Protein AF-A0A7Y4NUG8-F1 (afdb_monomer)

Foldseek 3Di:
DPADDLPPADQLLCLLVVLCVVPQQAAQLQALAEAADLQLQAPLQWPLLQAQAHDDPLRCNSNNHQEYEWEWEFDCPPNDGFIFTARQPGFGACPPPDSRDGHTVLNVLLVVQVSCQPPSNVFPFHEYEYAYRPALAPVPDDPPDCVVVRVVVSLVVSQVVDPPGDRQCLQAADDLLCNLSQTSNNRTRYYAYEYLDDDPCQLVVPGGHHGHDPVVCSHCVQNPLALWDWGWGRDPDPDQIAGAEIEGPNAELQDPDPVRGDALQNLVQSLLQLLVCSQQLQFPPRDDPSPSYFYEYEQHHGFDDPPDPPPPPDPSVCRRRVNSQLQNLLVVQQVLLLFLAPDRPAAFPPPTFGPQQGASGYYYGRHQDDCPVVPPCVVPRPDDDDGSSFSSSVSSRGHTTRHDADPVGSQQWGWDPDPDPNHTFIWGDDPPDIDGGDGRDGSSHDHDDPPD

Sequence (452 aa):
MNPLSPGDLVDPSRWMSTLARQNPVIRLKELSIPGTHDSCSRLGFCKPISTTQYATLEQQLDAGIRFLDVRIKVDDAGGTKGLKVVHGMEDVGDYYGSQTGRLSFETVLTRIHGWMNQPEHRDECVIIKVVDCDTPDLNAERAGYDTHTRVHDIWKRVEAGSPGMKSLDFNTQHSTAEFLEMTLHQAKGRLLLWRVFKDPEVLQGTRKAFGLDLYALKNEARYDNNPYFDVHSPAPGGRAQWVSLRGQSLYTWKFKGPQQTLTYADKMNAVVHRLYDAWCGHTEGVSKRTEDSYCLNELNIAAIYQSSGDRQDVEVERYYPVTNATSIHPLMGELLEQMLAPQPTLPTLSHKGARGNGSVGIILFDWADDPTGALRDFEKTRHFNEPLYKKVIAFNFQPSKVFDRDSHGVDSIRYQFLDAAPHAELQYQNGHGWHRAPPPPSAGFEISTLTA

Radius of gyration: 21.3 Å; Cα contacts (8 Å, |Δi|>4): 936; chains: 1; bounding box: 56×58×56 Å

Secondary structure (DSSP, 8-state):
--PPPTT-PBPGGGHHHHHHHH-TT-BGGGS-EEEETTTT-BBTTB-GGG--BSS-HHHHHHTT--EEEEEEEEE-GGG--EEEEEETTEEPB-TTTTSSSBPBHHHHHHHHHHHHTSTTTTT--EEEEEEE-S-SSGGG--TT--HHHHHHHHHHHHHHTSTTSPPSGGGGGB-HHHHHT-BHHHHTT-EEEEEES--TTGGGT-S-BSSEE-GGGG-HHHHTT-SSEEEE---STTPPPPEEEEEE---SSB--STTSB--HHHHHHHHHHHHHHHHHHTSTTTS-GGG--EEEEE---PPPPTTSTT-TTS-GGGGSHHHHHHHHHHHHHHHHHHHH-SS-SS-B-TT-PPSTT----EEEESS-S-GGG-TTTGGG-----S-HHHHHHHTTTS----BPP-SSSS-SEEEEE-SSTT-EEEEEE-SS-EEEPPPPPP----BPP---

Structure (mmCIF, N/CA/C/O backbone):
data_AF-A0A7Y4NUG8-F1
#
_entry.id   AF-A0A7Y4NUG8-F1
#
loop_
_atom_site.group_PDB
_atom_site.id
_atom_site.type_symbol
_atom_site.label_atom_id
_atom_site.label_alt_id
_atom_site.label_comp_id
_atom_site.label_asym_id
_atom_site.label_entity_id
_atom_site.label_seq_id
_atom_site.pdbx_PDB_ins_code
_atom_site.Cartn_x
_atom_site.Cartn_y
_atom_site.Cartn_z
_atom_site.occupancy
_atom_site.B_iso_or_equiv
_atom_site.auth_seq_id
_atom_site.auth_comp_id
_atom_site.auth_asym_id
_atom_site.auth_atom_id
_atom_site.pdbx_PDB_model_num
ATOM 1 N N . MET A 1 1 ? 14.242 -25.253 -1.023 1.00 48.97 1 MET A N 1
ATOM 2 C CA . MET A 1 1 ? 12.877 -24.949 -1.496 1.00 48.97 1 MET A CA 1
ATOM 3 C C . MET A 1 1 ? 12.585 -25.901 -2.640 1.00 48.97 1 MET A C 1
ATOM 5 O O . MET A 1 1 ? 13.432 -25.984 -3.519 1.00 48.97 1 MET A O 1
ATOM 9 N N . ASN A 1 2 ? 11.472 -26.641 -2.622 1.00 42.34 2 ASN A N 1
ATOM 10 C CA . ASN A 1 2 ? 10.979 -27.226 -3.872 1.00 42.34 2 ASN A CA 1
ATOM 11 C C . ASN A 1 2 ? 10.382 -26.056 -4.659 1.00 42.34 2 ASN A C 1
ATOM 13 O O . ASN A 1 2 ? 9.460 -25.428 -4.132 1.00 42.34 2 ASN A O 1
ATOM 17 N N . PRO A 1 3 ? 10.949 -25.681 -5.815 1.00 52.53 3 PRO A N 1
ATOM 18 C CA . PRO A 1 3 ? 10.394 -24.596 -6.605 1.00 52.53 3 PRO A CA 1
ATOM 19 C C . 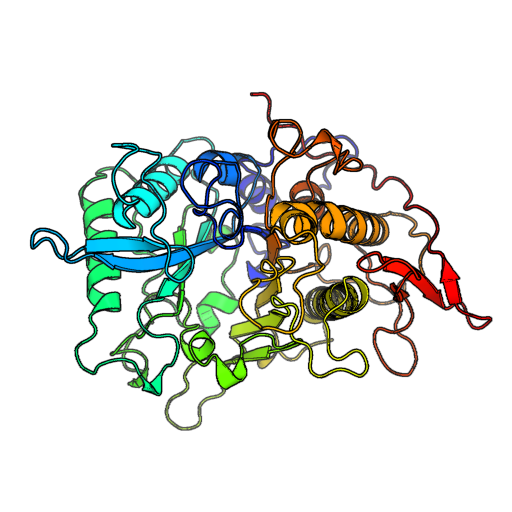PRO A 1 3 ? 8.977 -24.975 -7.037 1.00 52.53 3 PRO A C 1
ATOM 21 O O . PRO A 1 3 ? 8.710 -26.147 -7.317 1.00 52.53 3 PRO A O 1
ATOM 24 N N . LEU A 1 4 ? 8.078 -23.989 -7.072 1.00 57.84 4 LEU A N 1
ATOM 25 C CA .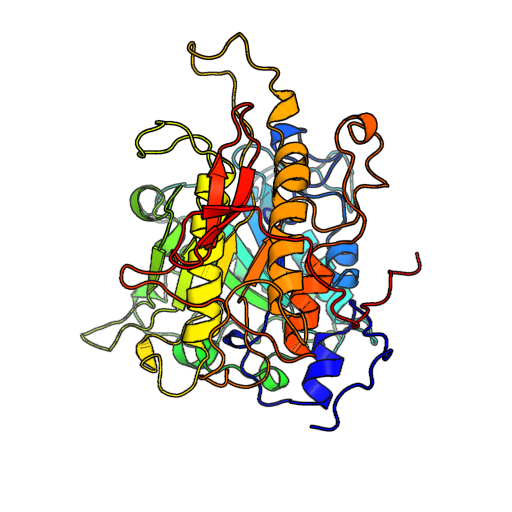 LEU A 1 4 ? 6.861 -24.137 -7.864 1.00 57.84 4 LEU A CA 1
ATOM 26 C C . LEU A 1 4 ? 7.290 -24.477 -9.293 1.00 57.84 4 LEU A C 1
ATOM 28 O O . LEU A 1 4 ? 8.241 -23.889 -9.819 1.00 57.84 4 LEU A O 1
ATOM 32 N N . SER A 1 5 ? 6.646 -25.473 -9.887 1.00 53.97 5 SER A N 1
ATOM 33 C CA . SER A 1 5 ? 6.895 -25.804 -11.285 1.00 53.97 5 SER A CA 1
ATOM 34 C C . SER A 1 5 ? 6.311 -24.695 -12.167 1.00 53.97 5 SER A C 1
ATOM 36 O O . SER A 1 5 ? 5.301 -24.091 -11.795 1.00 53.97 5 SER A O 1
ATOM 38 N N . PRO A 1 6 ? 6.904 -24.408 -13.338 1.00 48.19 6 PRO A N 1
ATOM 39 C CA . PRO A 1 6 ? 6.260 -23.557 -14.335 1.00 48.19 6 PRO A CA 1
ATOM 40 C C . PRO A 1 6 ? 4.828 -24.052 -14.604 1.00 48.19 6 PRO A C 1
ATOM 42 O O . PRO A 1 6 ? 4.645 -25.219 -14.953 1.00 48.19 6 PRO A O 1
ATOM 45 N N . GLY A 1 7 ? 3.829 -23.189 -14.399 1.00 53.28 7 GLY A N 1
ATOM 46 C CA . GLY A 1 7 ? 2.401 -23.524 -14.518 1.00 53.28 7 GLY A CA 1
ATOM 47 C C . GLY A 1 7 ? 1.658 -23.793 -13.200 1.00 53.28 7 GLY A C 1
ATOM 48 O O . GLY A 1 7 ? 0.439 -23.957 -13.229 1.00 53.28 7 GLY A O 1
ATOM 49 N N . ASP A 1 8 ? 2.337 -23.804 -12.048 1.00 62.66 8 ASP A N 1
ATOM 50 C CA . ASP A 1 8 ? 1.652 -23.845 -10.752 1.00 62.66 8 ASP A CA 1
ATOM 51 C C . ASP A 1 8 ? 0.912 -22.521 -10.505 1.00 62.66 8 ASP A C 1
ATOM 53 O O . ASP A 1 8 ? 1.524 -21.480 -10.255 1.00 62.66 8 ASP A O 1
ATOM 57 N N . LEU A 1 9 ? -0.420 -22.565 -10.549 1.00 73.56 9 LEU A N 1
ATOM 58 C CA . LEU A 1 9 ? -1.265 -21.403 -10.287 1.00 73.56 9 LEU A CA 1
ATOM 59 C C . LEU A 1 9 ? -1.220 -21.033 -8.802 1.00 73.56 9 LEU A C 1
ATOM 61 O O . LEU A 1 9 ? -1.685 -21.785 -7.940 1.00 73.56 9 LEU A O 1
ATOM 65 N N . VAL A 1 10 ? -0.709 -19.838 -8.501 1.00 85.19 10 VAL A N 1
ATOM 66 C CA . VAL A 1 10 ? -0.856 -19.248 -7.168 1.00 85.19 10 VAL A CA 1
ATOM 67 C C . VAL A 1 10 ? -2.207 -18.552 -7.073 1.00 85.19 10 VAL A C 1
ATOM 69 O O . VAL A 1 10 ? -2.612 -17.770 -7.938 1.00 85.19 10 VAL A O 1
ATOM 72 N N . ASP A 1 11 ? -2.908 -18.860 -5.992 1.00 89.38 11 ASP A N 1
ATOM 73 C CA . ASP A 1 11 ? -4.146 -18.201 -5.608 1.00 89.38 11 ASP A CA 1
ATOM 74 C C . ASP A 1 11 ? -3.824 -16.877 -4.895 1.00 89.38 11 ASP A C 1
ATOM 76 O O . ASP A 1 11 ? -3.196 -16.909 -3.824 1.00 89.38 11 ASP A O 1
ATOM 80 N N . PRO A 1 12 ? -4.217 -15.721 -5.464 1.00 90.12 12 PRO A N 1
ATOM 81 C CA . PRO A 1 12 ? -3.910 -14.419 -4.887 1.00 90.12 12 PRO A CA 1
ATOM 82 C C . PRO A 1 12 ? -4.533 -14.229 -3.499 1.00 90.12 12 PRO A C 1
ATOM 84 O O . PRO A 1 12 ? -3.934 -13.579 -2.649 1.00 90.12 12 PRO A O 1
ATOM 87 N N . SER A 1 13 ? -5.658 -14.868 -3.186 1.00 92.19 13 SER A N 1
ATOM 88 C CA . SER A 1 13 ? -6.321 -14.706 -1.886 1.00 92.19 13 SER A CA 1
ATOM 89 C C . SER A 1 13 ? -5.574 -15.383 -0.723 1.00 92.19 13 SER A C 1
ATOM 91 O O . SER A 1 13 ? -5.873 -15.133 0.447 1.00 92.19 13 SER A O 1
ATOM 93 N N . ARG A 1 14 ? -4.572 -16.224 -1.021 1.00 93.56 14 ARG A N 1
ATOM 94 C CA . ARG A 1 14 ? -3.803 -17.010 -0.033 1.00 93.56 14 ARG A CA 1
ATOM 95 C C . ARG A 1 14 ? -2.317 -17.158 -0.378 1.00 93.56 14 ARG A C 1
ATOM 97 O O . ARG A 1 14 ? -1.679 -18.183 -0.083 1.00 93.56 14 ARG A O 1
ATOM 104 N N . TRP A 1 15 ? -1.753 -16.160 -1.058 1.00 94.81 15 TRP A N 1
ATOM 105 C CA . TRP A 1 15 ? -0.369 -16.219 -1.525 1.00 94.81 15 TRP A CA 1
ATOM 106 C C . TRP A 1 15 ? 0.623 -16.249 -0.354 1.00 94.81 15 TRP A C 1
ATOM 108 O O . TRP A 1 15 ? 1.575 -17.034 -0.383 1.00 94.81 15 TRP A O 1
ATOM 118 N N . MET A 1 16 ? 0.377 -15.499 0.726 1.00 95.31 16 MET A N 1
ATOM 119 C CA . MET A 1 16 ? 1.269 -15.491 1.891 1.00 95.31 16 MET A CA 1
ATOM 120 C C . MET A 1 16 ? 1.288 -16.850 2.599 1.00 95.31 16 MET A C 1
ATOM 122 O O . MET A 1 16 ? 2.349 -17.326 2.990 1.00 95.31 16 MET A O 1
ATOM 126 N N . SER A 1 17 ? 0.150 -17.532 2.707 1.00 91.75 17 SER A N 1
ATOM 127 C CA . SER A 1 17 ? 0.040 -18.878 3.281 1.00 91.75 17 SER A CA 1
ATOM 128 C C . SER A 1 17 ? 0.780 -19.915 2.445 1.00 91.75 17 SER A C 1
ATOM 130 O O . SER A 1 17 ? 1.393 -20.845 2.977 1.00 91.75 17 SER A O 1
ATOM 132 N N . THR A 1 18 ? 0.737 -19.770 1.121 1.00 91.38 18 THR A N 1
ATOM 133 C CA . THR A 1 18 ? 1.505 -20.617 0.203 1.00 91.38 18 THR A CA 1
ATOM 134 C C . THR A 1 18 ? 3.000 -20.393 0.381 1.00 91.38 18 THR A C 1
ATOM 136 O O . THR A 1 18 ? 3.735 -21.362 0.575 1.00 91.38 18 THR A O 1
ATOM 139 N N . LEU A 1 19 ? 3.433 -19.134 0.449 1.00 91.12 19 LEU A N 1
ATOM 140 C CA . LEU A 1 19 ? 4.824 -18.783 0.708 1.00 91.12 19 LEU A CA 1
ATOM 141 C C . LEU A 1 19 ? 5.298 -19.253 2.090 1.00 91.12 19 LEU A C 1
ATOM 143 O O . LEU A 1 19 ? 6.372 -19.833 2.206 1.00 91.12 19 LEU A O 1
ATOM 147 N N . ALA A 1 20 ? 4.487 -19.090 3.137 1.00 89.69 20 ALA A N 1
ATOM 148 C CA . ALA A 1 20 ? 4.821 -19.498 4.501 1.00 89.69 20 ALA A CA 1
ATOM 149 C C . ALA A 1 20 ? 5.049 -21.014 4.630 1.00 89.69 20 ALA A C 1
ATOM 151 O O . ALA A 1 20 ? 5.851 -21.444 5.457 1.00 89.69 20 ALA A O 1
ATOM 152 N N . ARG A 1 21 ? 4.373 -21.834 3.810 1.00 87.44 21 ARG A N 1
ATOM 153 C CA . ARG A 1 21 ? 4.629 -23.284 3.730 1.00 87.44 21 ARG A CA 1
ATOM 154 C C . ARG A 1 21 ? 5.980 -23.605 3.084 1.00 87.44 21 ARG A C 1
ATOM 156 O O . ARG A 1 21 ? 6.573 -24.626 3.416 1.00 87.44 21 ARG A O 1
ATOM 163 N N . GLN A 1 22 ? 6.458 -22.755 2.176 1.00 86.56 22 GLN A N 1
ATOM 164 C CA . GLN A 1 22 ? 7.721 -22.942 1.454 1.00 86.56 22 GLN A CA 1
ATOM 165 C C . GLN A 1 22 ? 8.922 -22.352 2.204 1.00 86.56 22 GLN A C 1
ATOM 167 O O . GLN A 1 22 ? 9.994 -22.959 2.224 1.00 86.56 22 GLN A O 1
ATOM 172 N N . ASN A 1 23 ? 8.745 -21.180 2.816 1.00 87.56 23 ASN A N 1
ATOM 173 C CA . ASN A 1 23 ? 9.775 -20.440 3.534 1.00 87.56 23 ASN A CA 1
ATOM 174 C C . ASN A 1 23 ? 9.173 -19.659 4.726 1.00 87.56 23 ASN A C 1
ATOM 176 O O . ASN A 1 23 ? 8.928 -18.458 4.625 1.00 87.56 23 ASN A O 1
ATOM 180 N N . PRO A 1 24 ? 8.937 -20.310 5.879 1.00 84.38 24 PRO A N 1
ATOM 181 C CA . PRO A 1 24 ? 8.298 -19.667 7.032 1.00 84.38 24 PRO A CA 1
ATOM 182 C C . PRO A 1 24 ? 9.154 -18.578 7.702 1.00 84.38 24 PRO A C 1
ATOM 184 O O . PRO A 1 24 ? 8.620 -17.745 8.435 1.00 84.38 24 PRO A O 1
ATOM 187 N N . VAL A 1 25 ? 10.473 -18.585 7.487 1.00 90.19 25 VAL A N 1
ATOM 188 C CA . VAL A 1 25 ? 11.422 -17.682 8.162 1.00 90.19 25 VAL A CA 1
ATOM 189 C C . VAL A 1 25 ? 11.734 -16.414 7.366 1.00 90.19 25 VAL A C 1
ATOM 191 O O . VAL A 1 25 ? 12.477 -15.573 7.866 1.00 90.19 25 VAL A O 1
ATOM 194 N N . ILE A 1 26 ? 11.161 -16.254 6.165 1.00 90.38 26 ILE A N 1
ATOM 195 C CA . ILE A 1 26 ? 11.282 -15.013 5.390 1.00 90.38 26 ILE A CA 1
ATOM 196 C C . ILE A 1 26 ? 10.756 -13.833 6.204 1.00 90.38 26 ILE A C 1
ATOM 198 O O . ILE A 1 26 ? 9.716 -13.940 6.863 1.00 90.38 26 ILE A O 1
ATOM 202 N N . ARG A 1 27 ? 11.480 -12.715 6.200 1.00 92.06 27 ARG A N 1
ATOM 203 C CA . ARG A 1 27 ? 11.081 -11.514 6.943 1.00 92.06 27 ARG A CA 1
ATOM 204 C C . ARG A 1 27 ? 10.067 -10.725 6.127 1.00 92.06 27 ARG A C 1
ATOM 206 O O . ARG A 1 27 ? 10.184 -10.652 4.910 1.00 92.06 27 ARG A O 1
ATOM 213 N N . LEU A 1 28 ? 9.095 -10.090 6.782 1.00 92.81 28 LEU A N 1
ATOM 214 C CA . LEU A 1 28 ? 8.057 -9.321 6.081 1.00 92.81 28 LEU A CA 1
ATOM 215 C C . LEU A 1 28 ? 8.631 -8.228 5.177 1.00 92.81 28 LEU A C 1
ATOM 217 O O . LEU A 1 28 ? 8.128 -8.016 4.081 1.00 92.81 28 LEU A O 1
ATOM 221 N N . LYS A 1 29 ? 9.703 -7.559 5.610 1.00 91.12 29 LYS A N 1
ATOM 222 C CA . LYS A 1 29 ? 10.380 -6.538 4.799 1.00 91.12 29 LYS A CA 1
ATOM 223 C C . LYS A 1 29 ? 11.038 -7.095 3.534 1.00 91.12 29 LYS A C 1
ATOM 225 O O . LYS A 1 29 ? 11.254 -6.344 2.602 1.00 91.12 29 LYS A O 1
ATOM 230 N N . GLU A 1 30 ? 11.335 -8.395 3.492 1.00 91.19 30 GLU A N 1
ATOM 231 C CA . GLU A 1 30 ? 11.910 -9.070 2.320 1.00 91.19 30 GLU A CA 1
ATOM 232 C C . GLU A 1 30 ? 10.835 -9.512 1.319 1.00 91.19 30 GLU A C 1
ATOM 234 O O . GLU A 1 30 ? 11.170 -10.061 0.273 1.00 91.19 30 GLU A O 1
ATOM 239 N N . LEU A 1 31 ? 9.551 -9.297 1.622 1.00 94.31 31 LEU A N 1
ATOM 240 C CA . LEU A 1 31 ? 8.448 -9.611 0.721 1.00 94.31 31 LEU A CA 1
ATOM 241 C C . LEU A 1 31 ? 8.186 -8.464 -0.248 1.00 94.31 31 LEU A C 1
ATOM 243 O O . LEU A 1 31 ? 8.342 -7.291 0.090 1.00 94.31 31 LEU A O 1
ATOM 247 N N . SER A 1 32 ? 7.716 -8.825 -1.437 1.00 96.19 32 SER A N 1
ATOM 248 C CA . SER A 1 32 ? 7.072 -7.891 -2.357 1.00 96.19 32 SER A CA 1
ATOM 249 C C . SER A 1 32 ? 5.578 -7.883 -2.062 1.00 96.19 32 SER A C 1
ATOM 251 O O . SER A 1 32 ? 4.908 -8.901 -2.233 1.00 96.19 32 SER A O 1
ATOM 253 N N . ILE A 1 33 ? 5.057 -6.769 -1.552 1.00 97.75 33 ILE A N 1
ATOM 254 C CA . ILE A 1 33 ? 3.697 -6.695 -1.009 1.00 97.75 33 ILE A CA 1
ATOM 255 C C . ILE A 1 33 ? 2.865 -5.716 -1.844 1.00 97.75 33 ILE A C 1
ATOM 257 O O . ILE A 1 33 ? 3.170 -4.522 -1.863 1.00 97.75 33 ILE A O 1
ATOM 261 N N . PRO A 1 34 ? 1.797 -6.175 -2.516 1.00 97.50 34 PRO A N 1
ATOM 262 C CA . PRO A 1 34 ? 0.866 -5.267 -3.167 1.00 97.50 34 PRO A CA 1
ATOM 263 C C . PRO A 1 34 ? -0.010 -4.544 -2.127 1.00 97.50 34 PRO A C 1
ATOM 265 O O . PRO A 1 34 ? -0.509 -5.152 -1.171 1.00 97.50 34 PRO A O 1
ATOM 268 N N . GLY A 1 35 ? -0.201 -3.241 -2.322 1.00 97.75 35 GLY A N 1
ATOM 269 C CA . GLY A 1 35 ? -0.946 -2.352 -1.438 1.00 97.75 35 GLY A CA 1
ATOM 270 C C . GLY A 1 35 ? -1.860 -1.391 -2.190 1.00 97.75 35 GLY A C 1
ATOM 271 O O . GLY A 1 35 ? -1.646 -1.125 -3.367 1.00 97.75 35 GLY A O 1
ATOM 272 N N . THR A 1 36 ? -2.859 -0.824 -1.523 1.00 97.38 36 THR A N 1
ATOM 273 C CA . THR A 1 36 ? -3.755 0.179 -2.122 1.00 97.38 36 THR A CA 1
ATOM 274 C C . THR A 1 36 ? -3.622 1.522 -1.416 1.00 97.38 36 THR A C 1
ATOM 276 O O . THR A 1 36 ? -3.640 1.594 -0.188 1.00 97.38 36 THR A O 1
ATOM 279 N N . HIS A 1 37 ? -3.463 2.587 -2.203 1.00 96.31 37 HIS A N 1
ATOM 280 C CA . HIS A 1 37 ? -3.511 3.969 -1.735 1.00 96.31 37 HIS A CA 1
ATOM 281 C C . HIS A 1 37 ? -4.962 4.368 -1.444 1.00 96.31 37 HIS A C 1
ATOM 283 O O . HIS A 1 37 ? -5.864 4.107 -2.246 1.00 96.31 37 HIS A O 1
ATOM 289 N N . ASP A 1 38 ? -5.179 5.000 -0.290 1.00 96.56 38 ASP A N 1
ATOM 290 C CA . ASP A 1 38 ? -6.497 5.439 0.170 1.00 96.56 38 ASP A CA 1
ATOM 291 C C . ASP A 1 38 ? -7.569 4.341 0.001 1.00 96.56 38 ASP A C 1
ATOM 293 O O . ASP A 1 38 ? -8.581 4.511 -0.677 1.00 96.56 38 ASP A O 1
ATOM 297 N N . SER A 1 39 ? -7.307 3.159 0.570 1.00 97.94 39 SER A N 1
ATOM 298 C CA . SER A 1 39 ? -7.928 1.870 0.215 1.00 97.94 39 SER A CA 1
ATOM 299 C C . SER A 1 39 ? -9.456 1.854 0.274 1.00 97.94 39 SER A C 1
ATOM 301 O O . SER A 1 39 ? -10.097 0.999 -0.332 1.00 97.94 39 SER A O 1
ATOM 303 N N . CYS A 1 40 ? -10.057 2.771 1.029 1.00 97.38 40 CYS A N 1
ATOM 304 C CA . CYS A 1 40 ? -11.501 2.864 1.193 1.00 97.38 40 CYS A CA 1
ATOM 305 C C . CYS A 1 40 ? -12.175 3.849 0.231 1.00 97.38 40 CYS A C 1
ATOM 307 O O . CYS A 1 40 ? -13.405 3.857 0.184 1.00 97.38 40 CYS A O 1
ATOM 309 N N . SER A 1 41 ? -11.425 4.679 -0.503 1.00 95.31 41 SER A N 1
ATOM 310 C CA . SER A 1 41 ? -11.983 5.735 -1.352 1.00 95.31 41 SER A CA 1
ATOM 311 C C . SER A 1 41 ? -12.536 5.170 -2.661 1.00 95.31 41 SER A C 1
ATOM 313 O O . SER A 1 41 ? -11.915 5.206 -3.728 1.00 95.31 41 SER A O 1
ATOM 315 N N . ARG A 1 42 ? -13.718 4.567 -2.533 1.00 90.94 42 ARG A N 1
ATOM 316 C CA . ARG A 1 42 ? -14.314 3.685 -3.526 1.00 90.94 42 ARG A CA 1
ATOM 317 C C . ARG A 1 42 ? -15.233 4.420 -4.499 1.00 90.94 42 ARG A C 1
ATOM 319 O O . ARG A 1 42 ? -16.014 5.291 -4.109 1.00 90.94 42 ARG A O 1
ATOM 326 N N . LEU A 1 43 ? -15.215 3.988 -5.760 1.00 87.62 43 LEU A N 1
ATOM 327 C CA . LEU A 1 43 ? -16.116 4.479 -6.797 1.00 87.62 43 LEU A CA 1
ATOM 328 C C . LEU A 1 43 ? -17.581 4.394 -6.346 1.00 87.62 43 LEU A C 1
ATOM 330 O O . LEU A 1 43 ? -18.054 3.355 -5.886 1.00 87.62 43 LEU A O 1
ATOM 334 N N . GLY A 1 44 ? -18.301 5.503 -6.521 1.00 86.38 44 GLY A N 1
ATOM 335 C CA . GLY A 1 44 ? -19.708 5.637 -6.141 1.00 86.38 44 GLY A CA 1
ATOM 336 C C . GLY A 1 44 ? -19.929 6.108 -4.702 1.00 86.38 44 GLY A C 1
ATOM 337 O O . GLY A 1 44 ? -21.054 6.465 -4.370 1.00 86.38 44 GLY A O 1
ATOM 338 N N . PHE A 1 45 ? -18.874 6.164 -3.884 1.00 91.75 45 PHE A N 1
ATOM 339 C CA . PHE A 1 45 ? -18.939 6.573 -2.475 1.00 91.75 45 PHE A CA 1
ATOM 340 C C . PHE A 1 45 ? -18.039 7.768 -2.144 1.00 91.75 45 PHE A C 1
ATOM 342 O O . PHE A 1 45 ? -18.073 8.261 -1.021 1.00 91.75 45 PHE A O 1
ATOM 349 N N . CYS A 1 46 ? -17.302 8.266 -3.136 1.00 88.56 46 CYS A N 1
ATOM 350 C CA . CYS A 1 46 ? -16.556 9.520 -3.112 1.00 88.56 46 CYS A CA 1
ATOM 351 C C . CYS A 1 46 ? -16.753 10.253 -4.448 1.00 88.56 46 CYS A C 1
ATOM 353 O O . CYS A 1 46 ? -17.197 9.669 -5.444 1.00 88.56 46 CYS A O 1
ATOM 355 N N . LYS A 1 47 ? -16.372 11.530 -4.510 1.00 87.12 47 LYS A N 1
ATOM 356 C CA . LYS A 1 47 ? -16.248 12.276 -5.763 1.00 87.12 47 LYS A CA 1
ATOM 357 C C . LYS A 1 47 ? -15.203 11.617 -6.669 1.00 87.12 47 LYS A C 1
ATOM 359 O O . LYS A 1 47 ? -14.226 11.050 -6.171 1.00 87.12 47 LYS A O 1
ATOM 364 N N . PRO A 1 48 ? -15.334 11.757 -8.001 1.00 82.12 48 PRO A N 1
ATOM 365 C CA . PRO A 1 48 ? -14.377 11.190 -8.952 1.00 82.12 48 PRO A CA 1
ATOM 366 C C . PRO A 1 48 ? -12.913 11.567 -8.675 1.00 82.12 48 PRO A C 1
ATOM 368 O O . PRO A 1 48 ? -12.045 10.704 -8.702 1.00 82.12 48 PRO A O 1
ATOM 371 N N . ILE A 1 49 ? -12.646 12.828 -8.311 1.00 82.12 49 ILE A N 1
ATOM 372 C CA . ILE A 1 49 ? -11.291 13.320 -7.989 1.00 82.12 49 ILE A CA 1
ATOM 373 C C . ILE A 1 49 ? -10.660 12.662 -6.758 1.00 82.12 49 ILE A C 1
ATOM 375 O O . ILE A 1 49 ? -9.440 12.657 -6.634 1.00 82.12 49 ILE A O 1
ATOM 379 N N . SER A 1 50 ? -11.494 12.132 -5.869 1.00 88.06 50 SER A N 1
ATOM 380 C CA . SER A 1 50 ? -11.092 11.483 -4.627 1.00 88.06 50 SER A CA 1
ATOM 381 C C . SER A 1 50 ? -11.087 9.964 -4.766 1.00 88.06 50 SER A C 1
ATOM 383 O O . SER A 1 50 ? -10.594 9.279 -3.881 1.00 88.06 50 SER A O 1
ATOM 385 N N . THR A 1 51 ? -11.649 9.418 -5.849 1.00 88.69 51 THR A N 1
ATOM 386 C CA . THR A 1 51 ? -11.831 7.976 -6.039 1.00 88.69 51 THR A CA 1
ATOM 387 C C . THR A 1 51 ? -10.519 7.318 -6.448 1.00 88.69 51 THR A C 1
ATOM 389 O O . THR A 1 51 ? -10.060 7.468 -7.583 1.00 88.69 51 THR A O 1
ATOM 392 N N . THR A 1 52 ? -9.951 6.537 -5.539 1.00 92.00 52 THR A N 1
ATOM 393 C CA . THR A 1 52 ? -8.697 5.809 -5.750 1.00 92.00 52 THR A CA 1
ATOM 394 C C . THR A 1 52 ? -8.921 4.321 -5.946 1.00 92.00 52 THR A C 1
ATOM 396 O O . THR A 1 52 ? -8.030 3.665 -6.460 1.00 92.00 52 THR A O 1
ATOM 399 N N . GLN A 1 53 ? -10.079 3.768 -5.572 1.00 91.62 53 GLN A N 1
ATOM 400 C CA . GLN A 1 53 ? -10.358 2.334 -5.670 1.00 91.62 53 GLN A CA 1
ATOM 401 C C . GLN A 1 53 ? -11.739 2.050 -6.275 1.00 91.62 53 GLN A C 1
ATOM 403 O O . GLN A 1 53 ? -12.656 2.867 -6.208 1.00 91.62 53 GLN A O 1
ATOM 408 N N . TYR A 1 54 ? -11.915 0.851 -6.832 1.00 86.25 54 TYR A N 1
ATOM 409 C CA . TYR A 1 54 ? -13.216 0.343 -7.299 1.00 86.25 54 TYR A CA 1
ATOM 410 C C . TYR A 1 54 ? -13.766 -0.777 -6.402 1.00 86.25 54 TYR A C 1
ATOM 412 O O . TYR A 1 54 ? -14.977 -0.897 -6.195 1.00 86.25 54 TYR A O 1
ATOM 420 N N . ALA A 1 55 ? -12.869 -1.586 -5.847 1.00 87.88 55 ALA A N 1
ATOM 421 C CA . ALA A 1 55 ? -13.181 -2.764 -5.055 1.00 87.88 55 ALA A CA 1
ATOM 422 C C . ALA A 1 55 ? -13.464 -2.447 -3.581 1.00 87.88 55 ALA A C 1
ATOM 424 O O . ALA A 1 55 ? -12.939 -1.480 -3.020 1.00 87.88 55 ALA A O 1
ATOM 425 N N . THR A 1 56 ? -14.284 -3.284 -2.939 1.00 93.75 56 THR A N 1
ATOM 426 C CA . THR A 1 56 ? -14.392 -3.317 -1.471 1.00 93.75 56 THR A CA 1
ATOM 427 C C . THR A 1 56 ? -13.087 -3.819 -0.848 1.00 93.75 56 THR A C 1
ATOM 429 O O . THR A 1 56 ? -12.178 -4.266 -1.547 1.00 93.75 56 THR A O 1
ATOM 432 N N . LEU A 1 57 ? -12.971 -3.756 0.479 1.00 96.75 57 LEU A N 1
ATOM 433 C CA . LEU A 1 57 ? -11.760 -4.206 1.169 1.00 96.75 57 LEU A CA 1
ATOM 434 C C . LEU A 1 57 ? -11.545 -5.711 1.001 1.00 96.75 57 LEU A C 1
ATOM 436 O O . LEU A 1 57 ? -10.419 -6.134 0.786 1.00 96.75 57 LEU A O 1
ATOM 440 N N . GLU A 1 58 ? -12.604 -6.516 1.055 1.00 95.94 58 GLU A N 1
ATOM 441 C CA . GLU A 1 58 ? -12.517 -7.966 0.844 1.00 95.94 58 GLU A CA 1
ATOM 442 C C . GLU A 1 58 ? -12.105 -8.279 -0.580 1.00 95.94 58 GLU A C 1
ATOM 444 O O . GLU A 1 58 ? -11.198 -9.067 -0.767 1.00 95.94 58 GLU A O 1
ATOM 449 N N . GLN A 1 59 ? -12.684 -7.596 -1.569 1.00 93.31 59 GLN A N 1
ATOM 450 C CA . GLN A 1 59 ? -12.296 -7.775 -2.967 1.00 93.31 59 GLN A CA 1
ATOM 451 C C . GLN A 1 59 ? -10.812 -7.439 -3.190 1.00 93.31 59 GLN A C 1
ATOM 453 O O . GLN A 1 59 ? -10.109 -8.196 -3.854 1.00 93.31 59 GLN A O 1
ATOM 458 N N . GLN A 1 60 ? -10.305 -6.367 -2.569 1.00 94.94 60 GLN A N 1
ATOM 459 C CA . GLN A 1 60 ? -8.871 -6.054 -2.581 1.00 94.94 60 GLN A CA 1
ATOM 460 C C . GLN A 1 60 ? -8.047 -7.170 -1.907 1.00 94.94 60 GLN A C 1
ATOM 462 O O . GLN A 1 60 ? -7.013 -7.591 -2.425 1.00 94.94 60 GLN A O 1
ATOM 467 N N . LEU A 1 61 ? -8.488 -7.677 -0.753 1.00 96.69 61 LEU A N 1
ATOM 468 C CA . LEU A 1 61 ? -7.807 -8.765 -0.044 1.00 96.69 61 LEU A CA 1
ATOM 469 C C . LEU A 1 61 ? -7.842 -10.085 -0.843 1.00 96.69 61 LEU A C 1
ATOM 471 O O . LEU A 1 61 ? -6.829 -10.786 -0.906 1.00 96.69 61 LEU A O 1
ATOM 475 N N . ASP A 1 62 ? -8.940 -10.402 -1.518 1.00 93.94 62 ASP A N 1
ATOM 476 C CA . ASP A 1 62 ? -9.077 -11.568 -2.393 1.00 93.94 62 ASP A CA 1
ATOM 477 C C . ASP A 1 62 ? -8.151 -11.448 -3.608 1.00 93.94 62 ASP A C 1
ATOM 479 O O . ASP A 1 62 ? -7.469 -12.409 -3.968 1.00 93.94 62 ASP A O 1
ATOM 483 N N . ALA A 1 63 ? -8.003 -10.239 -4.160 1.00 91.06 63 ALA A N 1
ATOM 484 C CA . ALA A 1 63 ? -7.017 -9.912 -5.192 1.00 91.06 63 ALA A CA 1
ATOM 485 C C . ALA A 1 63 ? -5.557 -10.020 -4.709 1.00 91.06 63 ALA A C 1
ATOM 487 O O . ALA A 1 63 ? -4.618 -9.942 -5.500 1.00 91.06 63 ALA A O 1
ATOM 488 N N . GLY A 1 64 ? -5.332 -10.259 -3.417 1.00 94.31 64 GLY A N 1
ATOM 489 C CA . GLY A 1 64 ? -4.010 -10.481 -2.844 1.00 94.31 64 GLY A CA 1
ATOM 490 C C . GLY A 1 64 ? -3.338 -9.222 -2.311 1.00 94.31 64 GLY A C 1
ATOM 491 O O . GLY A 1 64 ? -2.178 -9.302 -1.895 1.00 94.31 64 GLY A O 1
ATOM 492 N N . ILE A 1 65 ? -4.051 -8.088 -2.255 1.00 97.31 65 ILE A N 1
ATOM 493 C CA . ILE A 1 65 ? -3.606 -6.881 -1.547 1.00 97.31 65 ILE A CA 1
ATOM 494 C C . ILE A 1 65 ? -3.411 -7.215 -0.068 1.00 97.31 65 ILE A C 1
ATOM 496 O O . ILE A 1 65 ? -4.256 -7.848 0.562 1.00 97.31 65 ILE A O 1
ATOM 500 N N . ARG A 1 66 ? -2.273 -6.824 0.510 1.00 98.00 66 ARG A N 1
ATOM 501 C CA . ARG A 1 66 ? -1.949 -7.087 1.929 1.00 98.00 66 ARG A CA 1
ATOM 502 C C . ARG A 1 66 ? -1.480 -5.838 2.669 1.00 98.00 66 ARG A C 1
ATOM 504 O O . ARG A 1 66 ? -1.155 -5.927 3.848 1.00 98.00 66 ARG A O 1
ATOM 511 N N . PHE A 1 67 ? -1.475 -4.685 2.004 1.00 98.50 67 PHE A N 1
ATOM 512 C CA . PHE A 1 67 ? -1.190 -3.386 2.604 1.00 98.50 67 PHE A CA 1
ATOM 513 C C . PHE A 1 67 ? -2.325 -2.401 2.303 1.00 98.50 67 PHE A C 1
ATOM 515 O O . PHE A 1 67 ? -2.574 -2.076 1.145 1.00 98.50 67 PHE A O 1
ATOM 522 N N . LEU A 1 68 ? -3.009 -1.922 3.339 1.00 98.62 68 LEU A N 1
ATOM 523 C CA . LEU A 1 68 ? -4.159 -1.025 3.225 1.00 98.62 68 LEU A CA 1
ATOM 524 C C . LEU A 1 68 ? -3.824 0.346 3.837 1.00 98.62 68 LEU A C 1
ATOM 526 O O . LEU A 1 68 ? -3.532 0.421 5.030 1.00 98.62 68 LEU A O 1
ATOM 530 N N . ASP A 1 69 ? -3.864 1.418 3.044 1.00 98.25 69 ASP A N 1
ATOM 531 C CA . ASP A 1 69 ? -3.756 2.816 3.488 1.00 98.25 69 ASP A CA 1
ATOM 532 C C . ASP A 1 69 ? -5.147 3.361 3.843 1.00 98.25 69 ASP A C 1
ATOM 534 O O . ASP A 1 69 ? -5.939 3.704 2.969 1.00 98.25 69 ASP A O 1
ATOM 538 N N . VAL A 1 70 ? -5.465 3.426 5.135 1.00 98.31 70 VAL A N 1
ATOM 539 C CA . VAL A 1 70 ? -6.760 3.875 5.657 1.00 98.31 70 VAL A CA 1
ATOM 540 C C . VAL A 1 70 ? -6.606 5.238 6.318 1.00 98.31 70 VAL A C 1
ATOM 542 O O . VAL A 1 70 ? -5.836 5.411 7.264 1.00 98.31 70 VAL A O 1
ATOM 545 N N . ARG A 1 71 ? -7.381 6.212 5.847 1.00 97.19 71 ARG A N 1
ATOM 546 C CA . ARG A 1 71 ? -7.320 7.601 6.306 1.00 97.19 71 ARG A CA 1
ATOM 547 C C . ARG A 1 71 ? -8.556 7.962 7.103 1.00 97.19 71 ARG A C 1
ATOM 549 O O . ARG A 1 71 ? -9.675 7.691 6.674 1.00 97.19 71 ARG A O 1
ATOM 556 N N . ILE A 1 72 ? -8.354 8.544 8.278 1.00 95.81 72 ILE A N 1
ATOM 557 C CA . ILE A 1 72 ? -9.403 8.750 9.275 1.00 95.81 72 ILE A CA 1
ATOM 558 C C . ILE A 1 72 ? -9.473 10.196 9.760 1.00 95.81 72 ILE A C 1
ATOM 560 O O . ILE A 1 72 ? -8.484 10.928 9.754 1.00 95.81 72 ILE A O 1
ATOM 564 N N . LYS A 1 73 ? -10.661 10.577 10.227 1.00 93.31 73 LYS A N 1
ATOM 565 C CA . LYS A 1 73 ? -10.932 11.791 11.003 1.00 93.31 73 LYS A CA 1
ATOM 566 C C . LYS A 1 73 ? -11.858 11.476 12.166 1.00 93.31 73 LYS A C 1
ATOM 568 O O . LYS A 1 73 ? -12.605 10.495 12.126 1.00 93.31 73 LYS A O 1
ATOM 573 N N . VAL A 1 74 ? -11.849 12.332 13.177 1.00 91.38 74 VAL A N 1
ATOM 574 C CA . VAL A 1 74 ? -12.832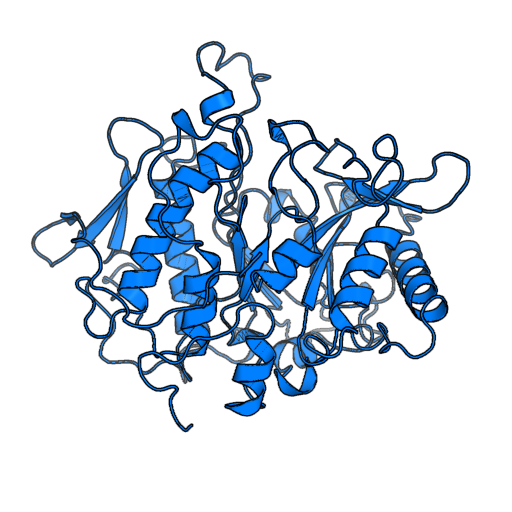 12.323 14.255 1.00 91.38 74 VAL A CA 1
ATOM 575 C C . VAL A 1 74 ? -14.234 12.484 13.674 1.00 91.38 74 VAL A C 1
ATOM 577 O O . VAL A 1 74 ? -14.512 13.362 12.852 1.00 91.38 74 VAL A O 1
ATOM 580 N N . ASP A 1 75 ? -15.134 11.614 14.123 1.00 89.94 75 ASP A N 1
ATOM 581 C CA . ASP A 1 75 ? -16.561 11.726 13.856 1.00 89.94 75 ASP A CA 1
ATOM 582 C C . ASP A 1 75 ? -17.302 11.831 15.182 1.00 89.94 75 ASP A C 1
ATOM 584 O O . ASP A 1 75 ? -17.651 10.825 15.791 1.00 89.94 75 ASP A O 1
ATOM 588 N N . ASP A 1 76 ? -17.493 13.065 15.646 1.00 80.31 76 ASP A N 1
ATOM 589 C CA . ASP A 1 76 ? -18.273 13.375 16.851 1.00 80.31 76 ASP A CA 1
ATOM 590 C C . ASP A 1 76 ? -19.728 13.757 16.506 1.00 80.31 76 ASP A C 1
ATOM 592 O O . ASP A 1 76 ? -20.461 14.325 17.326 1.00 80.31 76 ASP A O 1
ATOM 596 N N . ALA A 1 77 ? -20.173 13.473 15.275 1.00 70.38 77 ALA A N 1
ATOM 597 C CA . ALA A 1 77 ? -21.545 13.729 14.865 1.00 70.38 77 ALA A CA 1
ATOM 598 C C . ALA A 1 77 ? -22.531 12.946 15.751 1.00 70.38 77 ALA A C 1
ATOM 600 O O . ALA A 1 77 ? -22.371 11.755 16.007 1.00 70.38 77 ALA A O 1
ATOM 601 N N . GLY A 1 78 ? -23.563 13.634 16.248 1.00 59.69 78 GLY A N 1
ATOM 602 C CA . GLY A 1 78 ? -24.598 13.012 17.079 1.00 59.69 78 GLY A CA 1
ATOM 603 C C . GLY A 1 78 ? -24.147 12.597 18.487 1.00 59.69 78 GLY A C 1
ATOM 604 O O . GLY A 1 78 ? -24.862 11.843 19.137 1.00 59.69 78 GLY A O 1
ATOM 605 N N . GLY A 1 79 ? -22.991 13.069 18.974 1.00 61.16 79 GLY A N 1
ATOM 606 C CA . GLY A 1 79 ? -22.528 12.827 20.350 1.00 61.16 79 GLY A CA 1
ATOM 607 C C . GLY A 1 79 ? -21.857 11.471 20.588 1.00 61.16 79 GLY A C 1
ATOM 608 O O . GLY A 1 79 ? -21.492 11.168 21.724 1.00 61.16 79 GLY A O 1
ATOM 609 N N . THR A 1 80 ? -21.657 10.666 19.541 1.00 61.31 80 THR A N 1
ATOM 610 C CA . THR A 1 80 ? -20.891 9.416 19.626 1.00 61.31 80 THR A CA 1
ATOM 611 C C . THR A 1 80 ? -19.435 9.713 19.298 1.00 61.31 80 THR A C 1
ATOM 613 O O . THR A 1 80 ? -19.160 10.310 18.266 1.00 61.31 80 THR A O 1
ATOM 616 N N . LYS A 1 81 ? -18.493 9.303 20.154 1.00 76.00 81 LYS A N 1
ATOM 617 C CA . LYS A 1 81 ? -17.059 9.450 19.878 1.00 76.00 81 LYS A CA 1
ATOM 618 C C . LYS A 1 81 ? -16.597 8.387 18.879 1.00 76.00 81 LYS A C 1
ATOM 620 O O . LYS A 1 81 ? -16.236 7.281 19.281 1.00 76.00 81 LYS A O 1
ATOM 625 N N . GLY A 1 82 ? -16.625 8.712 17.591 1.00 89.25 82 GLY A N 1
ATOM 626 C CA . GLY A 1 82 ? -16.236 7.810 16.509 1.00 89.25 82 GLY A CA 1
ATOM 627 C C . GLY A 1 82 ? -14.988 8.247 15.745 1.00 89.25 82 GLY A C 1
ATOM 628 O O . GLY A 1 82 ? -14.376 9.284 16.024 1.00 89.25 82 GLY A O 1
ATOM 629 N N . LEU A 1 83 ? -14.635 7.422 14.759 1.00 94.38 83 LEU A N 1
ATOM 630 C CA . LEU A 1 83 ? -13.708 7.742 13.680 1.00 94.38 83 LEU A CA 1
ATOM 631 C C . LEU A 1 83 ? -14.383 7.385 12.355 1.00 94.38 83 LEU A C 1
ATOM 633 O O . LEU A 1 83 ? -14.882 6.266 12.192 1.00 94.38 83 LEU A O 1
ATOM 637 N N . LYS A 1 84 ? -14.378 8.328 11.418 1.00 95.25 84 LYS A N 1
ATOM 638 C CA . LYS A 1 84 ? -14.853 8.142 10.044 1.00 95.25 84 LYS A CA 1
ATOM 639 C C . LYS A 1 84 ? -13.682 8.064 9.083 1.00 95.25 84 LYS A C 1
ATOM 641 O O . LYS A 1 84 ? -12.613 8.604 9.358 1.00 95.25 84 LYS A O 1
ATOM 646 N N . VAL A 1 85 ? -13.911 7.419 7.953 1.00 97.38 85 VAL A N 1
ATOM 647 C CA . VAL A 1 85 ? -12.947 7.292 6.865 1.00 97.38 85 VAL A CA 1
ATOM 648 C C . VAL A 1 85 ? -13.111 8.455 5.891 1.00 97.38 85 VAL A C 1
ATOM 650 O O . VAL A 1 85 ? -14.235 8.871 5.597 1.00 97.38 85 VAL A O 1
ATOM 653 N N . VAL A 1 86 ? -11.997 8.995 5.401 1.00 96.44 86 VAL A N 1
ATOM 654 C CA . VAL A 1 86 ? -11.975 10.202 4.564 1.00 96.44 86 VAL A CA 1
ATOM 655 C C . VAL A 1 86 ? -10.975 10.095 3.418 1.00 96.44 86 VAL A C 1
ATOM 657 O O . VAL A 1 86 ? -10.016 9.343 3.507 1.00 96.44 86 VAL A O 1
ATOM 660 N N . HIS A 1 87 ? -11.154 10.918 2.388 1.00 93.06 87 HIS A N 1
ATOM 661 C CA . HIS A 1 87 ? -10.125 11.281 1.417 1.00 93.06 87 HIS A CA 1
ATOM 662 C C . HIS A 1 87 ? -9.860 12.789 1.536 1.00 93.06 87 HIS A C 1
ATOM 664 O O . HIS A 1 87 ? -10.619 13.627 1.037 1.00 93.06 87 HIS A O 1
ATOM 670 N N . GLY A 1 88 ? -8.810 13.169 2.268 1.00 86.69 88 GLY A N 1
ATOM 671 C CA . GLY A 1 88 ? -8.528 14.573 2.574 1.00 86.69 88 GLY A CA 1
ATOM 672 C C . GLY A 1 88 ? -9.684 15.236 3.334 1.00 86.69 88 GLY A C 1
ATOM 673 O O . GLY A 1 88 ? -9.926 14.942 4.505 1.00 86.69 88 GLY A O 1
ATOM 674 N N . MET A 1 89 ? -10.394 16.170 2.696 1.00 86.69 89 MET A N 1
ATOM 675 C CA . MET A 1 89 ? -11.570 16.836 3.284 1.00 86.69 89 MET A CA 1
ATOM 676 C C . MET A 1 89 ? -12.895 16.103 3.048 1.00 86.69 89 MET A C 1
ATOM 678 O O . MET A 1 89 ? -13.894 16.461 3.665 1.00 86.69 89 MET A O 1
ATOM 682 N N . GLU A 1 90 ? -12.922 15.136 2.137 1.00 91.81 90 GLU A N 1
ATOM 683 C CA . GLU A 1 90 ? -14.135 14.425 1.761 1.00 91.81 90 GLU A CA 1
ATOM 684 C C . GLU A 1 90 ? -14.366 13.208 2.653 1.00 91.81 90 GLU A C 1
ATOM 686 O O . GLU A 1 90 ? -13.450 12.427 2.887 1.00 91.81 90 GLU A O 1
ATOM 691 N N . ASP A 1 91 ? -15.598 13.034 3.125 1.00 94.56 91 ASP A N 1
ATOM 692 C CA . ASP A 1 91 ? -16.002 11.822 3.830 1.00 94.56 91 ASP A CA 1
ATOM 693 C C . ASP A 1 91 ? -16.254 10.697 2.823 1.00 94.56 91 ASP A C 1
ATOM 695 O O . ASP A 1 91 ? -16.959 10.901 1.834 1.00 94.56 91 ASP A O 1
ATOM 699 N N . VAL A 1 92 ? -15.733 9.503 3.101 1.00 95.94 92 VAL A N 1
ATOM 700 C CA . VAL A 1 92 ? -16.059 8.310 2.313 1.00 95.94 92 VAL A CA 1
ATOM 701 C C . VAL A 1 92 ? -17.453 7.827 2.709 1.00 95.94 92 VAL A C 1
ATOM 703 O O . VAL A 1 92 ? -17.733 7.614 3.892 1.00 95.94 92 VAL A O 1
ATOM 706 N N . GLY A 1 93 ? -18.333 7.634 1.729 1.00 95.12 93 GLY A N 1
ATOM 707 C CA . GLY A 1 93 ? -19.670 7.086 1.939 1.00 95.12 93 GLY A CA 1
ATOM 708 C C . GLY A 1 93 ? -19.647 5.630 2.419 1.00 95.12 93 GLY A C 1
ATOM 709 O O . GLY A 1 93 ? -18.810 4.830 2.005 1.00 95.12 93 GLY A O 1
ATOM 710 N N . ASP A 1 94 ? -20.586 5.267 3.289 1.00 94.50 94 ASP A N 1
ATOM 711 C CA . ASP A 1 94 ? -20.716 3.913 3.834 1.00 94.50 94 ASP A CA 1
ATOM 712 C C . ASP A 1 94 ? -21.308 2.931 2.812 1.00 94.50 94 ASP A C 1
ATOM 714 O O . ASP A 1 94 ? -22.526 2.794 2.690 1.00 94.50 94 ASP A O 1
ATOM 718 N N . TYR A 1 95 ? -20.439 2.209 2.106 1.00 94.19 95 TYR A N 1
ATOM 719 C CA . TYR A 1 95 ? -20.831 1.171 1.149 1.00 94.19 95 TYR A CA 1
ATOM 720 C C . TYR A 1 95 ? -21.084 -0.215 1.754 1.00 94.19 95 TYR A C 1
ATOM 722 O O . TYR A 1 95 ? -21.400 -1.138 1.003 1.00 94.19 95 TYR A O 1
ATOM 730 N N . TYR A 1 96 ? -20.968 -0.382 3.075 1.00 93.31 96 TYR A N 1
ATOM 731 C CA . TYR A 1 96 ? -21.303 -1.641 3.755 1.00 93.31 96 TYR A CA 1
ATOM 732 C C . TYR A 1 96 ? -22.646 -1.587 4.485 1.00 93.31 96 TYR A C 1
ATOM 734 O O . TYR A 1 96 ? -23.251 -2.631 4.720 1.00 93.31 96 TYR A O 1
ATOM 742 N N . GLY A 1 97 ? -23.098 -0.393 4.864 1.00 84.00 97 GLY A N 1
ATOM 743 C CA . GLY A 1 97 ? -24.347 -0.180 5.579 1.00 84.00 97 GLY A CA 1
ATOM 744 C C . GLY A 1 97 ? -25.314 0.715 4.814 1.00 84.00 97 GLY A C 1
ATOM 745 O O . GLY A 1 97 ? -25.969 0.293 3.863 1.00 84.00 97 GLY A O 1
ATOM 746 N N . SER A 1 98 ? -25.457 1.948 5.293 1.00 69.88 98 SER A N 1
ATOM 747 C CA . SER A 1 98 ? -26.597 2.820 4.970 1.00 69.88 98 SER A CA 1
ATOM 748 C C . SER A 1 98 ? -26.569 3.443 3.572 1.00 69.88 98 SER A C 1
ATOM 750 O O . SER A 1 98 ? -27.581 4.001 3.155 1.00 69.88 98 SER A O 1
ATOM 752 N N . GLN A 1 99 ? -25.436 3.398 2.861 1.00 73.50 99 GLN A N 1
ATOM 753 C CA . GLN A 1 99 ? -25.184 4.044 1.557 1.00 73.50 99 GLN A CA 1
ATOM 754 C C . GLN A 1 99 ? -25.336 5.576 1.528 1.00 73.50 99 GLN A C 1
ATOM 756 O O . GLN A 1 99 ? -24.862 6.220 0.597 1.00 73.50 99 GLN A O 1
ATOM 761 N N . THR A 1 100 ? -25.934 6.178 2.557 1.00 75.38 100 THR A N 1
ATOM 762 C CA . THR A 1 100 ? -26.083 7.628 2.743 1.00 75.38 100 THR A CA 1
ATOM 763 C C . THR A 1 100 ? -25.279 8.161 3.931 1.00 75.38 100 THR A C 1
ATOM 765 O O . THR A 1 100 ? -25.198 9.373 4.123 1.00 75.38 100 THR A O 1
ATOM 768 N N . GLY A 1 101 ? -24.738 7.272 4.769 1.00 87.38 101 GLY A N 1
ATOM 769 C CA . GLY A 1 101 ? -23.894 7.600 5.916 1.00 87.38 101 GLY A CA 1
ATOM 770 C C . GLY A 1 101 ? -22.405 7.654 5.575 1.00 87.38 101 GLY A C 1
ATOM 771 O O . GLY A 1 101 ? -21.999 7.475 4.428 1.00 87.38 101 GLY A O 1
ATOM 772 N N . ARG A 1 102 ? -21.584 7.894 6.600 1.00 92.88 102 ARG A N 1
ATOM 773 C CA . ARG A 1 102 ? -20.117 7.915 6.513 1.00 92.88 102 ARG A CA 1
ATOM 774 C C . ARG A 1 102 ? -19.565 6.545 6.866 1.00 92.88 102 ARG A C 1
ATOM 776 O O . ARG A 1 102 ? -20.002 5.949 7.850 1.00 92.88 102 ARG A O 1
ATOM 783 N N . LEU A 1 103 ? -18.589 6.066 6.106 1.00 96.00 103 LEU A N 1
ATOM 784 C CA . LEU A 1 103 ? -17.897 4.828 6.431 1.00 96.00 103 LEU A CA 1
ATOM 785 C C . LEU A 1 103 ? -17.135 5.005 7.748 1.00 96.00 103 LEU A C 1
ATOM 787 O O . LEU A 1 103 ? -16.282 5.885 7.869 1.00 96.00 103 LEU A O 1
ATOM 791 N N . SER A 1 104 ? -17.432 4.164 8.737 1.00 95.75 104 SER A N 1
ATOM 792 C CA . SER A 1 104 ? -16.746 4.202 10.029 1.00 95.75 104 SER A CA 1
ATOM 793 C C . SER A 1 104 ? -15.468 3.357 10.014 1.00 95.75 104 SER A C 1
ATOM 795 O O . SER A 1 104 ? -15.396 2.317 9.353 1.00 95.75 104 SER A O 1
ATOM 797 N N . PHE A 1 105 ? -14.460 3.766 10.786 1.00 96.38 105 PHE A N 1
ATOM 798 C CA . PHE A 1 105 ? -13.245 2.967 10.975 1.00 96.38 105 PHE A CA 1
ATOM 799 C C . PHE A 1 105 ? -13.534 1.626 11.675 1.00 96.38 105 PHE A C 1
ATOM 801 O O . PHE A 1 105 ? -12.894 0.620 11.382 1.00 96.38 105 PHE A O 1
ATOM 808 N N . GLU A 1 106 ? -14.539 1.588 12.555 1.00 95.00 106 GLU A N 1
ATOM 809 C CA . GLU A 1 106 ? -15.005 0.359 13.211 1.00 95.00 106 GLU A CA 1
ATOM 810 C C . GLU A 1 106 ? -15.539 -0.654 12.192 1.00 95.00 106 GLU A C 1
ATOM 812 O O . GLU A 1 106 ? -15.187 -1.834 12.245 1.00 95.00 106 GLU A O 1
ATOM 817 N N . THR A 1 107 ? -16.299 -0.182 11.200 1.00 95.88 107 THR A N 1
ATOM 818 C CA . THR A 1 107 ? -16.724 -0.999 10.060 1.00 95.88 107 THR A CA 1
ATOM 819 C C . THR A 1 107 ? -15.507 -1.524 9.303 1.00 95.88 107 THR A C 1
ATOM 821 O O . THR A 1 107 ? -15.399 -2.733 9.137 1.00 95.88 107 THR A O 1
ATOM 824 N N . VAL A 1 108 ? -14.559 -0.663 8.909 1.00 97.62 108 VAL A N 1
ATOM 825 C CA . VAL A 1 108 ? -13.333 -1.077 8.191 1.00 97.62 108 VAL A CA 1
ATOM 826 C C . VAL A 1 108 ? -12.589 -2.194 8.923 1.00 97.62 108 VAL A C 1
ATOM 828 O O . VAL A 1 108 ? -12.297 -3.231 8.324 1.00 97.62 108 VAL A O 1
ATOM 831 N N . LEU A 1 109 ? -12.330 -2.023 10.223 1.00 95.94 109 LEU A N 1
ATOM 832 C CA . LEU A 1 109 ? -11.660 -3.043 11.030 1.00 95.94 109 LEU A CA 1
ATOM 833 C C . LEU A 1 109 ? -12.473 -4.335 11.125 1.00 95.94 109 LEU A C 1
ATOM 835 O O . LEU A 1 109 ? -11.901 -5.412 10.981 1.00 95.94 109 LEU A O 1
ATOM 839 N N . THR A 1 110 ? -13.793 -4.243 11.299 1.00 95.69 110 THR A N 1
ATOM 840 C CA . THR A 1 110 ? -14.687 -5.412 11.337 1.00 95.69 110 THR A CA 1
ATOM 841 C C . THR A 1 110 ? -14.634 -6.203 10.031 1.00 95.69 110 THR A C 1
ATOM 843 O O . THR A 1 110 ? -14.585 -7.431 10.055 1.00 95.69 110 THR A O 1
ATOM 846 N N . ARG A 1 111 ? -14.611 -5.520 8.879 1.00 96.94 111 ARG A N 1
ATOM 847 C CA . ARG A 1 111 ? -14.556 -6.164 7.558 1.00 96.94 111 ARG A CA 1
ATOM 848 C C . ARG A 1 111 ? -13.231 -6.900 7.339 1.00 96.94 111 ARG A C 1
ATOM 850 O O . ARG A 1 111 ? -13.242 -8.077 6.983 1.00 96.94 111 ARG A O 1
ATOM 857 N N . ILE A 1 112 ? -12.102 -6.251 7.641 1.00 96.38 112 ILE A N 1
ATOM 858 C CA . ILE A 1 112 ? -10.769 -6.873 7.548 1.00 96.38 112 ILE A CA 1
ATOM 859 C C . ILE A 1 112 ? -10.660 -8.055 8.520 1.00 96.38 112 ILE A C 1
ATOM 861 O O . ILE A 1 112 ? -10.225 -9.139 8.136 1.00 96.38 112 ILE A O 1
ATOM 865 N N . HIS A 1 113 ? -11.083 -7.870 9.773 1.00 94.56 113 HIS A N 1
ATOM 866 C CA . HIS A 1 113 ? -11.038 -8.913 10.799 1.00 94.56 113 HIS A CA 1
ATOM 867 C C . HIS A 1 113 ? -11.903 -10.117 10.425 1.00 94.56 113 HIS A C 1
ATOM 869 O O . HIS A 1 113 ? -11.439 -11.250 10.538 1.00 94.56 113 HIS A O 1
ATOM 875 N N . GLY A 1 114 ? -13.112 -9.884 9.912 1.00 94.88 114 GLY A N 1
ATOM 876 C CA . GLY A 1 114 ? -13.995 -10.934 9.414 1.00 94.88 114 GLY A CA 1
ATOM 877 C C . GLY A 1 114 ? -13.359 -11.743 8.283 1.00 94.88 114 GLY A C 1
ATOM 878 O O . GLY A 1 114 ? -13.325 -12.969 8.369 1.00 94.88 114 GLY A O 1
ATOM 879 N N . TRP A 1 115 ? -12.790 -11.073 7.273 1.00 96.06 115 TRP A N 1
ATOM 880 C CA . TRP A 1 115 ? -12.077 -11.732 6.169 1.00 96.06 115 TRP A CA 1
ATOM 881 C C . TRP A 1 115 ? -10.911 -12.592 6.678 1.00 96.06 115 TRP A C 1
ATOM 883 O O . TRP A 1 115 ? -10.832 -13.779 6.375 1.00 96.06 115 TRP A O 1
ATOM 893 N N . MET A 1 116 ? -10.069 -12.043 7.561 1.00 94.19 116 MET A N 1
ATOM 894 C CA . MET A 1 116 ? -8.920 -12.757 8.138 1.00 94.19 116 MET A CA 1
ATOM 895 C C . MET A 1 116 ? -9.301 -13.971 8.998 1.00 94.19 116 MET A C 1
ATOM 897 O O . MET A 1 116 ? -8.439 -14.793 9.308 1.00 94.19 116 MET A O 1
ATOM 901 N N . ASN A 1 117 ? -10.556 -14.085 9.436 1.00 93.19 117 ASN A N 1
ATOM 902 C CA . ASN A 1 117 ? -11.037 -15.221 10.223 1.00 93.19 117 ASN A CA 1
ATOM 903 C C . ASN A 1 117 ? -11.747 -16.292 9.388 1.00 93.19 117 ASN A C 1
ATOM 905 O O . ASN A 1 117 ? -12.092 -17.343 9.934 1.00 93.19 117 ASN A O 1
ATOM 909 N N . GLN A 1 118 ? -11.915 -16.080 8.082 1.00 93.69 118 GLN A N 1
ATOM 910 C CA . GLN A 1 118 ? -12.383 -17.132 7.188 1.00 93.69 118 GLN A CA 1
ATOM 911 C C . GLN A 1 118 ? -11.337 -18.266 7.117 1.00 93.69 118 GLN A C 1
ATOM 913 O O . GLN A 1 118 ? -10.129 -17.989 7.108 1.00 93.69 118 GLN A O 1
ATOM 918 N N . PRO A 1 119 ? -11.752 -19.549 7.116 1.00 91.69 119 PRO A N 1
ATOM 919 C CA . PRO A 1 119 ? -10.840 -20.697 7.150 1.00 91.69 119 PRO A CA 1
ATOM 920 C C . PRO A 1 119 ? -9.707 -20.664 6.111 1.00 91.69 119 PRO A C 1
ATOM 922 O O . PRO A 1 119 ? -8.585 -21.077 6.413 1.00 91.69 119 PRO A O 1
ATOM 925 N N . GLU A 1 120 ? -10.000 -20.164 4.918 1.00 91.06 120 GLU A N 1
ATOM 926 C CA . GLU A 1 120 ? -9.130 -20.036 3.752 1.00 91.06 120 GLU A CA 1
ATOM 927 C C . GLU A 1 120 ? -8.077 -18.926 3.889 1.00 91.06 120 GLU A C 1
ATOM 929 O O . GLU A 1 120 ? -6.972 -19.072 3.364 1.00 91.06 120 GLU A O 1
ATOM 934 N N . HIS A 1 121 ? -8.372 -17.873 4.655 1.00 92.81 121 HIS A N 1
ATOM 935 C CA . HIS A 1 121 ? -7.518 -16.689 4.813 1.00 92.81 121 HIS A CA 1
ATOM 936 C C . HIS A 1 121 ? -6.872 -16.595 6.192 1.00 92.81 121 HIS A C 1
ATOM 938 O O . HIS A 1 121 ? -6.054 -15.711 6.443 1.00 92.81 121 HIS A O 1
ATOM 944 N N . ARG A 1 122 ? -7.189 -17.531 7.095 1.00 88.00 122 ARG A N 1
ATOM 945 C CA . ARG A 1 122 ? -6.726 -17.522 8.489 1.00 88.00 122 ARG A CA 1
ATOM 946 C C . ARG A 1 122 ? -5.209 -17.376 8.620 1.00 88.00 122 ARG A C 1
ATOM 948 O O . ARG A 1 122 ? -4.717 -16.920 9.646 1.00 88.00 122 ARG A O 1
ATOM 955 N N . ASP A 1 123 ? -4.464 -17.814 7.620 1.00 90.62 123 ASP A N 1
ATOM 956 C CA . ASP A 1 123 ? -3.011 -17.861 7.639 1.00 90.62 123 ASP A CA 1
ATOM 957 C C . ASP A 1 123 ? -2.362 -16.659 6.910 1.00 90.62 123 ASP A C 1
ATOM 959 O O . ASP A 1 123 ? -1.139 -16.515 6.906 1.00 90.62 123 ASP A O 1
ATOM 963 N N . GLU A 1 124 ? -3.170 -15.743 6.378 1.00 94.56 124 GLU A N 1
ATOM 964 C CA . GLU A 1 124 ? -2.725 -14.495 5.760 1.00 94.56 124 GLU A CA 1
ATOM 965 C C . GLU A 1 124 ? -2.398 -13.426 6.812 1.00 94.56 124 GLU A C 1
ATOM 967 O O . GLU A 1 124 ? -2.891 -13.449 7.941 1.00 94.56 124 GLU A O 1
ATOM 972 N N . CYS A 1 125 ? -1.548 -12.467 6.447 1.00 93.81 125 CYS A N 1
ATOM 973 C CA . CYS A 1 125 ? -1.229 -11.304 7.270 1.00 93.81 125 CYS A CA 1
ATOM 974 C C . CYS A 1 125 ? -1.632 -10.028 6.537 1.00 93.81 125 CYS A C 1
ATOM 976 O O . CYS A 1 125 ? -1.282 -9.860 5.377 1.00 93.81 125 CYS A O 1
ATOM 978 N N . VAL A 1 126 ? -2.316 -9.108 7.212 1.00 96.06 126 VAL A N 1
ATOM 979 C CA . VAL A 1 126 ? -2.699 -7.816 6.628 1.00 96.06 126 VAL A CA 1
ATOM 980 C C . VAL A 1 126 ? -1.960 -6.708 7.360 1.00 96.06 126 VAL A C 1
ATOM 982 O O . VAL A 1 126 ? -1.918 -6.695 8.587 1.00 96.06 126 VAL A O 1
ATOM 985 N N . ILE A 1 127 ? -1.391 -5.764 6.620 1.00 96.69 127 ILE A N 1
ATOM 986 C CA . ILE A 1 127 ? -0.833 -4.521 7.145 1.00 96.69 127 ILE A CA 1
ATOM 987 C C . ILE A 1 127 ? -1.867 -3.419 6.919 1.00 96.69 127 ILE A C 1
ATOM 989 O O . ILE A 1 127 ? -2.289 -3.183 5.790 1.00 96.69 127 ILE A O 1
ATOM 993 N N . ILE A 1 128 ? -2.265 -2.735 7.988 1.00 97.25 128 ILE A N 1
ATOM 994 C CA . ILE A 1 128 ? -3.132 -1.558 7.928 1.00 97.25 128 ILE A CA 1
ATOM 995 C C . ILE A 1 128 ? -2.334 -0.330 8.359 1.00 97.25 128 ILE A C 1
ATOM 997 O O . ILE A 1 128 ? -1.927 -0.200 9.514 1.00 97.25 128 ILE A O 1
ATOM 1001 N N . LYS A 1 129 ? -2.099 0.580 7.419 1.00 96.81 129 LYS A N 1
ATOM 1002 C CA . LYS A 1 129 ? -1.576 1.914 7.689 1.00 96.81 129 LYS A CA 1
ATOM 1003 C C . LYS A 1 129 ? -2.752 2.818 8.021 1.00 96.81 129 LYS A C 1
ATOM 1005 O O . LYS A 1 129 ? -3.642 2.987 7.200 1.00 96.81 129 LYS A O 1
ATOM 1010 N N . VAL A 1 130 ? -2.762 3.384 9.223 1.00 96.19 130 VAL A N 1
ATOM 1011 C CA . VAL A 1 130 ? -3.826 4.288 9.673 1.00 96.19 130 VAL A CA 1
ATOM 1012 C C . VAL A 1 130 ? -3.271 5.699 9.776 1.00 96.19 130 VAL A C 1
ATOM 1014 O O . VAL A 1 130 ? -2.354 5.953 10.564 1.00 96.19 130 VAL A O 1
ATOM 1017 N N . VAL A 1 131 ? -3.837 6.604 8.982 1.00 94.00 131 VAL A N 1
ATOM 1018 C CA . VAL A 1 131 ? -3.431 8.008 8.893 1.00 94.00 131 VAL A CA 1
ATOM 1019 C C . VAL A 1 131 ? -4.506 8.899 9.480 1.00 94.00 131 VAL A C 1
ATOM 1021 O O . VAL A 1 131 ? -5.651 8.870 9.041 1.00 94.00 131 VAL A O 1
ATOM 1024 N N . ASP A 1 132 ? -4.129 9.708 10.462 1.00 92.19 132 ASP A N 1
ATOM 1025 C CA . ASP A 1 132 ? -4.991 10.758 10.986 1.00 92.19 132 ASP A CA 1
ATOM 1026 C C . ASP A 1 132 ? -4.906 12.022 10.125 1.00 92.19 132 ASP A C 1
ATOM 1028 O O . ASP A 1 132 ? -3.837 12.620 9.985 1.00 92.19 132 ASP A O 1
ATOM 1032 N N . CYS A 1 133 ? -6.047 12.430 9.574 1.00 90.19 133 CYS A N 1
ATOM 1033 C CA . CYS A 1 133 ? -6.157 13.531 8.625 1.00 90.19 133 CYS A CA 1
ATOM 1034 C C . CYS A 1 133 ? -6.806 14.795 9.208 1.00 90.19 133 CYS A C 1
ATOM 1036 O O . CYS A 1 133 ? -7.056 15.733 8.448 1.00 90.19 133 CYS A O 1
ATOM 1038 N N . ASP A 1 134 ? -7.119 14.859 10.509 1.00 86.00 134 ASP A N 1
ATOM 1039 C CA . ASP A 1 134 ? -7.697 16.085 11.091 1.00 86.00 134 ASP A CA 1
ATOM 1040 C C . ASP A 1 134 ? -6.688 17.227 11.195 1.00 86.00 134 ASP A C 1
ATOM 1042 O O . ASP A 1 134 ? -7.072 18.393 11.080 1.00 86.00 134 ASP A O 1
ATOM 1046 N N . THR A 1 135 ? -5.403 16.913 11.379 1.00 76.44 135 THR A N 1
ATOM 1047 C CA . THR A 1 135 ? -4.333 17.915 11.338 1.00 76.44 135 THR A CA 1
ATOM 1048 C C . THR A 1 135 ? -3.216 17.482 10.388 1.00 76.44 135 THR A C 1
ATOM 1050 O O . THR A 1 135 ? -2.652 16.406 10.579 1.00 76.44 135 THR A O 1
ATOM 1053 N N . PRO A 1 136 ? -2.858 18.311 9.392 1.00 67.19 136 PRO A N 1
ATOM 1054 C CA . PRO A 1 136 ? -1.820 17.979 8.412 1.00 67.19 136 PRO A CA 1
ATOM 1055 C C . PRO A 1 136 ? -0.390 18.125 8.955 1.00 67.19 136 PRO A C 1
ATOM 1057 O O . PRO A 1 136 ? 0.546 17.643 8.336 1.00 67.19 136 PRO A O 1
ATOM 1060 N N . ASP A 1 137 ? -0.201 18.792 10.102 1.00 70.62 137 ASP A N 1
ATOM 1061 C CA . ASP A 1 137 ? 1.116 19.053 10.697 1.00 70.62 137 ASP A CA 1
ATOM 1062 C C . ASP A 1 137 ? 1.158 18.579 12.159 1.00 70.62 137 ASP A C 1
ATOM 1064 O O . ASP A 1 137 ? 0.240 18.841 12.947 1.00 70.62 137 ASP A O 1
ATOM 1068 N N . LEU A 1 138 ? 2.265 17.926 12.525 1.00 72.25 138 LEU A N 1
ATOM 1069 C CA . LEU A 1 138 ? 2.639 17.557 13.894 1.00 72.25 138 LEU A CA 1
ATOM 1070 C C . LEU A 1 138 ? 2.526 18.725 14.886 1.00 72.25 138 LEU A C 1
ATOM 1072 O O . LEU A 1 138 ? 2.123 18.532 16.032 1.00 72.25 138 LEU A O 1
ATOM 1076 N N . ASN A 1 139 ? 2.887 19.933 14.454 1.00 71.25 139 ASN A N 1
ATOM 1077 C CA . ASN A 1 139 ? 2.881 21.147 15.269 1.00 71.25 139 ASN A CA 1
ATOM 1078 C C . ASN A 1 139 ? 1.474 21.733 15.448 1.00 71.25 139 ASN A C 1
ATOM 1080 O O . ASN A 1 139 ? 1.247 22.513 16.372 1.00 71.25 139 ASN A O 1
ATOM 1084 N N . ALA A 1 140 ? 0.536 21.373 14.568 1.00 71.00 140 ALA A N 1
ATOM 1085 C CA . ALA A 1 140 ? -0.852 21.825 14.615 1.00 71.00 140 ALA A CA 1
ATOM 1086 C C . ALA A 1 140 ? -1.754 20.887 15.441 1.00 71.00 140 ALA A C 1
ATOM 1088 O O . ALA A 1 140 ? -2.924 21.202 15.678 1.00 71.00 140 ALA A O 1
ATOM 1089 N N . GLU A 1 141 ? -1.232 19.739 15.882 1.00 72.81 141 GLU A N 1
ATOM 1090 C CA . GLU A 1 141 ? -1.994 18.753 16.641 1.00 72.81 141 GLU A CA 1
ATOM 1091 C C . GLU A 1 141 ? -2.280 19.244 18.070 1.00 72.81 141 GLU A C 1
ATOM 1093 O O . GLU A 1 141 ? -1.382 19.586 18.844 1.00 72.81 141 GLU A O 1
ATOM 1098 N N . ARG A 1 142 ? -3.565 19.293 18.439 1.00 69.38 142 ARG A N 1
ATOM 1099 C CA . ARG A 1 142 ? -4.005 19.807 19.745 1.00 69.38 142 ARG A CA 1
ATOM 1100 C C . ARG A 1 142 ? -3.548 18.875 20.873 1.00 69.38 142 ARG A C 1
ATOM 1102 O O . ARG A 1 142 ? -3.579 17.657 20.740 1.00 69.38 142 ARG A O 1
ATOM 1109 N N . ALA A 1 143 ? -3.207 19.436 22.035 1.00 64.62 143 ALA A N 1
ATOM 1110 C CA . ALA A 1 143 ? -2.698 18.667 23.179 1.00 64.62 143 ALA A CA 1
ATOM 1111 C C . ALA A 1 143 ? -3.659 17.575 23.704 1.00 64.62 143 ALA A C 1
ATOM 1113 O O . ALA A 1 143 ? -3.193 16.595 24.275 1.00 64.62 143 ALA A O 1
ATOM 1114 N N . GLY A 1 144 ? -4.972 17.734 23.505 1.00 65.00 144 GLY A N 1
ATOM 1115 C CA . GLY A 1 144 ? -6.008 16.781 23.927 1.00 65.00 144 GLY A CA 1
ATOM 1116 C C . GLY A 1 144 ? -6.562 15.899 22.806 1.00 65.00 144 GLY A C 1
ATOM 1117 O O . GLY A 1 144 ? -7.659 15.369 22.951 1.00 65.00 144 GLY A O 1
ATOM 1118 N N . TYR A 1 145 ? -5.867 15.810 21.673 1.00 71.69 145 TYR A N 1
ATOM 1119 C CA . TYR A 1 145 ? -6.308 15.006 20.541 1.00 71.69 145 TYR A CA 1
ATOM 1120 C C . TYR A 1 145 ? -6.138 13.508 20.860 1.00 71.69 145 TYR A C 1
ATOM 1122 O O . TYR A 1 145 ? -5.030 13.042 21.121 1.00 71.69 145 TYR A O 1
ATOM 1130 N N . ASP A 1 146 ? -7.251 12.772 20.924 1.00 82.06 146 ASP A N 1
ATOM 1131 C CA . ASP A 1 146 ? -7.347 11.424 21.503 1.00 82.06 146 ASP A CA 1
ATOM 1132 C C . ASP A 1 146 ? -7.451 10.310 20.448 1.00 82.06 146 ASP A C 1
ATOM 1134 O O . ASP A 1 146 ? -7.939 9.220 20.746 1.00 82.06 146 ASP A O 1
ATOM 1138 N N . THR A 1 147 ? -6.965 10.541 19.222 1.00 88.00 147 THR A N 1
ATOM 1139 C CA . THR A 1 147 ? -7.047 9.552 18.129 1.00 88.00 147 THR A CA 1
ATOM 1140 C C . THR A 1 147 ? -6.420 8.213 18.490 1.00 88.00 147 THR A C 1
ATOM 1142 O O . THR A 1 147 ? -7.009 7.185 18.171 1.00 88.00 147 THR A O 1
ATOM 1145 N N . HIS A 1 148 ? -5.308 8.189 19.235 1.00 87.81 148 HIS A N 1
ATOM 1146 C CA . HIS A 1 148 ? -4.773 6.940 19.790 1.00 87.81 148 HIS A CA 1
ATOM 1147 C C . HIS A 1 148 ? -5.820 6.178 20.606 1.00 87.81 148 HIS A C 1
ATOM 1149 O O . HIS A 1 148 ? -6.083 5.010 20.328 1.00 87.81 148 HIS A O 1
ATOM 1155 N N . THR A 1 149 ? -6.440 6.848 21.581 1.00 87.19 149 THR A N 1
ATOM 1156 C CA . THR A 1 149 ? -7.463 6.258 22.450 1.00 87.19 149 THR A CA 1
ATOM 1157 C C . THR A 1 149 ? -8.650 5.773 21.631 1.00 87.19 149 THR A C 1
ATOM 1159 O O . THR A 1 149 ? -9.098 4.651 21.819 1.00 87.19 149 THR A O 1
ATOM 1162 N N . ARG A 1 150 ? -9.120 6.564 20.660 1.00 90.69 150 ARG A N 1
ATOM 1163 C CA . ARG A 1 150 ? -10.249 6.185 19.798 1.00 90.69 150 ARG A CA 1
ATOM 1164 C C . ARG A 1 150 ? -9.940 4.974 18.926 1.00 90.69 150 ARG A C 1
ATOM 1166 O O . ARG A 1 150 ? -10.761 4.062 18.866 1.00 90.69 150 ARG A O 1
ATOM 1173 N N . VAL A 1 151 ? -8.775 4.946 18.270 1.00 91.44 151 VAL A N 1
ATOM 1174 C CA . VAL A 1 151 ? -8.336 3.794 17.467 1.00 91.44 151 VAL A CA 1
ATOM 1175 C C . VAL A 1 151 ? -8.235 2.562 18.360 1.00 91.44 151 VAL A C 1
ATOM 1177 O O . VAL A 1 151 ? -8.793 1.531 18.005 1.00 91.44 151 VAL A O 1
ATOM 1180 N N . HIS A 1 152 ? -7.586 2.667 19.523 1.00 89.25 152 HIS A N 1
ATOM 1181 C CA . HIS A 1 152 ? -7.444 1.561 20.469 1.00 89.25 152 HIS A CA 1
ATOM 1182 C C . HIS A 1 152 ? -8.801 1.067 21.001 1.00 89.25 152 HIS A C 1
ATOM 1184 O O . HIS A 1 152 ? -9.050 -0.135 21.023 1.00 89.25 152 HIS A O 1
ATOM 1190 N N . ASP A 1 153 ? -9.714 1.963 21.374 1.00 89.38 153 ASP A N 1
ATOM 1191 C CA . ASP A 1 153 ? -11.038 1.591 21.877 1.00 89.38 153 ASP A CA 1
ATOM 1192 C C . ASP A 1 153 ? -11.885 0.912 20.797 1.00 89.38 153 ASP A C 1
ATOM 1194 O O . ASP A 1 153 ? -12.552 -0.081 21.081 1.00 89.38 153 ASP A O 1
ATOM 1198 N N . ILE A 1 154 ? -11.846 1.407 19.554 1.00 92.44 154 ILE A N 1
ATOM 1199 C CA . ILE A 1 154 ? -12.487 0.736 18.413 1.00 92.44 154 ILE A CA 1
ATOM 1200 C C . ILE A 1 154 ? -11.868 -0.650 18.212 1.00 92.44 154 ILE A C 1
ATOM 1202 O O . ILE A 1 154 ? -12.596 -1.629 18.079 1.00 92.44 154 ILE A O 1
ATOM 1206 N N . TRP A 1 155 ? -10.538 -0.747 18.238 1.00 91.12 155 TRP A N 1
ATOM 1207 C CA . TRP A 1 155 ? -9.802 -2.004 18.091 1.00 91.12 155 TRP A CA 1
ATOM 1208 C C . TRP A 1 155 ? -10.269 -3.052 19.110 1.00 91.12 155 TRP A C 1
ATOM 1210 O O . TRP A 1 155 ? -10.621 -4.173 18.742 1.00 91.12 155 TRP A O 1
ATOM 1220 N N . LYS A 1 156 ? -10.376 -2.657 20.387 1.00 89.81 156 LYS A N 1
ATOM 1221 C CA . LYS A 1 156 ? -10.900 -3.501 21.470 1.00 89.81 156 LYS A CA 1
ATOM 1222 C C . LYS A 1 156 ? -12.372 -3.859 21.295 1.00 89.81 156 LYS A C 1
ATOM 1224 O O . LYS A 1 156 ? -12.749 -4.984 21.611 1.00 89.81 156 LYS A O 1
ATOM 1229 N N . ARG A 1 157 ? -13.210 -2.929 20.825 1.00 91.75 157 ARG A N 1
ATOM 1230 C CA . ARG A 1 157 ? -14.637 -3.198 20.585 1.00 91.75 157 ARG A CA 1
ATOM 1231 C C . ARG A 1 157 ? -14.848 -4.225 19.482 1.00 91.75 157 ARG A C 1
ATOM 1233 O O . ARG A 1 157 ? -15.638 -5.140 19.687 1.00 91.75 157 ARG A O 1
ATOM 1240 N N . VAL A 1 158 ? -14.120 -4.119 18.368 1.00 92.38 158 VAL A N 1
ATOM 1241 C CA . VAL A 1 158 ? -14.184 -5.103 17.273 1.00 92.38 158 VAL A CA 1
ATOM 1242 C C . VAL A 1 158 ? -13.768 -6.488 17.769 1.00 92.38 158 VAL A C 1
ATOM 1244 O O . VAL A 1 158 ? -14.453 -7.473 17.493 1.00 92.38 158 VAL A O 1
ATOM 1247 N N . GLU A 1 159 ? -12.696 -6.565 18.562 1.00 89.94 159 GLU A N 1
ATOM 1248 C CA . GLU A 1 159 ? -12.248 -7.823 19.163 1.00 89.94 159 GLU A CA 1
ATOM 1249 C C . GLU A 1 159 ? -13.286 -8.403 20.139 1.00 89.94 159 GLU A C 1
ATOM 1251 O O . GLU A 1 159 ? -13.659 -9.571 20.026 1.00 89.94 159 GLU A O 1
ATOM 1256 N N . ALA A 1 160 ? -13.816 -7.589 21.056 1.00 90.62 160 ALA A N 1
ATOM 1257 C CA . ALA A 1 160 ? -14.825 -8.017 22.025 1.00 90.62 160 ALA A CA 1
ATOM 1258 C C . ALA A 1 160 ? -16.158 -8.421 21.368 1.00 90.62 160 ALA A C 1
ATOM 1260 O O . ALA A 1 160 ? -16.837 -9.326 21.854 1.00 90.62 160 ALA A O 1
ATOM 1261 N N . GLY A 1 161 ? -16.525 -7.771 20.261 1.00 90.50 161 GLY A N 1
ATOM 1262 C CA . GLY A 1 161 ? -17.717 -8.074 19.468 1.00 90.50 161 GLY A CA 1
ATOM 1263 C C . GLY A 1 161 ? -17.612 -9.352 18.631 1.00 90.50 161 GLY A C 1
ATOM 1264 O O . GLY A 1 161 ? -18.613 -9.775 18.057 1.00 90.50 161 GLY A O 1
ATOM 1265 N N . SER A 1 162 ? -16.435 -9.984 18.588 1.00 87.56 162 SER A N 1
ATOM 1266 C CA . SER A 1 162 ? -16.134 -11.117 17.705 1.00 87.56 162 SER A CA 1
ATOM 1267 C C . SER A 1 162 ? -15.609 -12.340 18.480 1.00 87.56 162 SER A C 1
ATOM 1269 O O . SER A 1 162 ? -14.495 -12.812 18.227 1.00 87.56 162 SER A O 1
ATOM 1271 N N . PRO A 1 163 ? -16.372 -12.885 19.450 1.00 84.69 163 PRO A N 1
ATOM 1272 C CA . PRO A 1 163 ? -15.907 -13.994 20.277 1.00 84.69 163 PRO A CA 1
ATOM 1273 C C . PRO A 1 163 ? -15.589 -15.235 19.429 1.00 84.69 163 PRO A C 1
ATOM 1275 O O . PRO A 1 163 ? -16.366 -15.637 18.566 1.00 84.69 163 PRO A O 1
ATOM 1278 N N . GLY A 1 164 ? -14.440 -15.861 19.695 1.00 83.88 164 GLY A N 1
ATOM 1279 C CA . GLY A 1 164 ? -13.959 -17.033 18.951 1.00 83.88 164 GLY A CA 1
ATOM 1280 C C . GLY A 1 164 ? -13.147 -16.705 17.694 1.00 83.88 164 GLY A C 1
ATOM 1281 O O . GLY A 1 164 ? -12.554 -17.613 17.112 1.00 83.88 164 GLY A O 1
ATOM 1282 N N . MET A 1 165 ? -13.061 -15.429 17.307 1.00 87.19 165 MET A N 1
ATOM 1283 C CA . MET A 1 165 ? -12.119 -14.961 16.293 1.00 87.19 165 MET A CA 1
ATOM 1284 C C . MET A 1 165 ? -10.724 -14.727 16.885 1.00 87.19 165 MET A C 1
ATOM 1286 O O . MET A 1 165 ? -10.536 -14.603 18.096 1.00 87.19 165 MET A O 1
ATOM 1290 N N . LYS A 1 166 ? -9.716 -14.673 16.014 1.00 84.44 166 LYS A N 1
ATOM 1291 C CA . LYS A 1 166 ? -8.333 -14.360 16.385 1.00 84.44 166 LYS A CA 1
ATOM 1292 C C . LYS A 1 166 ? -8.236 -12.961 16.986 1.00 84.44 166 LYS A C 1
ATOM 1294 O O . LYS A 1 166 ? -8.862 -12.030 16.489 1.00 84.44 166 LYS A O 1
ATOM 1299 N N . SER A 1 167 ? -7.400 -12.822 18.012 1.00 83.44 167 SER A N 1
ATOM 1300 C CA . SER A 1 167 ? -7.143 -11.541 18.675 1.00 83.44 167 SER A CA 1
ATOM 1301 C C . SER A 1 167 ? -6.490 -10.531 17.729 1.00 83.44 167 SER A C 1
ATOM 1303 O O . SER A 1 167 ? -5.581 -10.883 16.968 1.00 83.44 167 SER A O 1
ATOM 1305 N N . LEU A 1 168 ? -6.926 -9.271 17.807 1.00 81.44 168 LEU A N 1
ATOM 1306 C CA . LEU A 1 168 ? -6.331 -8.162 17.067 1.00 81.44 168 LEU A CA 1
ATOM 1307 C C . LEU A 1 168 ? -5.166 -7.515 17.844 1.00 81.44 168 LEU A C 1
ATOM 1309 O O 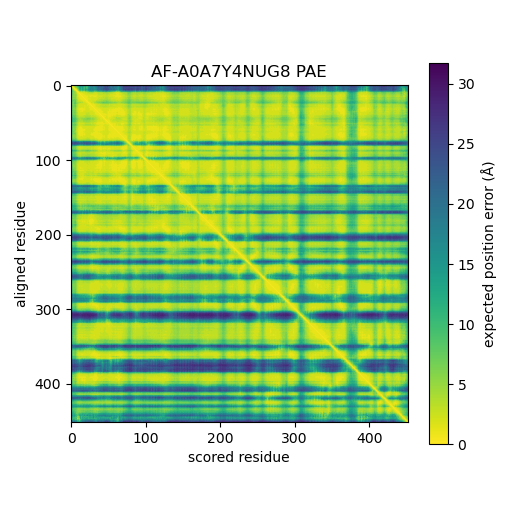. LEU A 1 168 ? -4.376 -6.773 17.263 1.00 81.44 168 LEU A O 1
ATOM 1313 N N . ASP A 1 169 ? -5.010 -7.797 19.139 1.00 70.25 169 ASP A N 1
ATOM 1314 C CA . ASP A 1 169 ? -4.049 -7.140 20.041 1.00 70.25 169 ASP A CA 1
ATOM 1315 C C . ASP A 1 169 ? -2.566 -7.446 19.789 1.00 70.25 169 ASP A C 1
ATOM 1317 O O . ASP A 1 169 ? -1.686 -6.836 20.409 1.00 70.25 169 ASP A O 1
ATOM 1321 N N . PHE A 1 170 ? -2.256 -8.380 18.889 1.00 62.78 170 PHE A N 1
ATOM 1322 C CA . PHE A 1 170 ? -0.896 -8.878 18.702 1.00 62.78 170 PHE A CA 1
ATOM 1323 C C . PHE A 1 170 ? 0.121 -7.782 18.318 1.00 62.78 170 PHE A C 1
ATOM 1325 O O . PHE A 1 170 ? 1.266 -7.817 18.761 1.00 62.78 170 PHE A O 1
ATOM 1332 N N . ASN A 1 171 ? -0.279 -6.779 17.531 1.00 62.44 171 ASN A N 1
ATOM 1333 C CA . ASN A 1 171 ? 0.636 -5.758 17.001 1.00 62.44 171 ASN A CA 1
ATOM 1334 C C . ASN A 1 171 ? 0.968 -4.613 17.986 1.00 62.44 171 ASN A C 1
ATOM 1336 O O . ASN A 1 171 ? 1.812 -3.768 17.684 1.00 62.44 171 ASN A O 1
ATOM 1340 N N . THR A 1 172 ? 0.328 -4.584 19.158 1.00 63.94 172 THR A N 1
ATOM 1341 C CA . THR A 1 172 ? 0.384 -3.460 20.114 1.00 63.94 172 THR A CA 1
ATOM 1342 C C . THR A 1 172 ? 1.595 -3.514 21.051 1.00 63.94 172 THR A C 1
ATOM 1344 O O . THR A 1 172 ? 1.708 -2.738 21.999 1.00 63.94 172 THR A O 1
ATOM 1347 N N . GLN A 1 173 ? 2.484 -4.487 20.822 1.00 70.50 173 GLN A N 1
ATOM 1348 C CA . GLN A 1 173 ? 3.536 -4.877 21.757 1.00 70.50 173 GLN A CA 1
ATOM 1349 C C . GLN A 1 173 ? 4.891 -5.137 21.077 1.00 70.50 173 GLN A C 1
ATOM 1351 O O . GLN A 1 173 ? 5.699 -5.918 21.587 1.00 70.50 173 GLN A O 1
ATOM 1356 N N . HIS A 1 174 ? 5.185 -4.484 19.953 1.00 79.50 174 HIS A N 1
ATOM 1357 C CA . HIS A 1 174 ? 6.468 -4.641 19.260 1.00 79.50 174 HIS A CA 1
ATOM 1358 C C . HIS A 1 174 ? 7.253 -3.330 19.194 1.00 79.50 174 HIS A C 1
ATOM 1360 O O . HIS A 1 174 ? 6.716 -2.256 18.940 1.00 79.50 174 HIS A O 1
ATOM 1366 N N . SER A 1 175 ? 8.558 -3.427 19.424 1.00 81.44 175 SER A N 1
ATOM 1367 C CA . SER A 1 175 ? 9.535 -2.397 19.078 1.00 81.44 175 SER A CA 1
ATOM 1368 C C . SER A 1 175 ? 9.777 -2.370 17.566 1.00 81.44 175 SER A C 1
ATOM 1370 O O . SER A 1 175 ? 9.543 -3.359 16.871 1.00 81.44 175 SER A O 1
ATOM 1372 N N . THR A 1 176 ? 10.319 -1.265 17.044 1.00 82.94 176 THR A N 1
ATOM 1373 C CA . THR A 1 176 ? 10.695 -1.174 15.621 1.00 82.94 176 THR A CA 1
ATOM 1374 C C . THR A 1 176 ? 11.648 -2.293 15.201 1.00 82.94 176 THR A C 1
ATOM 1376 O O . THR A 1 176 ? 11.469 -2.877 14.138 1.00 82.94 176 THR A O 1
ATOM 1379 N N . ALA A 1 177 ? 12.632 -2.635 16.037 1.00 83.38 177 ALA A N 1
ATOM 1380 C CA . ALA A 1 177 ? 13.569 -3.715 15.738 1.00 83.38 177 ALA A CA 1
ATOM 1381 C C . ALA A 1 177 ? 12.859 -5.077 15.622 1.00 83.38 177 ALA A C 1
ATOM 1383 O O . ALA A 1 177 ? 13.145 -5.835 14.700 1.00 83.38 177 ALA A O 1
ATOM 1384 N N . GLU A 1 178 ? 11.898 -5.370 16.508 1.00 86.56 178 GLU A N 1
ATOM 1385 C CA . GLU A 1 178 ? 11.073 -6.584 16.413 1.00 86.56 178 GLU A CA 1
ATOM 1386 C C . GLU A 1 178 ? 10.211 -6.579 15.138 1.00 86.56 178 GLU A C 1
ATOM 1388 O O . GLU A 1 178 ? 10.107 -7.611 14.483 1.00 86.56 178 GLU A O 1
ATOM 1393 N N . PHE A 1 179 ? 9.649 -5.431 14.735 1.00 86.94 179 PHE A N 1
ATOM 1394 C CA . PHE A 1 179 ? 8.905 -5.302 13.472 1.00 86.94 179 PHE A CA 1
ATOM 1395 C C . PHE A 1 179 ? 9.776 -5.531 12.233 1.00 86.94 179 PHE A C 1
ATOM 1397 O O . PHE A 1 179 ? 9.324 -6.157 11.276 1.00 86.94 179 PHE A O 1
ATOM 1404 N N . LEU A 1 180 ? 11.009 -5.022 12.231 1.00 87.81 180 LEU A N 1
ATOM 1405 C CA . LEU A 1 180 ? 11.945 -5.174 11.114 1.00 87.81 180 LEU A CA 1
ATOM 1406 C C . LEU A 1 180 ? 12.491 -6.600 10.986 1.00 87.81 180 LEU A C 1
ATOM 1408 O O . LEU A 1 180 ? 12.974 -6.969 9.919 1.00 87.81 180 LEU A O 1
ATOM 1412 N N . GLU A 1 181 ? 12.443 -7.399 12.047 1.00 89.69 181 GLU A N 1
ATOM 1413 C CA . GLU A 1 181 ? 12.866 -8.805 12.025 1.00 89.69 181 GLU A CA 1
ATOM 1414 C C . GLU A 1 181 ? 11.679 -9.778 12.028 1.00 89.69 181 GLU A C 1
ATOM 1416 O O . GLU A 1 181 ? 11.882 -10.991 12.073 1.00 89.69 181 GLU A O 1
ATOM 1421 N N . MET A 1 182 ? 10.444 -9.265 11.964 1.00 91.31 182 MET A N 1
ATOM 1422 C CA . MET A 1 182 ? 9.240 -10.087 11.996 1.00 91.31 182 MET A CA 1
ATOM 1423 C C . MET A 1 182 ? 9.203 -11.022 10.786 1.00 91.31 182 MET A C 1
ATOM 1425 O O . MET A 1 182 ? 9.225 -10.579 9.634 1.00 91.31 182 MET A O 1
ATOM 1429 N N . THR A 1 183 ? 9.131 -12.325 11.050 1.00 93.44 183 THR A N 1
ATOM 1430 C CA . THR A 1 183 ? 9.013 -13.341 9.999 1.00 93.44 183 THR A CA 1
ATOM 1431 C C . THR A 1 183 ? 7.570 -13.530 9.565 1.00 93.44 183 THR A C 1
ATOM 1433 O O . THR A 1 183 ? 6.635 -13.252 10.317 1.00 93.44 183 THR A O 1
ATOM 1436 N N . LEU A 1 184 ? 7.362 -14.077 8.372 1.00 92.00 184 LEU A N 1
ATOM 1437 C CA . LEU A 1 184 ? 6.033 -14.419 7.885 1.00 92.00 184 LEU A CA 1
ATOM 1438 C C . LEU A 1 184 ? 5.333 -15.437 8.798 1.00 92.00 184 LEU A C 1
ATOM 1440 O O . LEU A 1 184 ? 4.136 -15.319 9.045 1.00 92.00 184 LEU A O 1
ATOM 1444 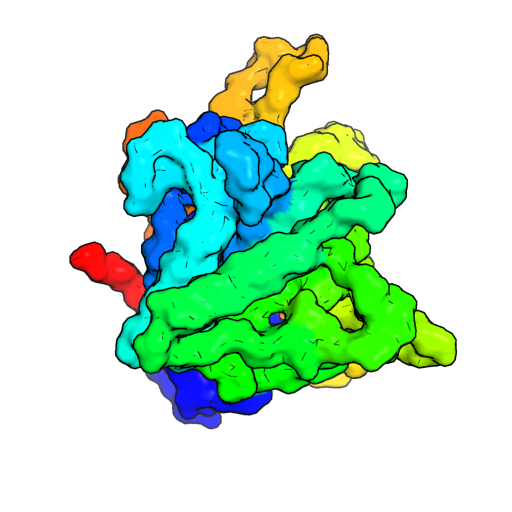N N . HIS A 1 185 ? 6.072 -16.385 9.384 1.00 91.12 185 HIS A N 1
ATOM 1445 C CA . HIS A 1 185 ? 5.528 -17.287 10.403 1.00 91.12 185 HIS A CA 1
ATOM 1446 C C . HIS A 1 185 ? 5.012 -16.540 11.638 1.00 91.12 185 HIS A C 1
ATOM 1448 O O . HIS A 1 185 ? 3.967 -16.895 12.178 1.00 91.12 185 HIS A O 1
ATOM 1454 N N . GLN A 1 186 ? 5.720 -15.497 12.076 1.00 90.75 186 GLN A N 1
ATOM 1455 C CA . GLN A 1 186 ? 5.246 -14.631 13.151 1.00 90.75 186 GLN A CA 1
ATOM 1456 C C . GLN A 1 186 ? 4.122 -13.703 12.684 1.00 90.75 186 GLN A C 1
ATOM 1458 O O . GLN A 1 186 ? 3.333 -13.273 13.497 1.00 90.75 186 GLN A O 1
ATOM 1463 N N . ALA A 1 187 ? 4.010 -13.349 11.417 1.00 91.38 187 ALA A N 1
ATOM 1464 C CA . ALA A 1 187 ? 2.984 -12.415 10.953 1.00 91.38 187 ALA A CA 1
ATOM 1465 C C . ALA A 1 187 ? 1.648 -13.097 10.614 1.00 91.38 187 ALA A C 1
ATOM 1467 O O . ALA A 1 187 ? 0.586 -12.483 10.660 1.00 91.38 187 ALA A O 1
ATOM 1468 N N . LYS A 1 188 ? 1.708 -14.385 10.281 1.00 89.38 188 LYS A N 1
ATOM 1469 C CA . LYS A 1 188 ? 0.594 -15.252 9.905 1.00 89.38 188 LYS A CA 1
ATOM 1470 C C . LYS A 1 188 ? -0.639 -15.076 10.805 1.00 89.38 188 LYS A C 1
ATOM 1472 O O . LYS A 1 188 ? -0.575 -15.275 12.020 1.00 89.38 188 LYS A O 1
ATOM 1477 N N . GLY A 1 189 ? -1.776 -14.759 10.189 1.00 89.62 189 GLY A N 1
ATOM 1478 C CA . GLY A 1 189 ? -3.065 -14.579 10.857 1.00 89.62 189 GLY A CA 1
ATOM 1479 C C . GLY A 1 189 ? -3.177 -13.319 11.714 1.00 89.62 189 GLY A C 1
ATOM 1480 O O . GLY A 1 189 ? -4.028 -13.287 12.603 1.00 89.62 189 GLY A O 1
ATOM 1481 N N . ARG A 1 190 ? -2.306 -12.319 11.513 1.00 90.50 190 ARG A N 1
ATOM 1482 C CA . ARG A 1 190 ? -2.268 -11.079 12.307 1.00 90.50 190 ARG A CA 1
ATOM 1483 C C . ARG A 1 190 ? -2.519 -9.852 11.439 1.00 90.50 190 ARG A C 1
ATOM 1485 O O . ARG A 1 190 ? -1.985 -9.744 10.335 1.00 90.50 190 ARG A O 1
ATOM 1492 N N . LEU A 1 191 ? -3.303 -8.922 11.980 1.00 93.00 191 LEU A N 1
ATOM 1493 C CA . LEU A 1 191 ? -3.456 -7.567 11.460 1.00 93.00 191 LEU A CA 1
ATOM 1494 C C . LEU A 1 191 ? -2.358 -6.692 12.073 1.00 93.00 191 LEU A C 1
ATOM 1496 O O . LEU A 1 191 ? -2.287 -6.551 13.292 1.00 93.00 191 LEU A O 1
ATOM 1500 N N . LEU A 1 192 ? -1.481 -6.120 11.256 1.00 93.75 192 LEU A N 1
ATOM 1501 C CA . LEU A 1 192 ? -0.338 -5.317 11.685 1.00 93.75 192 LEU A CA 1
ATOM 1502 C C . LEU A 1 192 ? -0.619 -3.833 11.457 1.00 93.75 192 LEU A C 1
ATOM 1504 O O . LEU A 1 192 ? -0.778 -3.392 10.323 1.00 93.75 192 LEU A O 1
ATOM 1508 N N . LEU A 1 193 ? -0.659 -3.058 12.536 1.00 93.69 193 LEU A N 1
ATOM 1509 C CA . LEU A 1 193 ? -0.885 -1.621 12.494 1.00 93.69 193 LEU A CA 1
ATOM 1510 C C . LEU A 1 193 ? 0.414 -0.882 12.177 1.00 93.69 193 LEU A C 1
ATOM 1512 O O . LEU A 1 193 ? 1.420 -1.044 12.869 1.00 93.69 193 LEU A O 1
ATOM 1516 N N . TRP A 1 194 ? 0.359 -0.023 11.168 1.00 93.94 194 TRP A N 1
ATOM 1517 C CA . TRP A 1 194 ? 1.338 1.020 10.889 1.00 93.94 194 TRP A CA 1
ATOM 1518 C C . TRP A 1 194 ? 0.703 2.370 11.221 1.00 93.94 194 TRP A C 1
ATOM 1520 O O . TRP A 1 194 ? -0.279 2.787 10.608 1.00 93.94 194 TRP A O 1
ATOM 1530 N N . ARG A 1 195 ? 1.223 3.039 12.247 1.00 91.62 195 ARG A N 1
ATOM 1531 C CA . ARG A 1 195 ? 0.571 4.185 12.880 1.00 91.62 195 ARG A CA 1
ATOM 1532 C C . ARG A 1 195 ? 1.113 5.505 12.337 1.00 91.62 195 ARG A C 1
ATOM 1534 O O . ARG A 1 195 ? 2.285 5.811 12.536 1.00 91.62 195 ARG A O 1
ATOM 1541 N N . VAL A 1 196 ? 0.235 6.333 11.771 1.00 92.06 196 VAL A N 1
ATOM 1542 C CA . VAL A 1 196 ? 0.504 7.731 11.380 1.00 92.06 196 VAL A CA 1
ATOM 1543 C C . VAL A 1 196 ? -0.433 8.677 12.149 1.00 92.06 196 VAL A C 1
ATOM 1545 O O . VAL A 1 196 ? -1.123 9.528 11.599 1.00 92.06 196 VAL A O 1
ATOM 1548 N N . PHE A 1 197 ? -0.488 8.486 13.464 1.00 88.62 197 PHE A N 1
ATOM 1549 C CA . PHE A 1 197 ? -1.181 9.340 14.435 1.00 88.62 197 PHE A CA 1
ATOM 1550 C C . PHE A 1 197 ? -0.397 9.326 15.747 1.00 88.62 197 PHE A C 1
ATOM 1552 O O . PHE A 1 197 ? 0.388 8.404 15.977 1.00 88.62 197 PHE A O 1
ATOM 1559 N N . LYS A 1 198 ? -0.554 10.337 16.600 1.00 84.12 198 LYS A N 1
ATOM 1560 C CA . LYS A 1 198 ? 0.270 10.491 17.805 1.00 84.12 198 LYS A CA 1
ATOM 1561 C C . LYS A 1 198 ? 0.019 9.378 18.816 1.00 84.12 198 LYS A C 1
ATOM 1563 O O . LYS A 1 198 ? -1.125 9.037 19.086 1.00 84.12 198 LYS A O 1
ATOM 1568 N N . ASP A 1 199 ? 1.087 8.865 19.418 1.00 80.88 199 ASP A N 1
ATOM 1569 C CA . ASP A 1 199 ? 1.032 8.013 20.609 1.00 80.88 199 ASP A CA 1
ATOM 1570 C C . ASP A 1 199 ? 1.702 8.765 21.773 1.00 80.88 199 ASP A C 1
ATOM 1572 O O . ASP A 1 199 ? 2.900 9.070 21.691 1.00 80.88 199 ASP A O 1
ATOM 1576 N N . PRO A 1 200 ? 0.950 9.132 22.828 1.00 71.31 200 PRO A N 1
ATOM 1577 C CA . PRO A 1 200 ? 1.480 9.934 23.928 1.00 71.31 200 PRO A CA 1
ATOM 1578 C C . PRO A 1 200 ? 2.544 9.196 24.757 1.00 71.31 200 PRO A C 1
ATOM 1580 O O . PRO A 1 200 ? 3.357 9.855 25.406 1.00 71.31 200 PRO A O 1
ATOM 1583 N N . GLU A 1 201 ? 2.578 7.860 24.724 1.00 65.50 201 GLU A N 1
ATOM 1584 C CA . GLU A 1 201 ? 3.490 7.043 25.536 1.00 65.50 201 GLU A CA 1
ATOM 1585 C C . GLU A 1 201 ? 4.822 6.759 24.815 1.00 65.50 201 GLU A C 1
ATOM 1587 O O . GLU A 1 201 ? 5.868 6.623 25.455 1.00 65.50 201 GLU A O 1
ATOM 1592 N N . VAL A 1 202 ? 4.832 6.731 23.476 1.00 64.12 202 VAL A N 1
ATOM 1593 C CA . VAL A 1 202 ? 6.026 6.359 22.687 1.00 64.12 202 VAL A CA 1
ATOM 1594 C C . VAL A 1 202 ? 7.143 7.404 22.749 1.00 64.12 202 VAL A C 1
ATOM 1596 O O . VAL A 1 202 ? 8.320 7.038 22.785 1.00 64.12 202 VAL A O 1
ATOM 1599 N N . LEU A 1 203 ? 6.813 8.696 22.864 1.00 56.62 203 LEU A N 1
ATOM 1600 C CA . LEU A 1 203 ? 7.817 9.755 23.067 1.00 56.62 203 LEU A CA 1
ATOM 1601 C C . LEU A 1 203 ? 8.598 9.592 24.382 1.00 56.62 203 LEU A C 1
ATOM 1603 O O . LEU A 1 203 ? 9.714 10.096 24.495 1.00 56.62 203 LEU A O 1
ATOM 1607 N N . GLN A 1 204 ? 8.035 8.881 25.362 1.00 50.56 204 GLN A N 1
ATOM 1608 C CA . GLN A 1 204 ? 8.672 8.646 26.657 1.00 50.56 204 GLN A CA 1
ATOM 1609 C C . GLN A 1 204 ? 9.500 7.351 26.685 1.00 50.56 204 GLN A C 1
ATOM 1611 O O . GLN A 1 204 ? 10.230 7.116 27.644 1.00 50.56 204 GLN A O 1
ATOM 1616 N N . GLY A 1 205 ? 9.439 6.518 25.636 1.00 50.72 205 GLY A N 1
ATOM 1617 C CA . GLY A 1 205 ? 10.227 5.284 25.528 1.00 50.72 205 GLY A CA 1
ATOM 1618 C C . GLY A 1 205 ? 9.927 4.233 26.605 1.00 50.72 205 GLY A C 1
ATOM 1619 O O . GLY A 1 205 ? 10.713 3.302 26.782 1.00 50.72 205 GLY A O 1
ATOM 1620 N N . THR A 1 206 ? 8.824 4.387 27.341 1.00 49.38 206 THR A N 1
ATOM 1621 C CA . THR A 1 206 ? 8.472 3.579 28.516 1.00 49.38 206 THR A CA 1
ATOM 1622 C C . THR A 1 206 ? 7.663 2.322 28.175 1.00 49.38 206 THR A C 1
ATOM 1624 O O . THR A 1 206 ? 7.596 1.419 29.009 1.00 49.38 206 THR A O 1
ATOM 1627 N N . ARG A 1 207 ? 7.100 2.201 26.959 1.00 55.22 207 ARG A N 1
ATOM 1628 C CA . ARG A 1 207 ? 6.284 1.047 26.528 1.00 55.22 207 ARG A CA 1
ATOM 1629 C C . ARG A 1 207 ? 6.581 0.594 25.089 1.00 55.22 207 ARG A C 1
ATOM 1631 O O . ARG A 1 207 ? 7.062 1.367 24.264 1.00 55.22 207 ARG A O 1
ATOM 1638 N N . LYS A 1 208 ? 6.281 -0.680 24.795 1.00 62.97 208 LYS A N 1
ATOM 1639 C CA . LYS A 1 208 ? 6.143 -1.212 23.426 1.00 62.97 208 LYS A CA 1
ATOM 1640 C C . LYS A 1 208 ? 5.021 -0.446 22.700 1.00 62.97 208 LYS A C 1
ATOM 1642 O O . LYS A 1 208 ? 3.980 -0.205 23.303 1.00 62.97 208 LYS A O 1
ATOM 1647 N N . ALA A 1 209 ? 5.265 -0.031 21.457 1.00 64.94 209 ALA A N 1
ATOM 1648 C CA . ALA A 1 209 ? 4.387 0.881 20.725 1.00 64.94 209 ALA A CA 1
ATOM 1649 C C . ALA A 1 209 ? 3.101 0.195 20.237 1.00 64.94 209 ALA A C 1
ATOM 1651 O O . ALA A 1 209 ? 3.115 -0.982 19.864 1.00 64.94 209 ALA A O 1
ATOM 1652 N N . PHE A 1 210 ? 2.008 0.962 20.175 1.00 76.81 210 PHE A N 1
ATOM 1653 C CA . PHE A 1 210 ? 0.788 0.565 19.475 1.00 76.81 210 PHE A CA 1
ATOM 1654 C C . PHE A 1 210 ? 1.026 0.628 17.954 1.00 76.81 210 PHE A C 1
ATOM 1656 O O . PHE A 1 210 ? 0.862 1.681 17.331 1.00 76.81 210 PHE A O 1
ATOM 1663 N N . GLY A 1 211 ? 1.478 -0.490 17.374 1.00 86.62 211 GLY A N 1
ATOM 1664 C CA . GLY A 1 211 ? 1.864 -0.599 15.964 1.00 86.62 211 GLY A CA 1
ATOM 1665 C C . GLY A 1 211 ? 3.266 -0.064 15.643 1.00 86.62 211 GLY A C 1
ATOM 1666 O O . GLY A 1 211 ? 3.982 0.450 16.506 1.00 86.62 211 GLY A O 1
ATOM 1667 N N . LEU A 1 212 ? 3.670 -0.182 14.374 1.00 89.44 212 LEU A N 1
ATOM 1668 C CA . LEU A 1 212 ? 4.903 0.425 13.870 1.00 89.44 212 LEU A CA 1
ATOM 1669 C C . LEU A 1 212 ? 4.733 1.948 13.827 1.00 89.44 212 LEU A C 1
ATOM 1671 O O . LEU A 1 212 ? 3.854 2.453 13.131 1.00 89.44 212 LEU A O 1
ATOM 1675 N N . ASP A 1 213 ? 5.580 2.676 14.556 1.00 88.25 213 ASP A N 1
ATOM 1676 C CA . ASP A 1 213 ? 5.521 4.137 14.605 1.00 88.25 213 ASP A CA 1
ATOM 1677 C C . ASP A 1 213 ? 6.033 4.772 13.307 1.00 88.25 213 ASP A C 1
ATOM 1679 O O . ASP A 1 213 ? 7.229 4.724 13.007 1.00 88.25 213 ASP A O 1
ATOM 1683 N N . LEU A 1 214 ? 5.116 5.398 12.573 1.00 90.38 214 LEU A N 1
ATOM 1684 C CA . LEU A 1 214 ? 5.373 6.212 11.391 1.00 90.38 214 LEU A CA 1
ATOM 1685 C C . LEU A 1 214 ? 4.800 7.630 11.544 1.00 90.38 214 LEU A C 1
ATOM 1687 O O . LEU A 1 214 ? 4.600 8.329 10.553 1.00 90.38 214 LEU A O 1
ATOM 1691 N N . TYR A 1 215 ? 4.554 8.082 12.778 1.00 88.19 215 TYR A N 1
ATOM 1692 C CA . TYR A 1 215 ? 3.942 9.379 13.079 1.00 88.19 215 TYR A CA 1
ATOM 1693 C C . TYR A 1 215 ? 4.674 10.558 12.431 1.00 88.19 215 TYR A C 1
ATOM 1695 O O . TYR A 1 215 ? 4.038 11.528 12.031 1.00 88.19 215 TYR A O 1
ATOM 1703 N N . ALA A 1 216 ? 5.994 10.448 12.239 1.00 87.56 216 ALA A N 1
ATOM 1704 C CA . ALA A 1 216 ? 6.793 11.458 11.549 1.00 87.56 216 ALA A CA 1
ATOM 1705 C C . ALA A 1 216 ? 6.263 11.808 10.145 1.00 87.56 216 ALA A C 1
ATOM 1707 O O . ALA A 1 216 ? 6.462 12.941 9.714 1.00 87.56 216 ALA A O 1
ATOM 1708 N N . LEU A 1 217 ? 5.554 10.893 9.467 1.00 88.94 217 LEU A N 1
ATOM 1709 C CA . LEU A 1 217 ? 4.935 11.143 8.160 1.00 88.94 217 LEU A CA 1
ATOM 1710 C C . LEU A 1 217 ? 3.887 12.265 8.178 1.00 88.94 217 LEU A C 1
ATOM 1712 O O . LEU A 1 217 ? 3.651 12.856 7.133 1.00 88.94 217 LEU A O 1
ATOM 1716 N N . LYS A 1 218 ? 3.323 12.633 9.340 1.00 85.94 218 LYS A N 1
ATOM 1717 C CA . LYS A 1 218 ? 2.479 13.837 9.473 1.00 85.94 218 LYS A CA 1
ATOM 1718 C C . LYS A 1 218 ? 3.260 15.149 9.323 1.00 85.94 218 LYS A C 1
ATOM 1720 O O . LYS A 1 218 ? 2.675 16.217 9.396 1.00 85.94 218 LYS A O 1
ATOM 1725 N N . ASN A 1 219 ? 4.586 15.131 9.186 1.00 84.06 219 ASN A N 1
ATOM 1726 C CA . ASN A 1 219 ? 5.330 16.337 8.834 1.00 84.06 219 ASN A CA 1
ATOM 1727 C C . ASN A 1 219 ? 5.298 16.529 7.314 1.00 84.06 219 ASN A C 1
ATOM 1729 O O . ASN A 1 219 ? 6.259 16.179 6.624 1.00 84.06 219 ASN A O 1
ATOM 1733 N N . GLU A 1 220 ? 4.199 17.090 6.807 1.00 76.19 220 GLU A N 1
ATOM 1734 C CA . GLU A 1 220 ? 4.036 17.366 5.377 1.00 76.19 220 GLU A CA 1
ATOM 1735 C C . GLU A 1 220 ? 5.221 18.170 4.822 1.00 76.19 220 GLU A C 1
ATOM 1737 O O . GLU A 1 220 ? 5.819 17.776 3.831 1.00 76.19 220 GLU A O 1
ATOM 1742 N N . ALA A 1 221 ? 5.701 19.208 5.513 1.00 69.75 221 ALA A N 1
ATOM 1743 C CA . ALA A 1 221 ? 6.840 19.998 5.030 1.00 69.75 221 ALA A CA 1
ATOM 1744 C C . ALA A 1 221 ? 8.114 19.169 4.739 1.00 69.75 221 ALA A C 1
ATOM 1746 O O . ALA A 1 221 ? 8.953 19.588 3.937 1.00 69.75 221 ALA A O 1
ATOM 1747 N N . ARG A 1 222 ? 8.273 18.006 5.387 1.00 73.31 222 ARG A N 1
ATOM 1748 C CA . ARG A 1 222 ? 9.402 17.087 5.188 1.00 73.31 222 ARG A CA 1
ATOM 1749 C C . ARG A 1 222 ? 9.097 15.940 4.220 1.00 73.31 222 ARG A C 1
ATOM 1751 O O . ARG A 1 222 ? 10.003 15.501 3.506 1.00 73.31 222 ARG A O 1
ATOM 1758 N N . TYR A 1 223 ? 7.879 15.411 4.253 1.00 80.56 223 TYR A N 1
ATOM 1759 C CA . TYR A 1 223 ? 7.526 14.147 3.598 1.00 80.56 223 TYR A CA 1
ATOM 1760 C C . TYR A 1 223 ? 6.572 14.315 2.411 1.00 80.56 223 TYR A C 1
ATOM 1762 O O . TYR A 1 223 ? 6.581 13.477 1.511 1.00 80.56 223 TYR A O 1
ATOM 1770 N N . ASP A 1 224 ? 5.808 15.405 2.377 1.00 75.19 224 ASP A N 1
ATOM 1771 C CA . ASP A 1 224 ? 4.859 15.726 1.318 1.00 75.19 224 ASP A CA 1
ATOM 1772 C C . ASP A 1 224 ? 5.573 15.918 -0.016 1.00 75.19 224 ASP A C 1
ATOM 1774 O O . ASP A 1 224 ? 6.518 16.707 -0.133 1.00 75.19 224 ASP A O 1
ATOM 1778 N N . ASN A 1 225 ? 5.111 15.188 -1.032 1.00 79.88 225 ASN A N 1
ATOM 1779 C CA . ASN A 1 225 ? 5.605 15.305 -2.397 1.00 79.88 225 ASN A CA 1
ATOM 1780 C C . ASN A 1 225 ? 7.140 15.160 -2.503 1.00 79.88 225 ASN A C 1
ATOM 1782 O O . ASN A 1 225 ? 7.799 15.822 -3.313 1.00 79.88 225 ASN A O 1
ATOM 1786 N N . ASN A 1 226 ? 7.718 14.316 -1.642 1.00 80.62 226 ASN A N 1
ATOM 1787 C CA . ASN A 1 226 ? 9.149 14.077 -1.567 1.00 80.62 226 ASN A CA 1
ATOM 1788 C C . ASN A 1 226 ? 9.529 12.866 -2.444 1.00 80.62 226 ASN A C 1
ATOM 1790 O O . ASN A 1 226 ? 8.958 11.781 -2.268 1.00 80.62 226 ASN A O 1
ATOM 1794 N N . PRO A 1 227 ? 10.493 13.005 -3.378 1.00 83.69 227 PRO A N 1
ATOM 1795 C CA . PRO A 1 227 ? 10.946 11.881 -4.191 1.00 83.69 227 PRO A CA 1
ATOM 1796 C C . PRO A 1 227 ? 11.532 10.746 -3.356 1.00 83.69 227 PRO A C 1
ATOM 1798 O O . PRO A 1 227 ? 11.308 9.591 -3.702 1.00 83.69 227 PRO A O 1
ATOM 1801 N N . TYR A 1 228 ? 12.213 11.052 -2.247 1.00 87.75 228 TYR A N 1
ATOM 1802 C CA . TYR A 1 228 ? 12.836 10.050 -1.388 1.00 87.75 228 TYR A CA 1
ATOM 1803 C C . TYR A 1 228 ? 12.830 10.504 0.066 1.00 87.75 228 TYR A C 1
ATOM 1805 O O . TYR A 1 228 ? 13.362 11.560 0.409 1.00 87.75 228 TYR A O 1
ATOM 1813 N N . PHE A 1 229 ? 12.290 9.673 0.948 1.00 89.56 229 PHE A N 1
ATOM 1814 C CA . PHE A 1 229 ? 12.278 9.965 2.369 1.00 89.56 229 PHE A CA 1
ATOM 1815 C C . PHE A 1 229 ? 12.558 8.741 3.228 1.00 89.56 229 PHE A C 1
ATOM 1817 O O . PHE A 1 229 ? 12.220 7.616 2.861 1.00 89.56 229 PHE A O 1
ATOM 1824 N N . ASP A 1 230 ? 13.088 9.011 4.419 1.00 91.19 230 ASP A N 1
ATOM 1825 C CA . ASP A 1 230 ? 13.344 8.016 5.451 1.00 91.19 230 ASP A CA 1
ATOM 1826 C C . ASP A 1 230 ? 12.587 8.395 6.732 1.00 91.19 230 ASP A C 1
ATOM 1828 O O . ASP A 1 230 ? 12.602 9.546 7.198 1.00 91.19 230 ASP A O 1
ATOM 1832 N N . VAL A 1 231 ? 11.917 7.405 7.315 1.00 89.88 231 VAL A N 1
ATOM 1833 C CA . VAL A 1 231 ? 11.271 7.490 8.626 1.00 89.88 231 VAL A CA 1
ATOM 1834 C C . VAL A 1 231 ? 12.104 6.696 9.613 1.00 89.88 231 VAL A C 1
ATOM 1836 O O . VAL A 1 231 ? 12.364 5.510 9.410 1.00 89.88 231 VAL A O 1
ATOM 1839 N N . HIS A 1 232 ? 12.502 7.348 10.699 1.00 87.38 232 HIS A N 1
ATOM 1840 C CA . HIS A 1 232 ? 13.325 6.743 11.738 1.00 87.38 232 HIS A CA 1
ATOM 1841 C C . HIS A 1 232 ? 12.493 6.411 12.974 1.00 87.38 232 HIS A C 1
ATOM 1843 O O . HIS A 1 232 ? 11.577 7.152 13.331 1.00 87.38 232 HIS A O 1
ATOM 1849 N N . SER A 1 233 ? 12.848 5.323 13.657 1.00 81.38 233 SER A N 1
ATOM 1850 C CA . SER A 1 233 ? 12.262 4.979 14.949 1.00 81.38 233 SER A CA 1
ATOM 1851 C C . SER A 1 233 ? 12.548 6.069 15.989 1.00 81.38 233 SER A C 1
ATOM 1853 O O . SER A 1 233 ? 13.677 6.577 16.033 1.00 81.38 233 SER A O 1
ATOM 1855 N N . PRO A 1 234 ? 11.616 6.349 16.912 1.00 74.69 234 PRO A N 1
ATOM 18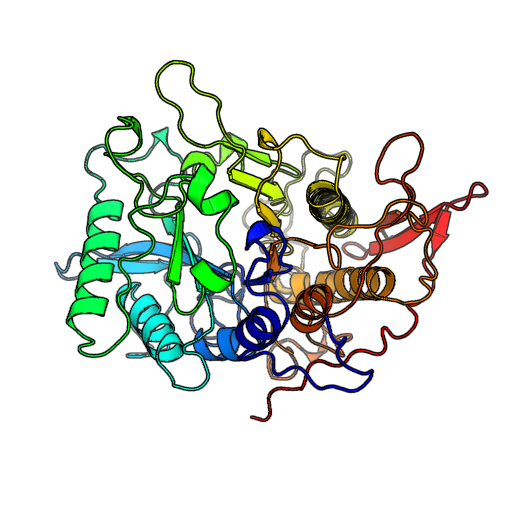56 C CA . PRO A 1 234 ? 11.924 7.114 18.116 1.00 74.69 234 PRO A CA 1
ATOM 1857 C C . PRO A 1 234 ? 13.088 6.469 18.890 1.00 74.69 234 PRO A C 1
ATOM 1859 O O . PRO A 1 234 ? 13.145 5.246 19.024 1.00 74.69 234 PRO A O 1
ATOM 1862 N N . ALA A 1 235 ? 14.025 7.268 19.408 1.00 65.31 235 ALA A N 1
ATOM 1863 C CA . ALA A 1 235 ? 15.135 6.772 20.227 1.00 65.31 235 ALA A CA 1
ATOM 1864 C C . ALA A 1 235 ? 15.377 7.688 21.438 1.00 65.31 235 ALA A C 1
ATOM 1866 O O . ALA A 1 235 ? 15.820 8.825 21.260 1.00 65.31 235 ALA A O 1
ATOM 1867 N N . PRO A 1 236 ? 15.130 7.216 22.674 1.00 57.72 236 PRO A N 1
ATOM 1868 C CA . PRO A 1 236 ? 15.544 7.930 23.876 1.00 57.72 236 PRO A CA 1
ATOM 1869 C C . PRO A 1 236 ? 17.064 7.828 24.080 1.00 57.72 236 PRO A C 1
ATOM 1871 O O . PRO A 1 236 ? 17.644 6.752 23.920 1.00 57.72 236 PRO A O 1
ATOM 1874 N N . GLY A 1 237 ? 17.702 8.924 24.503 1.00 55.53 237 GLY A N 1
ATOM 1875 C CA . GLY A 1 237 ? 18.996 8.893 25.201 1.00 55.53 237 GLY A CA 1
ATOM 1876 C C . GLY A 1 237 ? 20.169 8.237 24.457 1.00 55.53 237 GLY A C 1
ATOM 1877 O O . GLY A 1 237 ? 20.836 7.375 25.022 1.00 55.53 237 GLY A O 1
ATOM 1878 N N . GLY A 1 238 ? 20.434 8.622 23.204 1.00 54.97 238 GLY A N 1
ATOM 1879 C CA . GLY A 1 238 ? 21.646 8.203 22.478 1.00 54.97 238 GLY A CA 1
ATOM 1880 C C . GLY A 1 238 ? 21.645 6.761 21.947 1.00 54.97 238 GLY A C 1
ATOM 1881 O O . GLY A 1 238 ? 22.679 6.289 21.477 1.00 54.97 238 GLY A O 1
ATOM 1882 N N . ARG A 1 239 ? 20.509 6.048 21.996 1.00 62.91 239 ARG A N 1
ATOM 1883 C CA . ARG A 1 239 ? 20.348 4.747 21.321 1.00 62.91 239 ARG A CA 1
ATOM 1884 C C . ARG A 1 239 ? 20.316 4.910 19.798 1.00 62.91 239 ARG A C 1
ATOM 1886 O O . ARG A 1 239 ? 19.853 5.927 19.287 1.00 62.91 239 ARG A O 1
ATOM 1893 N N . ALA A 1 240 ? 20.771 3.882 19.078 1.00 62.53 240 ALA A N 1
ATOM 1894 C CA . ALA A 1 240 ? 20.725 3.859 17.618 1.00 62.53 240 ALA A CA 1
ATOM 1895 C C . ALA A 1 240 ? 19.273 3.936 17.115 1.00 62.53 240 ALA A C 1
ATOM 1897 O O . ALA A 1 240 ? 18.424 3.145 17.531 1.00 62.53 240 ALA A O 1
ATOM 1898 N N . GLN A 1 241 ? 19.007 4.884 16.216 1.00 77.44 241 GLN A N 1
ATOM 1899 C CA . GLN A 1 241 ? 17.745 4.970 15.488 1.00 77.44 241 GLN A CA 1
ATOM 1900 C C . GLN A 1 241 ? 17.750 3.964 14.339 1.00 77.44 241 GLN A C 1
ATOM 1902 O O . GLN A 1 241 ? 18.697 3.911 13.554 1.00 77.44 241 GLN A O 1
ATOM 1907 N N . TRP A 1 242 ? 16.680 3.184 14.231 1.00 81.50 242 TRP A N 1
ATOM 1908 C CA . TRP A 1 242 ? 16.437 2.323 13.080 1.00 81.50 242 TRP A CA 1
ATOM 1909 C C . TRP A 1 242 ? 15.776 3.138 11.978 1.00 81.50 242 TRP A C 1
ATOM 1911 O O . TRP A 1 242 ? 14.930 3.982 12.270 1.00 81.50 242 TRP A O 1
ATOM 1921 N N . VAL A 1 243 ? 16.115 2.871 10.719 1.00 87.56 243 VAL A N 1
ATOM 1922 C CA . VAL A 1 243 ? 15.264 3.304 9.607 1.00 87.56 243 VAL A CA 1
ATOM 1923 C C . VAL A 1 243 ? 14.066 2.354 9.574 1.00 87.56 243 VAL A C 1
ATOM 1925 O O . VAL A 1 243 ? 14.217 1.176 9.269 1.00 87.56 243 VAL A O 1
ATOM 1928 N N . SER A 1 244 ? 12.884 2.838 9.952 1.00 89.19 244 SER A N 1
ATOM 1929 C CA . SER A 1 244 ? 11.645 2.050 9.941 1.00 89.19 244 SER A CA 1
ATOM 1930 C C . SER A 1 244 ? 11.148 1.839 8.513 1.00 89.19 244 SER A C 1
ATOM 1932 O O . SER A 1 244 ? 10.771 0.730 8.138 1.00 89.19 244 SER A O 1
ATOM 1934 N N . LEU A 1 245 ? 11.151 2.916 7.725 1.00 92.88 245 LEU A N 1
ATOM 1935 C CA . LEU A 1 245 ? 10.582 2.958 6.385 1.00 92.88 245 LEU A CA 1
ATOM 1936 C C . LEU A 1 245 ? 11.417 3.865 5.482 1.00 92.88 245 LEU A C 1
ATOM 1938 O O . LEU A 1 245 ? 1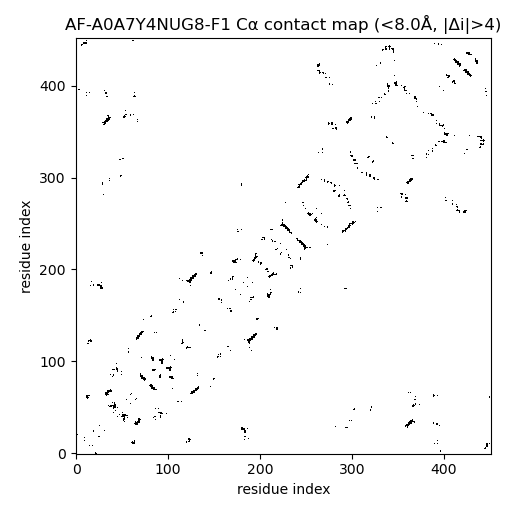1.742 4.987 5.867 1.00 92.88 245 LEU A O 1
ATOM 1942 N N . ARG A 1 246 ? 11.694 3.391 4.270 1.00 92.69 246 ARG A N 1
ATOM 1943 C CA . ARG A 1 246 ? 12.193 4.179 3.143 1.00 92.69 246 ARG A CA 1
ATOM 1944 C C . ARG A 1 246 ? 11.089 4.287 2.115 1.00 92.69 246 ARG A C 1
ATOM 1946 O O . ARG A 1 246 ? 10.584 3.269 1.650 1.00 92.69 246 ARG A O 1
ATOM 1953 N N . GLY A 1 247 ? 10.704 5.502 1.769 1.00 92.12 247 GLY A N 1
ATOM 1954 C CA . GLY A 1 247 ? 9.574 5.740 0.889 1.00 92.12 247 GLY A CA 1
ATOM 1955 C C . GLY A 1 247 ? 9.880 6.698 -0.246 1.00 92.12 247 GLY A C 1
ATOM 1956 O O . GLY A 1 247 ? 10.849 7.460 -0.216 1.00 92.12 247 GLY A O 1
ATOM 1957 N N . GLN A 1 248 ? 9.047 6.636 -1.266 1.00 91.06 248 GLN A N 1
ATOM 1958 C CA . GLN A 1 248 ? 8.863 7.680 -2.262 1.00 91.06 248 GLN A CA 1
ATOM 1959 C C . GLN A 1 248 ? 7.388 8.104 -2.171 1.00 91.06 248 GLN A C 1
ATOM 1961 O O . GLN A 1 248 ? 6.534 7.267 -1.891 1.00 91.06 248 GLN A O 1
ATOM 1966 N N . SER A 1 249 ? 7.087 9.391 -2.362 1.00 87.44 249 SER A N 1
ATOM 1967 C CA . SER A 1 249 ? 5.701 9.874 -2.463 1.00 87.44 249 SER A CA 1
ATOM 1968 C C . SER A 1 249 ? 5.634 11.141 -3.322 1.00 87.44 249 SER A C 1
ATOM 1970 O O . SER A 1 249 ? 5.268 12.219 -2.869 1.00 87.44 249 SER A O 1
ATOM 1972 N N . LEU A 1 250 ? 6.022 11.042 -4.600 1.00 87.81 250 LEU A N 1
ATOM 1973 C CA . LEU A 1 250 ? 5.704 12.085 -5.588 1.00 87.81 250 LEU A CA 1
ATOM 1974 C C . LEU A 1 250 ? 4.249 11.916 -6.013 1.00 87.81 250 LEU A C 1
ATOM 1976 O O . LEU A 1 250 ? 3.979 11.216 -6.988 1.00 87.81 250 LEU A O 1
ATOM 1980 N N . TYR A 1 251 ? 3.318 12.477 -5.253 1.00 84.75 251 TYR A N 1
ATOM 1981 C CA . TYR A 1 251 ? 1.890 12.249 -5.472 1.00 84.75 251 TYR A CA 1
ATOM 1982 C C . TYR A 1 251 ? 1.152 13.483 -6.005 1.00 84.75 251 TYR A C 1
ATOM 1984 O O . TYR A 1 251 ? -0.025 13.375 -6.321 1.00 84.75 251 TYR A O 1
ATOM 1992 N N . THR A 1 252 ? 1.795 14.649 -6.149 1.00 81.50 252 THR A N 1
ATOM 1993 C CA . THR A 1 252 ? 1.149 15.844 -6.721 1.00 81.50 252 THR A CA 1
ATOM 1994 C C . THR A 1 252 ? 1.830 16.307 -7.999 1.00 81.50 252 THR A C 1
ATOM 1996 O O . THR A 1 252 ? 3.025 16.120 -8.200 1.00 81.50 252 THR A O 1
ATOM 1999 N N . TRP A 1 253 ? 1.081 17.019 -8.838 1.00 74.50 253 TRP A N 1
ATOM 2000 C CA . TRP A 1 253 ? 1.610 17.638 -10.056 1.00 74.50 253 TRP A CA 1
ATOM 2001 C C . TRP A 1 253 ? 2.556 18.818 -9.805 1.00 74.50 253 TRP A C 1
ATOM 2003 O O . TRP A 1 253 ? 3.166 19.321 -10.748 1.00 74.50 253 TRP A O 1
ATOM 2013 N N . LYS A 1 254 ? 2.694 19.273 -8.553 1.00 72.00 254 LYS A N 1
ATOM 2014 C CA . LYS A 1 254 ? 3.658 20.310 -8.176 1.00 72.00 254 LYS A CA 1
ATOM 2015 C C . LYS A 1 254 ? 5.039 19.665 -8.147 1.00 72.00 254 LYS A C 1
ATOM 2017 O O . LYS A 1 254 ? 5.238 18.703 -7.421 1.00 72.00 254 LYS A O 1
ATOM 2022 N N . PHE A 1 255 ? 6.012 20.183 -8.887 1.00 65.56 255 PHE A N 1
ATOM 2023 C CA . PHE A 1 255 ? 7.369 19.635 -8.854 1.00 65.56 255 PHE A CA 1
ATOM 2024 C C . PHE A 1 255 ? 8.394 20.760 -8.822 1.00 65.56 255 PHE A C 1
ATOM 2026 O O . PHE A 1 255 ? 8.272 21.738 -9.548 1.00 65.56 255 PHE A O 1
ATOM 2033 N N . LYS A 1 256 ? 9.422 20.636 -7.978 1.00 57.84 256 LYS A N 1
ATOM 2034 C CA . LYS A 1 256 ? 10.498 21.641 -7.872 1.00 57.84 256 LYS A CA 1
ATOM 2035 C C . LYS A 1 256 ? 11.625 21.428 -8.901 1.00 57.84 256 LYS A C 1
ATOM 2037 O O . LYS A 1 256 ? 12.700 21.995 -8.742 1.00 57.84 256 LYS A O 1
ATOM 2042 N N . GLY A 1 257 ? 11.405 20.593 -9.920 1.00 59.59 257 GLY A N 1
ATOM 2043 C CA . GLY A 1 257 ? 12.373 20.317 -10.986 1.00 59.59 257 GLY A CA 1
ATOM 2044 C C . GLY A 1 257 ? 12.324 21.313 -12.154 1.00 59.59 257 GLY A C 1
ATOM 2045 O O . GLY A 1 257 ? 11.504 22.232 -12.147 1.00 59.59 257 GLY A O 1
ATOM 2046 N N . P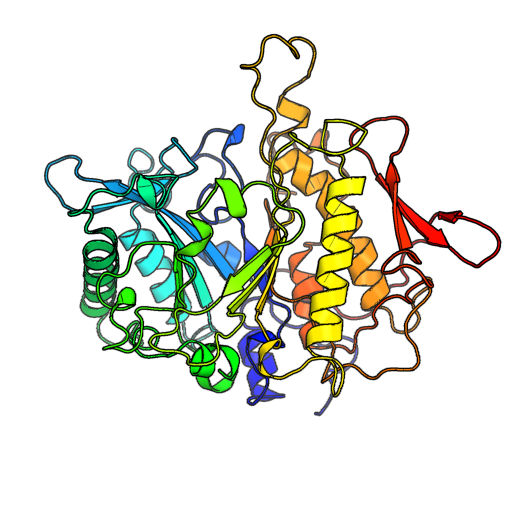RO A 1 258 ? 13.172 21.122 -13.185 1.00 51.94 258 PRO A N 1
ATOM 2047 C CA . PRO A 1 258 ? 13.324 22.058 -14.308 1.00 51.94 258 PRO A CA 1
ATOM 2048 C C . PRO A 1 258 ? 12.020 22.363 -15.053 1.00 51.94 258 PRO A C 1
ATOM 2050 O O . PRO A 1 258 ? 11.828 23.473 -15.538 1.00 51.94 258 PRO A O 1
ATOM 2053 N N . GLN A 1 259 ? 11.116 21.385 -15.115 1.00 58.41 259 GLN A N 1
ATOM 2054 C CA . GLN A 1 259 ? 9.824 21.487 -15.798 1.00 58.41 259 GLN A CA 1
ATOM 2055 C C . GLN A 1 259 ? 8.729 22.125 -14.923 1.00 58.41 259 GLN A C 1
ATOM 2057 O O . GLN A 1 259 ? 7.630 22.373 -15.411 1.00 58.41 259 GLN A O 1
ATOM 2062 N N . GLN A 1 260 ? 8.999 22.366 -13.631 1.00 65.56 260 GLN A N 1
ATOM 2063 C CA . GLN A 1 260 ? 8.082 22.908 -12.608 1.00 65.56 260 GLN A CA 1
ATOM 2064 C C . GLN A 1 260 ? 6.737 22.162 -12.430 1.00 65.56 260 GLN A C 1
ATOM 2066 O O . GLN A 1 260 ? 5.929 22.509 -11.569 1.00 65.56 260 GLN A O 1
ATOM 2071 N N . THR A 1 261 ? 6.511 21.101 -13.207 1.00 70.88 261 THR A N 1
ATOM 2072 C CA . THR A 1 261 ? 5.353 20.208 -13.188 1.00 70.88 261 THR A CA 1
ATOM 2073 C C . THR A 1 261 ? 5.864 18.774 -13.230 1.00 70.88 261 THR A C 1
ATOM 2075 O O . THR A 1 261 ? 6.798 18.484 -13.971 1.00 70.88 261 THR A O 1
ATOM 2078 N N . LEU A 1 262 ? 5.271 17.894 -12.424 1.00 77.81 262 LEU A N 1
ATOM 2079 C CA . LEU A 1 262 ? 5.609 16.470 -12.425 1.00 77.81 262 LEU A CA 1
ATOM 2080 C C . LEU A 1 262 ? 5.200 15.832 -13.762 1.00 77.81 262 LEU A C 1
ATOM 2082 O O . LEU A 1 262 ? 4.076 16.041 -14.214 1.00 77.81 262 LEU A O 1
ATOM 2086 N N . THR A 1 263 ? 6.063 15.018 -14.365 1.00 81.50 263 THR A N 1
ATOM 2087 C CA . THR A 1 263 ? 5.698 14.142 -15.492 1.00 81.50 263 THR A CA 1
ATOM 2088 C C . THR A 1 263 ? 5.582 12.682 -15.048 1.00 81.50 263 THR A C 1
ATOM 2090 O O . THR A 1 263 ? 6.108 12.303 -13.996 1.00 81.50 263 THR A O 1
ATOM 2093 N N . TYR A 1 264 ? 4.941 11.816 -15.849 1.00 85.50 264 TYR A N 1
ATOM 2094 C CA . TYR A 1 264 ? 5.004 10.375 -15.567 1.00 85.50 264 TYR A CA 1
ATOM 2095 C C . TYR A 1 264 ? 6.438 9.848 -15.655 1.00 85.50 264 TYR A C 1
ATOM 2097 O O . TYR A 1 264 ? 6.777 8.936 -14.912 1.00 85.50 264 TYR A O 1
ATOM 2105 N N . ALA A 1 265 ? 7.304 10.450 -16.477 1.00 86.25 265 ALA A N 1
ATOM 2106 C CA . ALA A 1 265 ? 8.720 10.102 -16.506 1.00 86.25 265 ALA A CA 1
ATOM 2107 C C . ALA A 1 265 ? 9.406 10.408 -15.163 1.00 86.25 265 ALA A C 1
ATOM 2109 O O . ALA A 1 265 ? 10.060 9.530 -14.606 1.00 86.25 265 ALA A O 1
ATOM 2110 N N . ASP A 1 266 ? 9.199 11.599 -14.589 1.00 86.31 266 ASP A N 1
ATOM 2111 C CA . ASP A 1 266 ? 9.746 11.956 -13.270 1.00 86.31 266 ASP A CA 1
ATOM 2112 C C . ASP A 1 266 ? 9.236 11.021 -12.170 1.00 86.31 266 ASP A C 1
ATOM 2114 O O . ASP A 1 266 ? 10.021 10.499 -11.372 1.00 86.31 266 ASP A O 1
ATOM 2118 N N . LYS A 1 267 ? 7.918 10.769 -12.154 1.00 89.44 267 LYS A N 1
ATOM 2119 C CA . LYS A 1 267 ? 7.292 9.815 -11.234 1.00 89.44 267 LYS A CA 1
ATOM 2120 C C . LYS A 1 267 ? 7.949 8.447 -11.359 1.00 89.44 267 LYS A C 1
ATOM 2122 O O . LYS A 1 267 ? 8.401 7.894 -10.359 1.00 89.44 267 LYS A O 1
ATOM 2127 N N . MET A 1 268 ? 8.001 7.909 -12.573 1.00 90.19 268 MET A N 1
ATOM 2128 C CA . MET A 1 268 ? 8.489 6.561 -12.819 1.00 90.19 268 MET A CA 1
ATOM 2129 C C . MET A 1 268 ? 9.992 6.430 -12.577 1.00 90.19 268 MET A C 1
ATOM 2131 O O . MET A 1 268 ? 10.432 5.386 -12.113 1.00 90.19 268 MET A O 1
ATOM 2135 N N . ASN A 1 269 ? 10.786 7.480 -12.780 1.00 89.69 269 ASN A N 1
ATOM 2136 C CA . ASN A 1 269 ? 12.203 7.471 -12.415 1.00 89.69 269 ASN A CA 1
ATOM 2137 C C . ASN A 1 269 ? 12.404 7.432 -10.890 1.00 89.69 269 ASN A C 1
ATOM 2139 O O . ASN A 1 269 ? 13.275 6.705 -10.407 1.00 89.69 269 ASN A O 1
ATOM 2143 N N . ALA A 1 270 ? 11.558 8.122 -10.114 1.00 90.06 270 ALA A N 1
ATOM 2144 C CA . ALA A 1 270 ? 11.556 7.979 -8.656 1.00 90.06 270 ALA A CA 1
ATOM 2145 C C . ALA A 1 270 ? 11.134 6.565 -8.216 1.00 90.06 270 ALA A C 1
ATOM 2147 O O . ALA A 1 270 ? 11.733 5.989 -7.303 1.00 90.06 270 ALA A O 1
ATOM 2148 N N . VAL A 1 271 ? 10.153 5.978 -8.911 1.00 91.88 271 VAL A N 1
ATOM 2149 C CA . VAL A 1 271 ? 9.725 4.586 -8.707 1.00 91.88 271 VAL A CA 1
ATOM 2150 C C . VAL A 1 271 ? 10.884 3.622 -8.975 1.00 91.88 271 VAL A C 1
ATOM 2152 O O . VAL A 1 271 ? 11.187 2.808 -8.107 1.00 91.88 271 VAL A O 1
ATOM 2155 N N . VAL A 1 272 ? 11.572 3.736 -10.117 1.00 90.44 272 VAL A N 1
ATOM 2156 C CA . VAL A 1 272 ? 12.711 2.880 -10.510 1.00 90.44 272 VAL A CA 1
ATOM 2157 C C . VAL A 1 272 ? 13.825 2.926 -9.466 1.00 90.44 272 VAL A C 1
ATOM 2159 O O . VAL A 1 272 ? 14.327 1.880 -9.052 1.00 90.44 272 VAL A O 1
ATOM 2162 N N . HIS A 1 273 ? 14.179 4.120 -8.984 1.00 88.06 273 HIS A N 1
ATOM 2163 C CA . HIS A 1 273 ? 15.178 4.266 -7.929 1.00 88.06 273 HIS A CA 1
ATOM 2164 C C . HIS A 1 273 ? 14.768 3.509 -6.663 1.00 88.06 273 HIS A C 1
ATOM 2166 O O . HIS A 1 273 ? 15.572 2.772 -6.091 1.00 88.06 273 HIS A O 1
ATOM 2172 N N . ARG A 1 274 ? 13.507 3.636 -6.236 1.00 90.00 274 ARG A N 1
ATOM 2173 C CA . ARG A 1 274 ? 13.047 2.975 -5.013 1.00 90.00 274 ARG A CA 1
ATOM 2174 C C . ARG A 1 274 ? 12.927 1.453 -5.164 1.00 90.00 274 ARG A C 1
ATOM 2176 O O . ARG A 1 274 ? 13.179 0.744 -4.192 1.00 90.00 274 ARG A O 1
ATOM 2183 N N . LEU A 1 275 ? 12.634 0.938 -6.363 1.00 90.19 275 LEU A N 1
ATOM 2184 C CA . LEU A 1 275 ? 12.706 -0.503 -6.659 1.00 90.19 275 LEU A CA 1
ATOM 2185 C C . LEU A 1 275 ? 14.132 -1.034 -6.533 1.00 90.19 275 LEU A C 1
ATOM 2187 O O . LEU A 1 275 ? 14.344 -2.098 -5.953 1.00 90.19 275 LEU A O 1
ATOM 2191 N N . TYR A 1 276 ? 15.107 -0.279 -7.044 1.00 86.69 276 TYR A N 1
ATOM 2192 C CA . TYR A 1 276 ? 16.515 -0.625 -6.899 1.00 86.69 276 TYR A CA 1
ATOM 2193 C C . TYR A 1 276 ? 16.913 -0.698 -5.420 1.00 86.69 276 TYR A C 1
ATOM 2195 O O . TYR A 1 276 ? 17.523 -1.677 -4.991 1.00 86.69 276 TYR A O 1
ATOM 2203 N N . ASP A 1 277 ? 16.533 0.307 -4.627 1.00 84.56 277 ASP A N 1
ATOM 2204 C CA . ASP A 1 277 ? 16.820 0.335 -3.191 1.00 84.56 277 ASP A CA 1
ATOM 2205 C C . ASP A 1 277 ? 16.182 -0.832 -2.440 1.00 84.56 277 ASP A C 1
ATOM 2207 O O . ASP A 1 277 ? 16.837 -1.413 -1.577 1.00 84.56 277 ASP A O 1
ATOM 2211 N N . ALA A 1 278 ? 14.940 -1.196 -2.770 1.00 88.81 278 ALA A N 1
ATOM 2212 C CA . ALA A 1 278 ? 14.285 -2.362 -2.188 1.00 88.81 278 ALA A CA 1
ATOM 2213 C C . ALA A 1 278 ? 15.059 -3.644 -2.529 1.00 88.81 278 ALA A C 1
ATOM 2215 O O . ALA A 1 278 ? 15.469 -4.391 -1.641 1.00 88.81 278 ALA A O 1
ATOM 2216 N N . TRP A 1 279 ? 15.368 -3.858 -3.808 1.00 87.88 279 TRP A N 1
ATOM 2217 C CA . TRP A 1 279 ? 16.031 -5.080 -4.255 1.00 87.88 279 TRP A CA 1
ATOM 2218 C C . TRP A 1 279 ? 17.441 -5.219 -3.663 1.00 87.88 279 TRP A C 1
ATOM 2220 O O . TRP A 1 279 ? 17.815 -6.264 -3.121 1.00 87.88 279 TRP A O 1
ATOM 2230 N N . CYS A 1 280 ? 18.227 -4.140 -3.695 1.00 79.62 280 CYS A N 1
ATOM 2231 C CA . CYS A 1 280 ? 19.579 -4.112 -3.140 1.00 79.62 280 CYS A CA 1
ATOM 2232 C C . CYS A 1 280 ? 19.600 -4.091 -1.610 1.00 79.62 280 CYS A C 1
ATOM 2234 O O . CYS A 1 280 ? 20.480 -4.709 -1.010 1.00 79.62 280 CYS A O 1
ATOM 2236 N N . GLY A 1 281 ? 18.645 -3.416 -0.969 1.00 74.81 281 GLY A N 1
ATOM 2237 C CA . GLY A 1 281 ? 18.519 -3.347 0.488 1.00 74.81 281 GLY A CA 1
ATOM 2238 C C . GLY A 1 281 ? 18.356 -4.725 1.125 1.00 74.81 281 GLY A C 1
ATOM 2239 O O . GLY A 1 281 ? 18.833 -4.945 2.240 1.00 74.81 281 GLY A O 1
ATOM 2240 N N . HIS A 1 282 ? 17.790 -5.669 0.373 1.00 68.62 282 HIS A N 1
ATOM 2241 C CA . HIS A 1 282 ? 17.634 -7.068 0.756 1.00 68.62 282 HIS A CA 1
ATOM 2242 C C . HIS A 1 282 ? 18.665 -7.997 0.091 1.00 68.62 282 HIS A C 1
ATOM 2244 O O . HIS A 1 282 ? 18.461 -9.203 0.042 1.00 68.62 282 HIS A O 1
ATOM 2250 N N . THR A 1 283 ? 19.800 -7.485 -0.394 1.00 67.00 283 THR A N 1
ATOM 2251 C CA . THR A 1 283 ? 20.921 -8.295 -0.904 1.00 67.00 283 THR A CA 1
ATOM 2252 C C . THR A 1 283 ? 21.998 -8.473 0.173 1.00 67.00 283 THR A C 1
ATOM 2254 O O . THR A 1 283 ? 22.333 -7.542 0.908 1.00 67.00 283 THR A O 1
ATOM 2257 N N . GLU A 1 284 ? 22.553 -9.681 0.309 1.00 59.78 284 GLU A N 1
ATOM 2258 C CA . GLU A 1 284 ? 23.542 -9.971 1.349 1.00 59.78 284 GLU A CA 1
ATOM 2259 C C . GLU A 1 284 ? 24.830 -9.160 1.153 1.00 59.78 284 GLU A C 1
ATOM 2261 O O . GLU A 1 284 ? 25.366 -9.077 0.051 1.00 59.78 284 GLU A O 1
ATOM 2266 N N . GLY A 1 285 ? 25.315 -8.530 2.229 1.00 57.34 285 GLY A N 1
ATOM 2267 C CA . GLY A 1 285 ? 26.547 -7.736 2.208 1.00 57.34 285 GLY A CA 1
ATOM 2268 C C . GLY A 1 285 ? 26.427 -6.345 1.572 1.00 57.34 285 GLY A C 1
ATOM 2269 O O . GLY A 1 285 ? 27.446 -5.672 1.442 1.00 57.34 285 GLY A O 1
ATOM 2270 N N . VAL A 1 286 ? 25.221 -5.900 1.189 1.00 58.72 286 VAL A N 1
ATOM 2271 C CA . VAL A 1 286 ? 25.010 -4.595 0.531 1.00 58.72 286 VAL A CA 1
ATOM 2272 C C . VAL A 1 286 ? 24.619 -3.485 1.512 1.00 58.72 286 VAL A C 1
ATOM 2274 O O . VAL A 1 286 ? 25.137 -2.377 1.401 1.00 58.72 286 VAL A O 1
ATOM 2277 N N . SER A 1 287 ? 23.750 -3.765 2.484 1.00 59.91 287 SER A N 1
ATOM 2278 C CA . SER A 1 287 ? 23.259 -2.784 3.462 1.00 59.91 287 SER A CA 1
ATOM 2279 C C . SER A 1 287 ? 23.695 -3.138 4.887 1.00 59.91 287 SER A C 1
ATOM 2281 O O . SER A 1 287 ? 23.841 -4.313 5.248 1.00 59.91 287 SER A O 1
ATOM 2283 N N . LYS A 1 288 ? 23.914 -2.126 5.737 1.00 62.41 288 LYS A N 1
ATOM 2284 C CA . LYS A 1 288 ? 24.095 -2.365 7.180 1.00 62.41 288 LYS A CA 1
ATOM 2285 C C . LYS A 1 288 ? 22.756 -2.766 7.802 1.00 62.41 288 LYS A C 1
ATOM 2287 O O . LYS A 1 288 ? 21.704 -2.303 7.383 1.00 62.41 288 LYS A O 1
ATOM 2292 N N . ARG A 1 289 ? 22.768 -3.544 8.890 1.00 59.00 289 ARG A N 1
ATOM 2293 C CA . ARG A 1 289 ? 21.530 -3.973 9.579 1.00 59.00 289 ARG A CA 1
ATOM 2294 C C . ARG A 1 289 ? 20.630 -2.806 10.028 1.00 59.00 289 ARG A C 1
ATOM 2296 O O . ARG A 1 289 ? 19.419 -2.951 10.046 1.00 59.00 289 ARG A O 1
ATOM 2303 N N . THR A 1 290 ? 21.201 -1.649 10.364 1.00 54.88 290 THR A N 1
ATOM 2304 C CA . THR A 1 290 ? 20.458 -0.426 10.737 1.00 54.88 290 THR A CA 1
ATOM 2305 C C . THR A 1 290 ? 19.832 0.311 9.545 1.00 54.88 290 THR A C 1
ATOM 2307 O O . THR A 1 290 ? 19.024 1.214 9.740 1.00 54.88 290 THR A O 1
ATOM 2310 N N . GLU A 1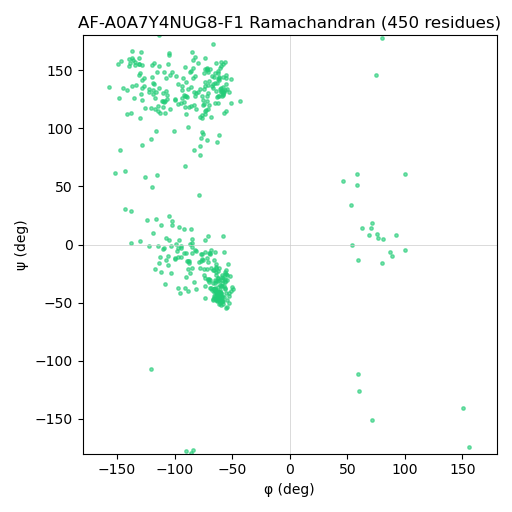 291 ? 20.217 -0.060 8.324 1.00 66.38 291 GLU A N 1
ATOM 2311 C CA . GLU A 1 291 ? 19.682 0.438 7.050 1.00 66.38 291 GLU A CA 1
ATOM 2312 C C . GLU A 1 291 ? 18.611 -0.514 6.471 1.00 66.38 291 GLU A C 1
ATOM 2314 O O . GLU A 1 291 ? 17.892 -0.139 5.543 1.00 66.38 291 GLU A O 1
ATOM 2319 N N . ASP A 1 292 ? 18.484 -1.718 7.046 1.00 75.19 292 ASP A N 1
ATOM 2320 C CA . ASP A 1 292 ? 17.556 -2.782 6.648 1.00 75.19 292 ASP A CA 1
ATOM 2321 C C . ASP A 1 292 ? 16.131 -2.450 7.129 1.00 75.19 292 ASP A C 1
ATOM 2323 O O . ASP A 1 292 ? 15.770 -2.674 8.288 1.00 75.19 292 ASP A O 1
ATOM 2327 N N . SER A 1 293 ? 15.340 -1.882 6.224 1.00 87.75 293 SER A N 1
ATOM 2328 C CA . SER A 1 293 ? 14.075 -1.182 6.474 1.00 87.75 293 SER A CA 1
ATOM 2329 C C . SER A 1 293 ? 12.966 -1.708 5.562 1.00 87.75 293 SER A C 1
ATOM 2331 O O . SER A 1 293 ? 13.243 -2.405 4.586 1.00 87.75 293 SER A O 1
ATOM 2333 N N . TYR A 1 294 ? 11.706 -1.383 5.859 1.00 92.94 294 TYR A N 1
ATOM 2334 C CA . TYR A 1 294 ? 10.650 -1.558 4.862 1.00 92.94 294 TYR A CA 1
ATOM 2335 C C . TYR A 1 294 ? 10.832 -0.538 3.734 1.00 92.94 294 TYR A C 1
ATOM 2337 O O . TYR A 1 294 ? 11.138 0.626 4.000 1.00 92.94 294 TYR A O 1
ATOM 2345 N N . CYS A 1 295 ? 10.598 -0.952 2.490 1.00 93.75 295 CYS A N 1
ATOM 2346 C CA . CYS A 1 295 ? 10.575 -0.054 1.337 1.00 93.75 295 CYS A CA 1
ATOM 2347 C C . CYS A 1 295 ? 9.134 0.139 0.854 1.00 93.75 295 CYS A C 1
ATOM 2349 O O . CYS A 1 295 ? 8.409 -0.839 0.698 1.00 93.75 295 CYS A O 1
ATOM 2351 N N . LEU A 1 296 ? 8.734 1.389 0.627 1.00 94.94 296 LEU A N 1
ATOM 2352 C CA . LEU A 1 296 ? 7.410 1.789 0.150 1.00 94.94 296 LEU A CA 1
ATOM 2353 C C . LEU A 1 296 ? 7.550 2.583 -1.150 1.00 94.94 296 LEU A C 1
ATOM 2355 O O . LEU A 1 296 ? 8.343 3.523 -1.226 1.00 94.94 296 LEU A O 1
ATOM 2359 N N . ASN A 1 297 ? 6.767 2.224 -2.157 1.00 94.44 297 ASN A N 1
ATOM 2360 C CA . ASN A 1 297 ? 6.753 2.884 -3.453 1.00 94.44 297 ASN A CA 1
ATOM 2361 C C . ASN A 1 297 ? 5.308 3.222 -3.827 1.00 94.44 297 ASN A C 1
ATOM 2363 O O . ASN A 1 297 ? 4.496 2.334 -4.088 1.00 94.44 297 ASN A O 1
ATOM 2367 N N . GLU A 1 298 ? 4.974 4.504 -3.801 1.00 94.12 298 GLU A N 1
ATOM 2368 C CA . GLU A 1 298 ? 3.635 5.000 -4.086 1.00 94.12 298 GLU A CA 1
ATOM 2369 C C . GLU A 1 298 ? 3.523 5.318 -5.576 1.00 94.12 298 GLU A C 1
ATOM 2371 O O . GLU A 1 298 ? 4.238 6.187 -6.079 1.00 94.12 298 GLU A O 1
ATOM 2376 N N . LEU A 1 299 ? 2.623 4.647 -6.304 1.00 92.62 299 LEU A N 1
ATOM 2377 C CA . LEU A 1 299 ? 2.381 4.918 -7.729 1.00 92.62 299 LEU A CA 1
ATOM 2378 C C . LEU A 1 299 ? 1.320 6.001 -7.958 1.00 92.62 299 LEU A C 1
ATOM 2380 O O . LEU A 1 299 ? 1.326 6.644 -9.005 1.00 92.62 299 LEU A O 1
ATOM 2384 N N . ASN A 1 300 ? 0.460 6.246 -6.970 1.00 90.62 300 ASN A N 1
ATOM 2385 C CA . ASN A 1 300 ? -0.635 7.214 -7.022 1.00 90.62 300 ASN A CA 1
ATOM 2386 C C . ASN A 1 300 ? -0.161 8.632 -7.380 1.00 90.62 300 ASN A C 1
ATOM 2388 O O . ASN A 1 300 ? 0.910 9.085 -6.961 1.00 90.62 300 ASN A O 1
ATOM 2392 N N . ILE A 1 301 ? -0.988 9.342 -8.150 1.00 88.25 301 ILE A N 1
ATOM 2393 C CA . ILE A 1 301 ? -0.857 10.776 -8.417 1.00 88.25 301 ILE A CA 1
ATOM 2394 C C . ILE A 1 301 ? -2.247 11.398 -8.273 1.00 88.25 301 ILE A C 1
ATOM 2396 O O . ILE A 1 301 ? -3.203 10.969 -8.921 1.00 88.25 301 ILE A O 1
ATOM 2400 N N . ALA A 1 302 ? -2.340 12.425 -7.434 1.00 84.19 302 ALA A N 1
ATOM 2401 C CA . ALA A 1 302 ? -3.542 13.196 -7.175 1.00 84.19 302 ALA A CA 1
ATOM 2402 C C . ALA A 1 302 ? -4.090 13.862 -8.444 1.00 84.19 302 ALA A C 1
ATOM 2404 O O . ALA A 1 302 ? -3.359 14.156 -9.396 1.00 84.19 302 ALA A O 1
ATOM 2405 N N . ALA A 1 303 ? -5.383 14.178 -8.419 1.00 77.31 303 ALA A N 1
ATOM 2406 C CA . ALA A 1 303 ? -6.000 14.971 -9.469 1.00 77.31 303 ALA A CA 1
ATOM 2407 C C . ALA A 1 303 ? -5.403 16.383 -9.572 1.00 77.31 303 ALA A C 1
ATOM 2409 O O . ALA A 1 303 ? -4.993 16.982 -8.574 1.00 77.31 303 ALA A O 1
ATOM 2410 N N . ILE A 1 304 ? -5.399 16.953 -10.781 1.00 70.12 304 ILE A N 1
ATOM 2411 C CA . ILE A 1 304 ? -5.158 18.391 -10.952 1.00 70.12 304 ILE A CA 1
ATOM 2412 C C . ILE A 1 304 ? -6.422 19.139 -10.524 1.00 70.12 304 ILE A C 1
ATOM 2414 O O . ILE A 1 304 ? -7.492 18.945 -11.095 1.00 70.12 304 ILE A O 1
ATOM 2418 N N . TYR A 1 305 ? -6.294 20.013 -9.525 1.00 58.38 305 TYR A N 1
ATOM 2419 C CA . TYR A 1 305 ? -7.391 20.860 -9.064 1.00 58.38 305 TYR A CA 1
ATOM 2420 C C . TYR A 1 305 ? -7.380 22.212 -9.797 1.00 58.38 305 TYR A C 1
ATOM 2422 O O . TYR A 1 305 ? -6.368 22.909 -9.822 1.00 58.38 305 TYR A O 1
ATOM 2430 N N . GLN A 1 306 ? -8.525 22.597 -10.364 1.00 51.84 306 GLN A N 1
ATOM 2431 C CA . GLN A 1 306 ? -8.732 23.795 -11.195 1.00 51.84 306 GLN A CA 1
ATOM 2432 C C . GLN A 1 306 ? -8.686 25.144 -10.438 1.00 51.84 306 GLN A C 1
ATOM 2434 O O . GLN A 1 306 ? -8.998 26.179 -11.020 1.00 51.84 306 GLN A O 1
ATOM 2439 N N . SER A 1 307 ? -8.332 25.187 -9.146 1.00 41.94 307 SER A N 1
ATOM 2440 C CA . SER A 1 307 ? -8.450 26.427 -8.353 1.00 41.94 307 SER A CA 1
ATOM 2441 C C . SER A 1 307 ? -7.257 27.380 -8.409 1.00 41.94 307 SER A C 1
ATOM 2443 O O . SER A 1 307 ? -7.294 28.414 -7.744 1.00 41.94 307 SER A O 1
ATOM 2445 N N . SER A 1 308 ? -6.196 27.073 -9.153 1.00 43.00 308 SER A N 1
ATOM 2446 C CA . SER A 1 308 ? -5.194 28.082 -9.515 1.00 43.00 308 SER A CA 1
ATOM 2447 C C . SER A 1 308 ? -5.621 28.715 -10.833 1.00 43.00 308 SER A C 1
ATOM 2449 O O . SER A 1 308 ? -5.843 27.985 -11.796 1.00 43.00 308 SER A O 1
ATOM 2451 N N . GLY A 1 309 ? -5.698 30.047 -10.900 1.00 45.59 309 GLY A N 1
ATOM 2452 C CA . GLY A 1 309 ? -6.075 30.815 -12.099 1.00 45.59 309 GLY A CA 1
ATOM 2453 C C . GLY A 1 309 ? -5.204 30.596 -13.349 1.00 45.59 309 GLY A C 1
ATOM 2454 O O . GLY A 1 309 ? -5.419 31.273 -14.346 1.00 45.59 309 GLY A O 1
ATOM 2455 N N . ASP A 1 310 ? -4.275 29.640 -13.312 1.00 46.22 310 ASP A N 1
ATOM 2456 C CA . ASP A 1 310 ? -3.257 29.370 -14.323 1.00 46.22 310 ASP A CA 1
ATOM 2457 C C . ASP A 1 310 ? -3.610 28.227 -15.296 1.00 46.22 310 ASP A C 1
ATOM 2459 O O . ASP A 1 310 ? -2.846 27.988 -16.224 1.00 46.22 310 ASP A O 1
ATOM 2463 N N . ARG A 1 311 ? -4.721 27.487 -15.109 1.00 50.72 311 ARG A N 1
ATOM 2464 C CA . ARG A 1 311 ? -5.074 26.330 -15.971 1.00 50.72 311 ARG A CA 1
ATOM 2465 C C . ARG A 1 311 ? -6.576 26.185 -16.245 1.00 50.72 311 ARG A C 1
ATOM 2467 O O . ARG A 1 311 ? -7.201 25.205 -15.840 1.00 50.72 311 ARG A O 1
ATOM 2474 N N . GLN A 1 312 ? -7.171 27.171 -16.917 1.00 46.28 312 GLN A N 1
ATOM 2475 C CA . GLN A 1 312 ? -8.574 27.104 -17.372 1.00 46.28 312 GLN A CA 1
ATOM 2476 C C . GLN A 1 312 ? -8.777 26.229 -18.628 1.00 46.28 312 GLN A C 1
ATOM 2478 O O . GLN A 1 312 ? -9.913 25.961 -19.006 1.00 46.28 312 GLN A O 1
ATOM 2483 N N . ASP A 1 313 ? -7.699 25.773 -19.263 1.00 51.25 313 ASP A N 1
ATOM 2484 C CA . ASP A 1 313 ? -7.664 25.082 -20.559 1.00 51.25 313 ASP A CA 1
ATOM 2485 C C . ASP A 1 313 ? -7.456 23.558 -20.464 1.00 51.25 313 ASP A C 1
ATOM 2487 O O . ASP A 1 313 ? -7.456 22.862 -21.478 1.00 51.25 313 ASP A O 1
ATOM 2491 N N . VAL A 1 314 ? -7.296 23.015 -19.254 1.00 55.22 314 VAL A N 1
ATOM 2492 C CA . VAL A 1 314 ? -7.003 21.593 -19.046 1.00 55.22 314 VAL A CA 1
ATOM 2493 C C . VAL A 1 314 ? -8.293 20.805 -18.798 1.00 55.22 314 VAL A C 1
ATOM 2495 O O . VAL A 1 314 ? -9.014 21.070 -17.835 1.00 55.22 314 VAL A O 1
ATOM 2498 N N . GLU A 1 315 ? -8.566 19.794 -19.632 1.00 61.19 315 GLU A N 1
ATOM 2499 C CA . GLU A 1 315 ? -9.611 18.786 -19.389 1.00 61.19 315 GLU A CA 1
ATOM 2500 C C . GLU A 1 315 ? -9.282 18.012 -18.098 1.00 61.19 315 GLU A C 1
ATOM 2502 O O . GLU A 1 315 ? -8.510 17.056 -18.113 1.00 61.19 315 GLU A O 1
ATOM 2507 N N . VAL A 1 316 ? -9.837 18.438 -16.959 1.00 59.16 316 VAL A N 1
ATOM 2508 C CA . VAL A 1 316 ? -9.514 17.913 -15.613 1.00 59.16 316 VAL A CA 1
ATOM 2509 C C . VAL A 1 316 ? -9.721 16.400 -15.485 1.00 59.16 316 VAL A C 1
ATOM 2511 O O . VAL A 1 316 ? -8.993 15.740 -14.744 1.00 59.16 316 VAL A O 1
ATOM 2514 N N . GLU A 1 317 ? -10.654 15.839 -16.251 1.00 62.16 317 GLU A N 1
ATOM 2515 C CA . GLU A 1 317 ? -10.910 14.395 -16.347 1.00 62.16 317 GLU A CA 1
ATOM 2516 C C . GLU A 1 317 ? -9.663 13.601 -16.792 1.00 62.16 317 GLU A C 1
ATOM 2518 O O . GLU A 1 317 ? -9.457 12.464 -16.363 1.00 62.16 317 GLU A O 1
ATOM 2523 N N . ARG A 1 318 ? -8.754 14.215 -17.570 1.00 63.06 318 ARG A N 1
ATOM 2524 C CA . ARG A 1 318 ? -7.477 13.595 -17.975 1.00 63.06 318 ARG A CA 1
ATOM 2525 C C . ARG A 1 318 ? -6.515 13.346 -16.819 1.00 63.06 318 ARG A C 1
ATOM 2527 O O . ARG A 1 318 ? -5.534 12.636 -16.995 1.00 63.06 318 ARG A O 1
ATOM 2534 N N . TYR A 1 319 ? -6.771 13.933 -15.657 1.00 68.19 319 TYR A N 1
ATOM 2535 C CA . TYR A 1 319 ? -5.856 13.884 -14.523 1.00 68.19 319 TYR A CA 1
ATOM 2536 C C . TYR A 1 319 ? -6.465 13.217 -13.300 1.00 68.19 319 TYR A C 1
ATOM 2538 O O . TYR A 1 319 ? -5.861 13.269 -12.235 1.00 68.19 319 TYR A O 1
ATOM 2546 N N . TYR A 1 320 ? -7.636 12.590 -13.422 1.00 80.06 320 TYR A N 1
ATOM 2547 C CA . TYR A 1 320 ? -8.217 11.821 -12.324 1.00 80.06 320 TYR A CA 1
ATOM 2548 C C . TYR A 1 320 ? -7.294 10.674 -11.890 1.00 80.06 320 TYR A C 1
ATOM 2550 O O . TYR A 1 320 ? -6.520 10.175 -12.713 1.00 80.06 320 TYR A O 1
ATOM 2558 N N . PRO A 1 321 ? -7.383 10.221 -10.623 1.00 85.25 321 PRO A N 1
ATOM 2559 C CA . PRO A 1 321 ? -6.557 9.118 -10.132 1.00 85.25 321 PRO A CA 1
ATOM 2560 C C . PRO A 1 321 ? -6.618 7.881 -11.040 1.00 85.25 321 PRO A C 1
ATOM 2562 O O . PRO A 1 321 ? -5.584 7.298 -11.349 1.00 85.25 321 PRO A O 1
ATOM 2565 N N . VAL A 1 322 ? -7.802 7.546 -11.571 1.00 81.00 322 VAL A N 1
ATOM 2566 C CA . VAL A 1 322 ? -7.981 6.446 -12.538 1.00 81.00 322 VAL A CA 1
ATOM 2567 C C . VAL A 1 322 ? -7.201 6.656 -13.842 1.00 81.00 322 VAL A C 1
ATOM 2569 O O . VAL A 1 322 ? -6.577 5.727 -14.355 1.00 81.00 322 VAL A O 1
ATOM 2572 N N . THR A 1 323 ? -7.177 7.877 -14.374 1.00 78.94 323 THR A N 1
ATOM 2573 C CA . THR A 1 323 ? -6.454 8.205 -15.611 1.00 78.94 323 THR A CA 1
ATOM 2574 C C . THR A 1 323 ? -4.940 8.131 -15.397 1.00 78.94 323 THR A C 1
ATOM 2576 O O . THR A 1 323 ? -4.202 7.620 -16.242 1.00 78.94 323 THR A O 1
ATOM 2579 N N . ASN A 1 324 ? -4.472 8.560 -14.221 1.00 84.00 324 ASN A N 1
ATOM 2580 C CA . ASN A 1 324 ? -3.069 8.428 -13.833 1.00 84.00 324 ASN A CA 1
ATOM 2581 C C . ASN A 1 324 ? -2.675 6.959 -13.652 1.00 84.00 324 ASN A C 1
ATOM 2583 O O . ASN A 1 324 ? -1.668 6.528 -14.211 1.00 84.00 324 ASN A O 1
ATOM 2587 N N . ALA A 1 325 ? -3.489 6.177 -12.940 1.00 85.12 325 ALA A N 1
ATOM 2588 C CA . ALA A 1 325 ? -3.264 4.750 -12.724 1.00 85.12 325 ALA A CA 1
ATOM 2589 C C . ALA A 1 325 ? -3.193 3.976 -14.049 1.00 85.12 325 ALA A C 1
ATOM 2591 O O . ALA A 1 325 ? -2.228 3.255 -14.293 1.00 85.12 325 ALA A O 1
ATOM 2592 N N . THR A 1 326 ? -4.151 4.194 -14.954 1.00 79.00 326 THR A N 1
ATOM 2593 C CA . THR A 1 326 ? -4.189 3.531 -16.274 1.00 79.00 326 THR A CA 1
ATOM 2594 C C . THR A 1 326 ? -3.011 3.892 -17.180 1.00 79.00 326 THR A C 1
ATOM 2596 O O . THR A 1 326 ? -2.683 3.123 -18.077 1.00 79.00 326 THR A O 1
ATOM 2599 N N . SER A 1 327 ? -2.324 5.006 -16.918 1.00 80.19 327 SER A N 1
ATOM 2600 C CA . SER A 1 327 ? -1.099 5.381 -17.632 1.00 80.19 327 SER A CA 1
ATOM 2601 C C . SER A 1 327 ? 0.177 4.860 -16.961 1.00 80.19 327 SER A C 1
ATOM 2603 O O . SER A 1 327 ? 1.119 4.467 -17.643 1.00 80.19 327 SER A O 1
ATOM 2605 N N . ILE A 1 328 ? 0.227 4.849 -15.626 1.00 86.06 328 ILE A N 1
ATOM 2606 C CA . ILE A 1 328 ? 1.410 4.467 -14.838 1.00 86.06 328 ILE A CA 1
ATOM 2607 C C . ILE A 1 328 ? 1.536 2.950 -14.699 1.00 86.06 328 ILE A C 1
ATOM 2609 O O . ILE A 1 328 ? 2.644 2.412 -14.742 1.00 86.06 328 ILE A O 1
ATOM 2613 N N . HIS A 1 329 ? 0.419 2.242 -14.532 1.00 86.19 329 HIS A N 1
ATOM 2614 C CA . HIS A 1 329 ? 0.441 0.804 -14.294 1.00 86.19 329 HIS A CA 1
ATOM 2615 C C . HIS A 1 329 ? 1.050 -0.001 -15.447 1.00 86.19 329 HIS A C 1
ATOM 2617 O O . HIS A 1 329 ? 1.839 -0.893 -15.141 1.00 86.19 329 HIS A O 1
ATOM 2623 N N . PRO A 1 330 ? 0.770 0.287 -16.737 1.00 81.94 330 PRO A N 1
ATOM 2624 C CA . PRO A 1 330 ? 1.430 -0.411 -17.840 1.00 81.94 330 PRO A CA 1
ATOM 2625 C C . PRO A 1 330 ? 2.947 -0.203 -17.845 1.00 81.94 330 PRO A C 1
ATOM 2627 O O . PRO A 1 330 ? 3.685 -1.174 -17.976 1.00 81.94 330 PRO A O 1
ATOM 2630 N N . LEU A 1 331 ? 3.412 1.029 -17.602 1.00 86.50 331 LEU A N 1
ATOM 2631 C CA . LEU A 1 331 ? 4.841 1.347 -17.506 1.00 86.50 331 LEU A CA 1
ATOM 2632 C C . LEU A 1 331 ? 5.506 0.512 -16.402 1.00 86.50 331 LEU A C 1
ATOM 2634 O O . LEU A 1 331 ? 6.488 -0.193 -16.626 1.00 86.50 331 LEU A O 1
ATOM 2638 N N . MET A 1 332 ? 4.916 0.523 -15.205 1.00 89.56 332 MET A N 1
ATOM 2639 C CA . MET A 1 332 ? 5.394 -0.294 -14.091 1.00 89.56 332 MET A CA 1
ATOM 2640 C C . MET A 1 332 ? 5.330 -1.797 -14.407 1.00 89.56 332 MET A C 1
ATOM 2642 O O . MET A 1 332 ? 6.257 -2.532 -14.082 1.00 89.56 332 MET A O 1
ATOM 2646 N N . GLY A 1 333 ? 4.265 -2.257 -15.063 1.00 87.50 333 GLY A N 1
ATOM 2647 C CA . GLY A 1 333 ? 4.070 -3.651 -15.450 1.00 87.50 333 GLY A CA 1
ATOM 2648 C C . GLY A 1 333 ? 5.150 -4.160 -16.399 1.00 87.50 333 GLY A C 1
ATOM 2649 O O . GLY A 1 333 ? 5.723 -5.215 -16.134 1.00 87.50 333 GLY A O 1
ATOM 2650 N N . GLU A 1 334 ? 5.478 -3.391 -17.441 1.00 85.25 334 GLU A N 1
ATOM 2651 C CA . GLU A 1 334 ? 6.569 -3.703 -18.372 1.00 85.25 334 GLU A CA 1
ATOM 2652 C C . GLU A 1 334 ? 7.909 -3.817 -17.638 1.00 85.25 334 GLU A C 1
ATOM 2654 O O . GLU A 1 334 ? 8.663 -4.768 -17.850 1.00 85.25 334 GLU A O 1
ATOM 2659 N N . LEU A 1 335 ? 8.188 -2.884 -16.723 1.00 88.50 335 LEU A N 1
ATOM 2660 C CA . LEU A 1 335 ? 9.414 -2.892 -15.929 1.00 88.50 335 LEU A CA 1
ATOM 2661 C C . LEU A 1 335 ? 9.505 -4.120 -15.013 1.00 88.50 335 LEU A C 1
ATOM 2663 O O . LEU A 1 335 ? 10.538 -4.789 -14.981 1.00 88.50 335 LEU A O 1
ATOM 2667 N N . LEU A 1 336 ? 8.432 -4.435 -14.281 1.00 90.69 336 LEU A N 1
ATOM 2668 C CA . LEU A 1 336 ? 8.380 -5.616 -13.420 1.00 90.69 336 LEU A CA 1
ATOM 2669 C C . LEU A 1 336 ? 8.527 -6.909 -14.231 1.00 90.69 336 LEU A C 1
ATOM 2671 O O . LEU A 1 336 ? 9.181 -7.843 -13.776 1.00 90.69 336 LEU A O 1
ATOM 2675 N N . GLU A 1 337 ? 7.963 -6.969 -15.437 1.00 88.06 337 GLU A N 1
ATOM 2676 C CA . GLU A 1 337 ? 8.084 -8.140 -16.305 1.00 88.06 337 GLU A CA 1
ATOM 2677 C C . GLU A 1 337 ? 9.520 -8.337 -16.805 1.00 88.06 337 GLU A C 1
ATOM 2679 O O . GLU A 1 337 ? 10.028 -9.456 -16.767 1.00 88.06 337 GLU A O 1
ATOM 2684 N N . GLN A 1 338 ? 10.229 -7.255 -17.142 1.00 88.19 338 GLN A N 1
ATOM 2685 C CA . GLN A 1 338 ? 11.670 -7.318 -17.416 1.00 88.19 338 GLN A CA 1
ATOM 2686 C C . GLN A 1 338 ? 12.459 -7.839 -16.204 1.00 88.19 338 GLN A C 1
ATOM 2688 O O . GLN A 1 338 ? 13.357 -8.659 -16.367 1.00 88.19 338 GLN A O 1
ATOM 2693 N N . MET A 1 339 ? 12.129 -7.406 -14.983 1.00 89.31 339 MET A N 1
ATOM 2694 C CA . MET A 1 339 ? 12.806 -7.871 -13.760 1.00 89.31 339 MET A CA 1
ATOM 2695 C C . MET A 1 339 ? 12.544 -9.353 -13.455 1.00 89.31 339 MET A C 1
ATOM 2697 O O . MET A 1 339 ? 13.412 -10.035 -12.911 1.00 89.31 339 MET A O 1
ATOM 2701 N N . LEU A 1 340 ? 11.355 -9.854 -13.788 1.00 88.38 340 LEU A N 1
ATOM 2702 C CA . LEU A 1 340 ? 10.946 -11.243 -13.564 1.00 88.38 340 LEU A CA 1
ATOM 2703 C C . LEU A 1 340 ? 11.391 -12.190 -14.687 1.00 88.38 340 LEU A C 1
ATOM 2705 O O . LEU A 1 340 ? 11.479 -13.398 -14.476 1.00 88.38 340 LEU A O 1
ATOM 2709 N N . ALA A 1 341 ? 11.697 -11.662 -15.872 1.00 86.06 341 ALA A N 1
ATOM 2710 C CA . ALA A 1 341 ? 12.094 -12.455 -17.022 1.00 86.06 341 ALA A CA 1
ATOM 2711 C C . ALA A 1 341 ? 13.341 -13.324 -16.740 1.00 86.06 341 ALA A C 1
ATOM 2713 O O . ALA A 1 341 ? 14.385 -12.817 -16.296 1.00 86.06 341 ALA A O 1
ATOM 2714 N N . PRO A 1 342 ? 13.318 -14.627 -17.090 1.00 83.06 342 PRO A N 1
ATOM 2715 C CA . PRO A 1 342 ? 14.499 -15.486 -17.009 1.00 83.06 342 PRO A CA 1
ATOM 2716 C C . PRO A 1 342 ? 15.676 -14.950 -17.827 1.00 83.06 342 PRO A C 1
ATOM 2718 O O . PRO A 1 342 ? 16.819 -15.038 -17.378 1.00 83.06 342 PRO A O 1
ATOM 2721 N N . GLN A 1 343 ? 15.384 -14.341 -18.978 1.00 85.19 343 GLN A N 1
ATOM 2722 C CA . GLN A 1 343 ? 16.339 -13.657 -19.845 1.00 85.19 343 GLN A CA 1
ATOM 2723 C C . GLN A 1 343 ? 15.812 -12.245 -20.140 1.00 85.19 343 GLN A C 1
ATOM 2725 O O . GLN A 1 343 ? 15.090 -12.070 -21.121 1.00 85.19 343 GLN A O 1
ATOM 2730 N N . PRO A 1 344 ? 16.090 -11.255 -19.271 1.00 85.56 344 PRO A N 1
ATOM 2731 C CA . PRO A 1 344 ? 15.663 -9.879 -19.495 1.00 85.56 344 PRO A CA 1
ATOM 2732 C C . PRO A 1 344 ? 16.306 -9.333 -20.765 1.00 85.56 344 PRO A C 1
ATOM 2734 O O . PRO A 1 344 ? 17.439 -9.668 -21.110 1.00 85.56 344 PRO A O 1
ATOM 2737 N N . THR A 1 345 ? 15.584 -8.456 -21.448 1.00 85.56 345 THR A N 1
ATOM 2738 C CA . THR A 1 345 ? 16.119 -7.763 -22.631 1.00 85.56 345 THR A CA 1
ATOM 2739 C C . THR A 1 345 ? 16.857 -6.477 -22.261 1.00 85.56 345 THR A C 1
ATOM 2741 O O . THR A 1 345 ? 17.615 -5.943 -23.069 1.00 85.56 345 THR A O 1
ATOM 2744 N N . LEU A 1 346 ? 16.654 -5.994 -21.033 1.00 85.38 346 LEU A N 1
ATOM 2745 C CA . LEU A 1 346 ? 17.342 -4.837 -20.475 1.00 85.38 346 LEU A CA 1
ATOM 2746 C C . LEU A 1 346 ? 18.629 -5.252 -19.741 1.00 85.38 346 LEU A C 1
ATOM 2748 O O . LEU A 1 346 ? 18.696 -6.369 -19.224 1.00 85.38 346 LEU A O 1
ATOM 2752 N N . PRO A 1 347 ? 19.645 -4.371 -19.659 1.00 79.75 347 PRO A N 1
ATOM 2753 C CA . PRO A 1 347 ? 20.873 -4.644 -18.911 1.00 79.75 347 PRO A CA 1
ATOM 2754 C C . PRO A 1 347 ? 20.586 -4.926 -17.429 1.00 79.75 347 PRO A C 1
ATOM 2756 O O . PRO A 1 347 ? 19.916 -4.135 -16.764 1.00 79.75 347 PRO A O 1
ATOM 2759 N N . THR A 1 348 ? 21.096 -6.037 -16.893 1.00 76.81 348 THR A N 1
ATOM 2760 C CA . THR A 1 348 ? 20.855 -6.457 -15.500 1.00 76.81 348 THR A CA 1
ATOM 2761 C C . THR A 1 348 ? 22.127 -6.814 -14.761 1.00 76.81 348 THR A C 1
ATOM 2763 O O . THR A 1 348 ? 23.011 -7.443 -15.347 1.00 76.81 348 THR A O 1
ATOM 2766 N N . LEU A 1 349 ? 22.137 -6.551 -13.446 1.00 66.69 349 LEU A N 1
ATOM 2767 C CA . LEU A 1 349 ? 23.202 -6.956 -12.530 1.00 66.69 349 LEU A CA 1
ATOM 2768 C C . LEU A 1 349 ? 23.274 -8.488 -12.468 1.00 66.69 349 LEU A C 1
ATOM 2770 O O . LEU A 1 349 ? 22.669 -9.136 -11.620 1.00 66.69 349 LEU A O 1
ATOM 2774 N N . SER A 1 350 ? 24.048 -9.080 -13.373 1.00 52.28 350 SER A N 1
ATOM 2775 C CA . SER A 1 350 ? 24.213 -10.534 -13.508 1.00 52.28 350 SER A CA 1
ATOM 2776 C C . SER A 1 350 ? 25.128 -11.161 -12.445 1.00 52.28 350 SER A C 1
ATOM 2778 O O . SER A 1 350 ? 25.221 -12.383 -12.357 1.00 52.28 350 SER A O 1
ATOM 2780 N N . HIS A 1 351 ? 25.803 -10.348 -11.624 1.00 51.78 351 HIS A N 1
ATOM 2781 C CA . HIS A 1 351 ? 26.913 -10.781 -10.764 1.00 51.78 351 HIS A CA 1
ATOM 2782 C C . HIS A 1 351 ? 26.643 -10.704 -9.249 1.00 51.78 351 HIS A C 1
ATOM 2784 O O . HIS A 1 351 ? 27.511 -11.084 -8.464 1.00 51.78 351 HIS A O 1
ATOM 2790 N N . LYS A 1 352 ? 25.468 -10.231 -8.806 1.00 55.91 352 LYS A N 1
ATOM 2791 C CA . LYS A 1 352 ? 25.078 -10.210 -7.383 1.00 55.91 352 LYS A CA 1
ATOM 2792 C C . LYS A 1 352 ? 23.801 -11.022 -7.197 1.00 55.91 352 LYS A C 1
ATOM 2794 O O . LYS A 1 352 ? 22.772 -10.680 -7.764 1.00 55.91 352 LYS A O 1
ATOM 2799 N N . GLY A 1 353 ? 23.864 -12.097 -6.414 1.00 62.00 353 GLY A N 1
ATOM 2800 C CA . GLY A 1 353 ? 22.667 -12.850 -6.044 1.00 62.00 353 GLY A CA 1
ATOM 2801 C C . GLY A 1 353 ? 21.861 -12.072 -5.007 1.00 62.00 353 GLY A C 1
ATOM 2802 O O . GLY A 1 353 ? 22.394 -11.772 -3.939 1.00 62.00 353 GLY A O 1
ATOM 2803 N N . ALA A 1 354 ? 20.601 -11.745 -5.303 1.00 67.12 354 ALA A N 1
ATOM 2804 C CA . ALA A 1 354 ? 19.663 -11.261 -4.288 1.00 67.12 354 ALA A CA 1
ATOM 2805 C C . ALA A 1 354 ? 19.543 -12.266 -3.130 1.00 67.12 354 ALA A C 1
ATOM 2807 O O . ALA A 1 354 ? 19.763 -13.466 -3.319 1.00 67.12 354 ALA A O 1
ATOM 2808 N N . ARG A 1 355 ? 19.125 -11.818 -1.934 1.00 68.44 355 ARG A N 1
ATOM 2809 C CA . ARG A 1 355 ? 18.623 -12.787 -0.946 1.00 68.44 355 ARG A CA 1
ATOM 2810 C C . ARG A 1 355 ? 17.271 -13.304 -1.422 1.00 68.44 355 ARG A C 1
ATOM 2812 O O . ARG A 1 355 ? 16.377 -12.525 -1.750 1.00 68.44 355 ARG A O 1
ATOM 2819 N N . GLY A 1 356 ? 17.119 -14.625 -1.428 1.00 77.56 356 GLY A N 1
ATOM 2820 C CA . GLY A 1 356 ? 15.894 -15.268 -1.895 1.00 77.56 356 GLY A CA 1
ATOM 2821 C C . GLY A 1 356 ? 15.605 -14.922 -3.356 1.00 77.56 356 GLY A C 1
ATOM 2822 O O . GLY A 1 356 ? 16.457 -15.114 -4.217 1.00 77.56 356 GLY A O 1
ATOM 2823 N N . ASN A 1 357 ? 14.404 -14.406 -3.613 1.00 85.56 357 ASN A N 1
ATOM 2824 C CA . ASN A 1 357 ? 13.934 -14.078 -4.956 1.00 85.56 357 ASN A CA 1
ATOM 2825 C C . ASN A 1 357 ? 14.160 -12.606 -5.352 1.00 85.56 357 ASN A C 1
ATOM 2827 O O . ASN A 1 357 ? 13.879 -12.237 -6.489 1.00 85.56 357 ASN A O 1
ATOM 2831 N N . GLY A 1 358 ? 14.692 -11.766 -4.455 1.00 86.88 358 GLY A N 1
ATOM 2832 C CA . GLY A 1 358 ? 14.712 -10.310 -4.627 1.00 86.88 358 GLY A CA 1
ATOM 2833 C C . GLY A 1 358 ? 13.334 -9.684 -4.390 1.00 86.88 358 GLY A C 1
ATOM 2834 O O . GLY A 1 358 ? 12.306 -10.293 -4.672 1.00 86.88 358 GLY A O 1
ATOM 2835 N N . SER A 1 359 ? 13.307 -8.473 -3.832 1.00 90.75 359 SER A N 1
ATOM 2836 C CA . SER A 1 359 ? 12.063 -7.799 -3.448 1.00 90.75 359 SER A CA 1
ATOM 2837 C C . SER A 1 359 ? 11.959 -6.411 -4.056 1.00 90.75 359 SER A C 1
ATOM 2839 O O . SER A 1 359 ? 12.947 -5.686 -4.135 1.00 90.75 359 SER A O 1
ATOM 2841 N N . VAL A 1 360 ? 10.744 -6.036 -4.445 1.00 92.88 360 VAL A N 1
ATOM 2842 C CA . VAL A 1 360 ? 10.386 -4.672 -4.852 1.00 92.88 360 VAL A CA 1
ATOM 2843 C C . VAL A 1 360 ? 9.762 -3.860 -3.711 1.00 92.88 360 VAL A C 1
ATOM 2845 O O . VAL A 1 360 ? 9.381 -2.708 -3.906 1.00 92.88 360 VAL A O 1
ATOM 2848 N N . GLY A 1 361 ? 9.690 -4.436 -2.507 1.00 94.69 361 GLY A N 1
ATOM 2849 C CA . GLY A 1 361 ? 9.082 -3.821 -1.333 1.00 94.69 361 GLY A CA 1
ATOM 2850 C C . GLY A 1 361 ? 7.558 -3.756 -1.427 1.00 94.69 361 GLY A C 1
ATOM 2851 O O . GLY A 1 361 ? 6.908 -4.596 -2.050 1.00 94.69 361 GLY A O 1
ATOM 2852 N N . ILE A 1 362 ? 6.977 -2.754 -0.775 1.00 97.06 362 ILE A N 1
ATOM 2853 C CA . ILE A 1 362 ? 5.540 -2.494 -0.773 1.00 97.06 362 ILE A CA 1
ATOM 2854 C C . ILE A 1 362 ? 5.223 -1.518 -1.909 1.00 97.06 362 ILE A C 1
ATOM 2856 O O . ILE A 1 362 ? 5.757 -0.409 -1.927 1.00 97.06 362 ILE A O 1
ATOM 2860 N N . ILE A 1 363 ? 4.334 -1.901 -2.825 1.00 96.94 363 ILE A N 1
ATOM 2861 C CA . ILE A 1 363 ? 3.894 -1.044 -3.937 1.00 96.94 363 ILE A CA 1
ATOM 2862 C C . ILE A 1 363 ? 2.441 -0.629 -3.708 1.00 96.94 363 ILE A C 1
ATOM 2864 O O . ILE A 1 363 ? 1.584 -1.498 -3.566 1.00 96.94 363 ILE A O 1
ATOM 2868 N N . LEU A 1 364 ? 2.163 0.676 -3.673 1.00 95.19 364 LEU A N 1
ATOM 2869 C CA . LEU A 1 364 ? 0.813 1.220 -3.488 1.00 95.19 364 LEU A CA 1
ATOM 2870 C C . LEU A 1 364 ? 0.204 1.647 -4.820 1.00 95.19 364 LEU A C 1
ATOM 2872 O O . LEU A 1 364 ? 0.771 2.482 -5.528 1.00 95.19 364 LEU A O 1
ATOM 2876 N N . PHE A 1 365 ? -0.977 1.108 -5.111 1.00 90.81 365 PHE A N 1
ATOM 2877 C CA . PHE A 1 365 ? -1.747 1.381 -6.321 1.00 90.81 365 PHE A CA 1
ATOM 2878 C C . PHE A 1 365 ? -2.978 2.243 -6.027 1.00 90.81 365 PHE A C 1
ATOM 2880 O O . PHE A 1 365 ? -3.680 2.022 -5.036 1.00 90.81 365 PHE A O 1
ATOM 2887 N N . ASP A 1 366 ? -3.292 3.143 -6.950 1.00 91.31 366 ASP A N 1
ATOM 2888 C CA . ASP A 1 366 ? -4.674 3.556 -7.204 1.00 91.31 366 ASP A CA 1
ATOM 2889 C C . ASP A 1 366 ? -5.266 2.544 -8.187 1.00 91.31 366 ASP A C 1
ATOM 2891 O O . ASP A 1 366 ? -4.603 2.226 -9.159 1.00 91.31 366 ASP A O 1
ATOM 2895 N N . TRP A 1 367 ? -6.486 2.051 -7.981 1.00 85.75 367 TRP A N 1
ATOM 2896 C CA . TRP A 1 367 ? -7.171 1.126 -8.892 1.00 85.75 367 TRP A CA 1
ATOM 2897 C C . TRP A 1 367 ? -6.383 -0.172 -9.115 1.00 85.75 367 TRP A C 1
ATOM 2899 O O . TRP A 1 367 ? -5.977 -0.490 -10.230 1.00 85.75 367 TRP A O 1
ATOM 2909 N N . ALA A 1 368 ? -6.140 -0.919 -8.033 1.00 72.62 368 ALA A N 1
ATOM 2910 C CA . ALA A 1 368 ? -5.340 -2.144 -8.099 1.00 72.62 368 ALA A CA 1
ATOM 2911 C C . ALA A 1 368 ? -5.945 -3.245 -9.001 1.00 72.62 368 ALA A C 1
ATOM 2913 O O . ALA A 1 368 ? -5.192 -4.009 -9.604 1.00 72.62 368 ALA A O 1
ATOM 2914 N N . ASP A 1 369 ? -7.274 -3.323 -9.105 1.00 66.94 369 ASP A N 1
ATOM 2915 C CA . ASP A 1 369 ? -7.997 -4.357 -9.860 1.00 66.94 369 ASP A CA 1
ATOM 2916 C C . ASP A 1 369 ? -8.165 -4.065 -11.354 1.00 66.94 369 ASP A C 1
ATOM 2918 O O . ASP A 1 369 ? -7.963 -2.940 -11.806 1.00 66.94 369 ASP A O 1
ATOM 2922 N N . ASP A 1 370 ? -8.544 -5.102 -12.119 1.00 58.72 370 ASP A N 1
ATOM 2923 C CA . ASP A 1 370 ? -8.856 -4.997 -13.548 1.00 58.72 370 ASP A CA 1
ATOM 2924 C C . ASP A 1 370 ? -9.981 -3.962 -13.781 1.00 58.72 370 ASP A C 1
ATOM 2926 O O . ASP A 1 370 ? -11.126 -4.185 -13.370 1.00 58.72 370 ASP A O 1
ATOM 2930 N N . PRO A 1 371 ? -9.693 -2.825 -14.440 1.00 48.56 371 PRO A N 1
ATOM 2931 C CA . PRO A 1 371 ? -10.657 -1.755 -14.638 1.00 48.56 371 PRO A CA 1
ATOM 2932 C C . PRO A 1 371 ? -11.733 -2.075 -15.690 1.00 48.56 371 PRO A C 1
ATOM 2934 O O . PRO A 1 371 ? -12.573 -1.215 -15.949 1.00 48.56 371 PRO A O 1
ATOM 2937 N N . THR A 1 372 ? -11.775 -3.281 -16.277 1.00 49.09 372 THR A N 1
ATOM 2938 C CA . THR A 1 372 ? -12.809 -3.682 -17.257 1.00 49.09 372 THR A CA 1
ATOM 2939 C C . THR A 1 372 ? -14.253 -3.522 -16.747 1.00 49.09 372 THR A C 1
ATOM 2941 O O . THR A 1 372 ? -15.161 -3.294 -17.547 1.00 49.09 372 THR A O 1
ATOM 2944 N N . GLY A 1 373 ? -14.488 -3.555 -15.427 1.00 45.91 373 GLY A N 1
ATOM 2945 C CA . GLY A 1 373 ? -15.794 -3.280 -14.798 1.00 45.91 373 GLY A CA 1
ATOM 2946 C C . GLY A 1 373 ? -16.138 -1.792 -14.589 1.00 45.91 373 GLY A C 1
ATOM 2947 O O . GLY A 1 373 ? -17.245 -1.454 -14.153 1.00 45.91 373 GLY A O 1
ATOM 2948 N N . ALA A 1 374 ? -15.217 -0.874 -14.886 1.00 49.03 374 ALA A N 1
ATOM 2949 C CA . ALA A 1 374 ? -15.353 0.563 -14.656 1.00 49.03 374 ALA A CA 1
ATOM 2950 C C . ALA A 1 374 ? -15.955 1.282 -15.877 1.00 49.03 374 ALA A C 1
ATOM 2952 O O . ALA A 1 374 ? -15.313 2.093 -16.536 1.00 49.03 374 ALA A O 1
ATOM 2953 N N . LEU A 1 375 ? -17.228 1.007 -16.172 1.00 43.06 375 LEU A N 1
ATOM 2954 C CA . LEU A 1 375 ? -17.952 1.491 -17.363 1.00 43.06 375 LEU A CA 1
ATOM 2955 C C . LEU A 1 375 ? -18.020 3.024 -17.565 1.00 43.06 375 LEU A C 1
ATOM 2957 O O . LEU A 1 375 ? -18.536 3.455 -18.592 1.00 43.06 375 LEU A O 1
ATOM 2961 N N . ARG A 1 376 ? -17.562 3.867 -16.627 1.00 42.28 376 ARG A N 1
ATOM 2962 C CA . ARG A 1 376 ? -17.729 5.329 -16.743 1.00 42.28 376 ARG A CA 1
ATOM 2963 C C . ARG A 1 376 ? -16.686 6.037 -17.608 1.00 42.28 376 ARG A C 1
ATOM 2965 O O . ARG A 1 376 ? -17.071 6.987 -18.272 1.00 42.28 376 ARG A O 1
ATOM 2972 N N . ASP A 1 377 ? -15.442 5.557 -17.663 1.00 44.88 377 ASP A N 1
ATOM 2973 C CA . ASP A 1 377 ? -14.347 6.261 -18.366 1.00 44.88 377 ASP A CA 1
ATOM 2974 C C . ASP A 1 377 ? -13.434 5.338 -19.205 1.00 44.88 377 ASP A C 1
ATOM 2976 O O . ASP A 1 377 ? -12.495 5.794 -19.861 1.00 44.88 377 ASP A O 1
ATOM 2980 N N . PHE A 1 378 ? -13.735 4.034 -19.236 1.00 45.78 378 PHE A N 1
ATOM 2981 C CA . PHE A 1 378 ? -12.895 2.988 -19.836 1.00 45.78 378 PHE A CA 1
ATOM 2982 C C . PHE A 1 378 ? -12.698 3.112 -21.357 1.00 45.78 378 PHE A C 1
ATOM 2984 O O . PHE A 1 378 ? -11.678 2.680 -21.891 1.00 45.78 378 PHE A O 1
ATOM 2991 N N . GLU A 1 379 ? -13.630 3.739 -22.088 1.00 40.69 379 GLU A N 1
ATOM 2992 C CA . GLU A 1 379 ? -13.492 3.878 -23.547 1.00 40.69 379 GLU A CA 1
ATOM 2993 C C . GLU A 1 379 ? -12.278 4.729 -23.966 1.00 40.69 379 GLU A C 1
ATOM 2995 O O . GLU A 1 379 ? -11.797 4.581 -25.092 1.00 40.69 379 GLU A O 1
ATOM 3000 N N . LYS A 1 380 ? -11.734 5.560 -23.060 1.00 41.22 380 LYS A N 1
ATOM 3001 C CA . LYS A 1 380 ? -10.535 6.385 -23.296 1.00 41.22 380 LYS A CA 1
ATOM 3002 C C . LYS A 1 380 ? -9.242 5.793 -22.717 1.00 41.22 380 LYS A C 1
ATOM 3004 O O . LYS A 1 380 ? -8.166 6.256 -23.084 1.00 41.22 380 LYS A O 1
ATOM 3009 N N . THR A 1 381 ? -9.318 4.772 -21.862 1.00 46.38 381 THR A N 1
ATOM 3010 C CA . THR A 1 381 ? -8.168 4.166 -21.167 1.00 46.38 381 THR A CA 1
ATOM 3011 C C . THR A 1 381 ? -7.958 2.720 -21.617 1.00 46.38 381 THR A C 1
ATOM 3013 O O . THR A 1 381 ? -8.005 1.767 -20.843 1.00 46.38 381 THR A O 1
ATOM 3016 N N . ARG A 1 382 ? -7.725 2.533 -22.921 1.00 43.00 382 ARG A N 1
ATOM 3017 C CA . ARG A 1 382 ? -7.267 1.240 -23.450 1.00 43.00 382 ARG A CA 1
ATOM 3018 C C . ARG A 1 382 ? -5.800 1.016 -23.079 1.00 43.00 382 ARG A C 1
ATOM 3020 O O . ARG A 1 382 ? -5.045 1.977 -23.011 1.00 43.00 382 ARG A O 1
ATOM 3027 N N . HIS A 1 383 ? -5.435 -0.262 -22.940 1.00 46.41 383 HIS A N 1
ATOM 3028 C CA . HIS A 1 383 ? -4.126 -0.829 -22.564 1.00 46.41 383 HIS A CA 1
ATOM 3029 C C . HIS A 1 383 ? -4.003 -1.255 -21.095 1.00 46.41 383 HIS A C 1
ATOM 3031 O O . HIS A 1 383 ? -3.119 -0.815 -20.369 1.00 46.41 383 HIS A O 1
ATOM 3037 N N . PHE A 1 384 ? -4.849 -2.198 -20.678 1.00 45.78 384 PHE A N 1
ATOM 3038 C CA . PHE A 1 384 ? -4.585 -3.000 -19.489 1.00 45.78 384 PHE A CA 1
ATOM 3039 C C . PHE A 1 384 ? -5.026 -4.440 -19.745 1.00 45.78 384 PHE A C 1
ATOM 3041 O O . PHE A 1 384 ? -6.208 -4.691 -19.948 1.00 45.78 384 PHE A O 1
ATOM 3048 N N . ASN A 1 385 ? -4.066 -5.367 -19.806 1.00 51.31 385 ASN A N 1
ATOM 3049 C CA . ASN A 1 385 ? -4.344 -6.782 -20.075 1.00 51.31 385 ASN A CA 1
ATOM 3050 C C . ASN A 1 385 ? -4.178 -7.664 -18.821 1.00 51.31 385 ASN A C 1
ATOM 3052 O O . ASN A 1 385 ? -4.609 -8.813 -18.843 1.00 51.31 385 ASN A O 1
ATOM 3056 N N . GLU A 1 386 ? -3.562 -7.161 -17.737 1.00 67.75 386 GLU A N 1
ATOM 3057 C CA . GLU A 1 386 ? -3.352 -7.917 -16.493 1.00 67.75 386 GLU A CA 1
ATOM 3058 C C . GLU A 1 386 ? -3.159 -6.996 -15.262 1.00 67.75 386 GLU A C 1
ATOM 3060 O O . GLU A 1 386 ? -2.363 -6.057 -15.339 1.00 67.75 386 GLU A O 1
ATOM 3065 N N . PRO A 1 387 ? -3.798 -7.285 -14.106 1.00 78.19 387 PRO A N 1
ATOM 3066 C CA . PRO A 1 387 ? -3.594 -6.551 -12.853 1.00 78.19 387 PRO A CA 1
ATOM 3067 C C . PRO A 1 387 ? -2.151 -6.534 -12.330 1.00 78.19 387 PRO A C 1
ATOM 3069 O O . PRO A 1 387 ? -1.521 -7.575 -12.137 1.00 78.19 387 PRO A O 1
ATOM 3072 N N . LEU A 1 388 ? -1.640 -5.340 -12.009 1.00 85.50 388 LEU A N 1
ATOM 3073 C CA . LEU A 1 388 ? -0.244 -5.119 -11.611 1.00 85.50 388 LEU A CA 1
ATOM 3074 C C . LEU A 1 388 ? 0.128 -5.797 -10.281 1.00 85.50 388 LEU A C 1
ATOM 3076 O O . LEU A 1 388 ? 1.269 -6.238 -10.114 1.00 85.50 388 LEU A O 1
ATOM 3080 N N . TYR A 1 389 ? -0.823 -5.944 -9.349 1.00 89.62 389 TYR A N 1
ATOM 3081 C CA . TYR A 1 389 ? -0.577 -6.640 -8.081 1.00 89.62 389 TYR A CA 1
ATOM 3082 C C . TYR A 1 389 ? -0.114 -8.085 -8.292 1.00 89.62 389 TYR A C 1
ATOM 3084 O O . TYR A 1 389 ? 0.683 -8.583 -7.498 1.00 89.62 389 TYR A O 1
ATOM 3092 N N . LYS A 1 390 ? -0.544 -8.751 -9.376 1.00 89.00 390 LYS A N 1
ATOM 3093 C CA . LYS A 1 390 ? -0.139 -10.128 -9.688 1.00 89.00 390 LYS A CA 1
ATOM 3094 C C . LYS A 1 390 ? 1.360 -10.213 -9.923 1.00 89.00 390 LYS A C 1
ATOM 3096 O O . LYS A 1 390 ? 2.024 -11.097 -9.383 1.00 89.00 390 LYS A O 1
ATOM 3101 N N . LYS A 1 391 ? 1.905 -9.244 -10.663 1.00 88.81 391 LYS A N 1
ATOM 3102 C CA . LYS A 1 391 ? 3.345 -9.151 -10.915 1.00 88.81 391 LYS A CA 1
ATOM 3103 C C . LYS A 1 391 ? 4.106 -8.900 -9.615 1.00 88.81 391 LYS A C 1
ATOM 3105 O O . LYS A 1 391 ? 5.112 -9.559 -9.393 1.00 88.81 391 LYS A O 1
ATOM 3110 N N . VAL A 1 392 ? 3.601 -8.053 -8.712 1.00 94.50 392 VAL A N 1
ATOM 3111 C CA . VAL A 1 392 ? 4.219 -7.846 -7.385 1.00 94.50 392 VAL A CA 1
ATOM 3112 C C . VAL A 1 392 ? 4.206 -9.125 -6.540 1.00 94.50 392 VAL A C 1
ATOM 3114 O O . VAL A 1 392 ? 5.224 -9.460 -5.940 1.00 94.50 392 VAL A O 1
ATOM 3117 N N . ILE A 1 393 ? 3.105 -9.885 -6.535 1.00 94.75 393 ILE A N 1
ATOM 3118 C CA . ILE A 1 393 ? 3.033 -11.182 -5.838 1.00 94.75 393 ILE A CA 1
ATOM 3119 C C . ILE A 1 393 ? 4.067 -12.162 -6.408 1.00 94.75 393 ILE A C 1
ATOM 3121 O O . ILE A 1 393 ? 4.726 -12.862 -5.635 1.00 94.75 393 ILE A O 1
ATOM 3125 N N . ALA A 1 394 ? 4.251 -12.187 -7.732 1.00 92.12 394 ALA A N 1
ATOM 3126 C CA . ALA A 1 394 ? 5.152 -13.115 -8.409 1.00 92.12 394 ALA A CA 1
ATOM 3127 C C . ALA A 1 394 ? 6.617 -13.008 -7.943 1.00 92.12 394 ALA A C 1
ATOM 3129 O O . ALA A 1 394 ? 7.284 -14.035 -7.833 1.00 92.12 394 ALA A O 1
ATOM 3130 N N . PHE A 1 395 ? 7.108 -11.820 -7.561 1.00 91.88 395 PHE A N 1
ATOM 3131 C CA . PHE A 1 395 ? 8.461 -11.655 -6.992 1.00 91.88 395 PHE A CA 1
ATOM 3132 C C . PHE A 1 395 ? 8.715 -12.527 -5.758 1.00 91.88 395 PHE A C 1
ATOM 3134 O O . PHE A 1 395 ? 9.855 -12.868 -5.461 1.00 91.88 395 PHE A O 1
ATOM 3141 N N . ASN A 1 396 ? 7.670 -12.934 -5.038 1.00 92.88 396 ASN A N 1
ATOM 3142 C CA . ASN A 1 396 ? 7.835 -13.799 -3.876 1.00 92.88 396 ASN A CA 1
ATOM 3143 C C . ASN A 1 396 ? 8.052 -15.274 -4.245 1.00 92.88 396 ASN A C 1
ATOM 3145 O O . ASN A 1 396 ? 8.515 -16.040 -3.402 1.00 92.88 396 ASN A O 1
ATOM 3149 N N . PHE A 1 397 ? 7.769 -15.680 -5.485 1.00 89.94 397 PHE A N 1
ATOM 3150 C CA . PHE A 1 397 ? 7.773 -17.083 -5.917 1.00 89.94 397 PHE A CA 1
ATOM 3151 C C . PHE A 1 397 ? 8.810 -17.416 -6.986 1.00 89.94 397 PHE A C 1
ATOM 3153 O O . PHE A 1 397 ? 9.190 -18.581 -7.104 1.00 89.94 397 PHE A O 1
ATOM 3160 N N . GLN A 1 398 ? 9.299 -16.421 -7.725 1.00 86.06 398 GLN A N 1
ATOM 3161 C CA . GLN A 1 398 ? 10.305 -16.613 -8.766 1.00 86.06 398 GLN A CA 1
ATOM 3162 C C . GLN A 1 398 ? 11.491 -15.659 -8.592 1.00 86.06 398 GLN A C 1
ATOM 3164 O O . GLN A 1 398 ? 11.285 -14.498 -8.234 1.00 86.06 398 GLN A O 1
ATOM 3169 N N . PRO A 1 399 ? 12.729 -16.116 -8.859 1.00 86.88 399 PRO A N 1
ATOM 3170 C CA . PRO A 1 399 ? 13.902 -15.257 -8.812 1.00 86.88 399 PRO A CA 1
ATOM 3171 C C . PRO A 1 399 ? 13.773 -14.065 -9.761 1.00 86.88 399 PRO A C 1
ATOM 3173 O O . PRO A 1 399 ? 13.525 -14.235 -10.953 1.00 86.88 399 PRO A O 1
ATOM 3176 N N . SER A 1 400 ? 14.009 -12.870 -9.236 1.00 87.75 400 SER A N 1
ATOM 3177 C CA . SER A 1 400 ? 14.041 -11.627 -9.998 1.00 87.75 400 SER A CA 1
ATOM 3178 C C . SER A 1 400 ? 15.465 -11.125 -10.217 1.00 87.75 400 SER A C 1
ATOM 3180 O O . SER A 1 400 ? 16.419 -11.532 -9.546 1.00 87.75 400 SER A O 1
ATOM 3182 N N . LYS A 1 401 ? 15.602 -10.194 -11.155 1.00 86.25 401 LYS A N 1
ATOM 3183 C CA . LYS A 1 401 ? 16.823 -9.442 -11.433 1.00 86.25 401 LYS A CA 1
ATOM 3184 C C . LYS A 1 401 ? 16.559 -7.956 -11.238 1.00 86.25 401 LYS A C 1
ATOM 3186 O O . LYS A 1 401 ? 15.436 -7.488 -11.416 1.00 86.25 401 LYS A O 1
ATOM 3191 N N . VAL A 1 402 ? 17.614 -7.213 -10.928 1.00 82.81 402 VAL A N 1
ATOM 3192 C CA . VAL A 1 402 ? 17.597 -5.750 -10.982 1.00 82.81 402 VAL A CA 1
ATOM 3193 C C . VAL A 1 402 ? 18.534 -5.268 -12.079 1.00 82.81 402 VAL A C 1
ATOM 3195 O O . VAL A 1 402 ? 19.493 -5.948 -12.456 1.00 82.81 402 VAL A O 1
ATOM 3198 N N . PHE A 1 403 ? 18.233 -4.094 -12.603 1.00 79.94 403 PHE A N 1
ATOM 3199 C CA . PHE A 1 403 ? 18.952 -3.507 -13.716 1.00 79.94 403 PHE A CA 1
ATOM 3200 C C . PHE A 1 403 ? 20.345 -3.011 -13.327 1.00 79.94 403 PHE A C 1
ATOM 3202 O O . PHE A 1 403 ? 20.578 -2.641 -12.173 1.00 79.94 403 PHE A O 1
ATOM 3209 N N . ASP A 1 404 ? 21.269 -3.024 -14.292 1.00 74.38 404 ASP A N 1
ATOM 3210 C CA . ASP A 1 404 ? 22.629 -2.510 -14.098 1.00 74.38 404 ASP A CA 1
ATOM 3211 C C . ASP A 1 404 ? 22.607 -1.037 -13.660 1.00 74.38 404 ASP A C 1
ATOM 3213 O O . ASP A 1 404 ? 21.664 -0.296 -13.933 1.00 74.38 404 ASP A O 1
ATOM 3217 N N . ARG A 1 405 ? 23.657 -0.581 -12.978 1.00 71.56 405 ARG A N 1
ATOM 3218 C CA . ARG A 1 405 ? 23.870 0.846 -12.704 1.00 71.56 405 ARG A CA 1
ATOM 3219 C C . ARG A 1 405 ? 24.920 1.407 -13.647 1.00 71.56 405 ARG A C 1
ATOM 3221 O O . ARG A 1 405 ? 25.847 0.694 -14.027 1.00 71.56 405 ARG A O 1
ATOM 3228 N N . ASP A 1 406 ? 24.793 2.682 -13.990 1.00 60.78 406 ASP A N 1
ATOM 3229 C CA . ASP A 1 406 ? 25.891 3.406 -14.619 1.00 60.78 406 ASP A CA 1
ATOM 3230 C C . ASP A 1 406 ? 26.858 3.945 -13.537 1.00 60.78 406 ASP A C 1
ATOM 3232 O O . ASP A 1 406 ? 26.702 3.682 -12.340 1.00 60.78 406 ASP A O 1
ATOM 3236 N N . SER A 1 407 ? 27.890 4.690 -13.940 1.00 51.47 407 SER A N 1
ATOM 3237 C CA . SER A 1 407 ? 28.863 5.272 -13.005 1.00 51.47 407 SER A CA 1
ATOM 3238 C C . SER A 1 407 ? 28.301 6.393 -12.117 1.00 51.47 407 SER A C 1
ATOM 3240 O O . SER A 1 407 ? 29.009 6.848 -11.220 1.00 51.47 407 SER A O 1
ATOM 3242 N N . HIS A 1 408 ? 27.068 6.851 -12.359 1.00 50.81 408 HIS A N 1
ATOM 3243 C CA . HIS A 1 408 ? 26.436 7.978 -11.670 1.00 50.81 408 HIS A CA 1
ATOM 3244 C C . HIS A 1 408 ? 25.228 7.561 -10.812 1.00 50.81 408 HIS A C 1
ATOM 3246 O O . HIS A 1 408 ? 24.850 8.311 -9.911 1.00 50.81 408 HIS A O 1
ATOM 3252 N N . GLY A 1 409 ? 24.666 6.361 -11.002 1.00 60.41 409 GLY A N 1
ATOM 3253 C CA . GLY A 1 409 ? 23.535 5.864 -10.221 1.00 60.41 409 GLY A CA 1
ATOM 3254 C C . GLY A 1 409 ? 22.620 4.899 -10.982 1.00 60.41 409 GLY A C 1
ATOM 3255 O O . GLY A 1 409 ? 23.072 4.003 -11.691 1.00 60.41 409 GLY A O 1
ATOM 3256 N N . VAL A 1 410 ? 21.306 5.033 -10.766 1.00 58.16 410 VAL A N 1
ATOM 3257 C CA . VAL A 1 410 ? 20.242 4.199 -11.370 1.00 58.16 410 VAL A CA 1
ATOM 3258 C C . VAL A 1 410 ? 19.949 4.643 -12.817 1.00 58.16 410 VAL A C 1
ATOM 3260 O O . VAL A 1 410 ? 18.796 4.738 -13.209 1.00 58.16 410 VAL A O 1
ATOM 3263 N N . ASP A 1 411 ? 20.974 4.941 -13.619 1.00 63.91 411 ASP A N 1
ATOM 3264 C CA . ASP A 1 411 ? 20.791 5.610 -14.919 1.00 63.91 411 ASP A CA 1
ATOM 3265 C C . ASP A 1 411 ? 21.112 4.719 -16.133 1.00 63.91 411 ASP A C 1
ATOM 3267 O O . ASP A 1 411 ? 21.272 5.220 -17.241 1.00 63.91 411 ASP A O 1
ATOM 3271 N N . SER A 1 412 ? 21.190 3.388 -15.991 1.00 74.06 412 SER A N 1
ATOM 3272 C CA . SER A 1 412 ? 21.257 2.511 -17.180 1.00 74.06 412 SER A CA 1
ATOM 3273 C C . SER A 1 412 ? 19.901 2.388 -17.885 1.00 74.06 412 SER A C 1
ATOM 3275 O O . SER A 1 412 ? 19.842 2.042 -19.066 1.00 74.06 412 SER A O 1
ATOM 3277 N N . ILE A 1 413 ? 18.817 2.676 -17.159 1.00 84.00 413 ILE A N 1
ATOM 3278 C CA . ILE A 1 413 ? 17.432 2.610 -17.608 1.00 84.00 413 ILE A CA 1
ATOM 3279 C C . ILE A 1 413 ? 16.680 3.789 -17.005 1.00 84.00 413 ILE A C 1
ATOM 3281 O O . ILE A 1 413 ? 16.769 4.032 -15.805 1.00 84.00 413 ILE A O 1
ATOM 3285 N N . ARG A 1 414 ? 15.910 4.500 -17.826 1.00 86.94 414 ARG A N 1
ATOM 3286 C CA . ARG A 1 414 ? 15.076 5.617 -17.376 1.00 86.94 414 ARG A CA 1
ATOM 3287 C C . ARG A 1 414 ? 13.830 5.750 -18.225 1.00 86.94 414 ARG A C 1
ATOM 3289 O O . ARG A 1 414 ? 13.829 5.404 -19.404 1.00 86.94 414 ARG A O 1
ATOM 3296 N N . TYR A 1 415 ? 12.807 6.346 -17.645 1.00 88.69 415 TYR A N 1
ATOM 3297 C CA . TYR A 1 415 ? 11.686 6.871 -18.394 1.00 88.69 415 TYR A CA 1
ATOM 3298 C C . TYR A 1 415 ? 12.046 8.239 -18.962 1.00 88.69 415 TYR A C 1
ATOM 3300 O O . TYR A 1 415 ? 12.539 9.109 -18.238 1.00 88.69 415 TYR A O 1
ATOM 3308 N N . GLN A 1 416 ? 11.806 8.426 -20.256 1.00 85.38 416 GLN A N 1
ATOM 3309 C CA . GLN A 1 416 ? 11.928 9.717 -20.925 1.00 85.38 416 GLN A CA 1
ATOM 3310 C C . GLN A 1 416 ? 10.553 10.264 -21.291 1.00 85.38 416 GLN A C 1
ATOM 3312 O O . GLN A 1 416 ? 9.611 9.514 -21.549 1.00 85.38 416 GLN A O 1
ATOM 3317 N N . PHE A 1 417 ? 10.456 11.590 -21.279 1.00 77.19 417 PHE A N 1
ATOM 3318 C CA . PHE A 1 417 ? 9.264 12.320 -21.682 1.00 77.19 417 PHE A CA 1
ATOM 3319 C C . PHE A 1 417 ? 9.018 12.154 -23.185 1.00 77.19 417 PHE A C 1
ATOM 3321 O O . PHE A 1 417 ? 9.953 12.268 -23.977 1.00 77.19 417 PHE A O 1
ATOM 3328 N N . LEU A 1 418 ? 7.764 11.914 -23.566 1.00 70.38 418 LEU A N 1
ATOM 3329 C CA . LEU A 1 418 ? 7.311 11.993 -24.953 1.00 70.38 418 LEU A CA 1
ATOM 3330 C C . LEU A 1 418 ? 6.630 13.346 -25.183 1.00 70.38 418 LEU A C 1
ATOM 3332 O O . LEU A 1 418 ? 5.936 13.832 -24.295 1.00 70.38 418 LEU A O 1
ATOM 3336 N N . ASP A 1 419 ? 6.772 13.923 -26.380 1.00 61.62 419 ASP A N 1
ATOM 3337 C CA . ASP A 1 419 ? 6.338 15.295 -26.718 1.00 61.62 419 ASP A CA 1
ATOM 3338 C C . ASP A 1 419 ? 4.855 15.616 -26.409 1.00 61.62 419 ASP A C 1
ATOM 3340 O O . ASP A 1 419 ? 4.477 16.783 -26.310 1.00 61.62 419 ASP A O 1
ATOM 3344 N N . ALA A 1 420 ? 4.011 14.598 -26.205 1.00 60.91 420 ALA A N 1
ATOM 3345 C CA . ALA A 1 420 ? 2.668 14.733 -25.652 1.00 60.91 420 ALA A CA 1
ATOM 3346 C C . ALA A 1 420 ? 2.662 14.357 -24.156 1.00 60.91 420 ALA A C 1
ATOM 3348 O O . ALA A 1 420 ? 2.565 13.185 -23.791 1.00 60.91 420 ALA A O 1
ATOM 3349 N N . ALA A 1 421 ? 2.731 15.353 -23.268 1.00 54.38 421 ALA A N 1
ATOM 3350 C CA . ALA A 1 421 ? 2.496 15.136 -21.840 1.00 54.38 421 ALA A CA 1
ATOM 3351 C C . ALA A 1 421 ? 1.118 14.479 -21.607 1.00 54.38 421 ALA A C 1
ATOM 3353 O O . ALA A 1 421 ? 0.164 14.822 -22.311 1.00 54.38 421 ALA A O 1
ATOM 3354 N N . PRO A 1 422 ? 0.953 13.610 -20.594 1.00 59.19 422 PRO A N 1
ATOM 3355 C CA . PRO A 1 422 ? 1.932 13.179 -19.587 1.00 59.19 422 PRO A CA 1
ATOM 3356 C C . PRO A 1 422 ? 2.742 11.915 -19.958 1.00 59.19 422 PRO A C 1
ATOM 3358 O O . PRO A 1 422 ? 3.388 11.344 -19.084 1.00 59.19 422 PRO A O 1
ATOM 3361 N N . HIS A 1 423 ? 2.713 11.458 -21.215 1.00 71.62 423 HIS A N 1
ATOM 3362 C CA . HIS A 1 423 ? 3.232 10.146 -21.617 1.00 71.62 423 HIS A CA 1
ATOM 3363 C C . HIS A 1 423 ? 4.752 9.989 -21.434 1.00 71.62 423 HIS A C 1
ATOM 3365 O O . HIS A 1 423 ? 5.530 10.934 -21.585 1.00 71.62 423 HIS A O 1
ATOM 3371 N N . ALA A 1 424 ? 5.173 8.762 -21.121 1.00 83.25 424 ALA A N 1
ATOM 3372 C CA . ALA A 1 424 ? 6.567 8.406 -20.901 1.00 83.25 424 ALA A CA 1
ATOM 3373 C C . ALA A 1 424 ? 6.921 7.102 -21.620 1.00 83.25 424 ALA A C 1
ATOM 3375 O O . ALA A 1 424 ? 6.060 6.252 -21.838 1.00 83.25 424 ALA A O 1
ATOM 3376 N N . GLU A 1 425 ? 8.198 6.941 -21.954 1.00 86.12 425 GLU A N 1
ATOM 3377 C CA . GLU A 1 425 ? 8.735 5.733 -22.579 1.00 86.12 425 GLU A CA 1
ATOM 3378 C C . GLU A 1 425 ? 9.950 5.227 -21.803 1.00 86.12 425 GLU A C 1
ATOM 3380 O O . GLU A 1 425 ? 10.842 6.006 -21.461 1.00 86.12 425 GLU A O 1
ATOM 3385 N N . LEU A 1 426 ? 9.997 3.918 -21.549 1.00 87.81 426 LEU A N 1
ATOM 3386 C CA . LEU A 1 426 ? 11.160 3.267 -20.961 1.00 87.81 426 LEU A CA 1
ATOM 3387 C C . LEU A 1 426 ? 12.299 3.196 -21.984 1.00 87.81 426 LEU A C 1
ATOM 3389 O O . LEU A 1 426 ? 12.131 2.689 -23.094 1.00 87.81 426 LEU A O 1
ATOM 3393 N N . GLN A 1 427 ? 13.476 3.671 -21.599 1.00 88.75 427 GLN A N 1
ATOM 3394 C CA . GLN A 1 427 ? 14.680 3.643 -22.420 1.00 88.75 427 GLN A CA 1
ATOM 3395 C C . GLN A 1 427 ? 15.866 3.088 -21.639 1.00 88.75 427 GLN A C 1
ATOM 3397 O O . GLN A 1 427 ? 15.902 3.176 -20.414 1.00 88.75 427 GLN A O 1
ATOM 3402 N N . TYR A 1 428 ? 16.853 2.549 -22.352 1.00 87.25 428 TYR A N 1
ATOM 3403 C CA . TYR A 1 428 ? 18.088 2.018 -21.780 1.00 87.25 428 TYR A CA 1
ATOM 3404 C C . TYR A 1 428 ? 19.328 2.545 -22.504 1.00 87.25 428 TYR A C 1
ATOM 3406 O O . TYR A 1 428 ? 19.266 2.913 -23.681 1.00 87.25 428 TYR A O 1
ATOM 3414 N N . GLN A 1 429 ? 20.458 2.565 -21.799 1.00 83.94 429 GLN A N 1
ATOM 3415 C CA . GLN A 1 429 ? 21.756 2.981 -22.320 1.00 83.94 429 GLN A CA 1
ATOM 3416 C C . GLN A 1 429 ? 22.668 1.765 -22.538 1.00 83.94 429 GLN A C 1
ATOM 3418 O O . GLN A 1 429 ? 22.888 0.973 -21.627 1.00 83.94 429 GLN A O 1
ATOM 3423 N N . ASN A 1 430 ? 23.248 1.630 -23.735 1.00 75.44 430 ASN A N 1
ATOM 3424 C CA . ASN A 1 430 ? 24.150 0.518 -24.099 1.00 75.44 430 ASN A CA 1
ATOM 3425 C C . ASN A 1 430 ? 25.592 0.972 -24.411 1.00 75.44 430 ASN A C 1
ATOM 3427 O O . ASN A 1 430 ? 26.315 0.303 -25.146 1.00 75.44 430 ASN A O 1
ATOM 3431 N N . GLY A 1 431 ? 25.995 2.143 -23.909 1.00 72.25 431 GLY A N 1
ATOM 3432 C CA . GLY A 1 431 ? 27.301 2.756 -24.188 1.00 72.25 431 GLY A CA 1
ATOM 3433 C C . GLY A 1 431 ? 27.399 3.497 -25.531 1.00 72.25 431 GLY A C 1
ATOM 3434 O O . GLY A 1 431 ? 28.290 4.327 -25.683 1.00 72.25 431 GLY A O 1
ATOM 3435 N N . HIS A 1 432 ? 26.471 3.271 -26.469 1.00 76.81 432 HIS A N 1
ATOM 3436 C CA . HIS A 1 432 ? 26.412 3.960 -27.768 1.00 76.81 432 HIS A CA 1
ATOM 3437 C C . HIS A 1 432 ? 25.293 5.006 -27.869 1.00 76.81 432 HIS A C 1
ATOM 3439 O O . HIS A 1 432 ? 25.261 5.784 -28.820 1.00 76.81 432 HIS A O 1
ATOM 3445 N N . GLY A 1 433 ? 24.391 5.048 -26.890 1.00 82.62 433 GLY A N 1
ATOM 3446 C CA . GLY A 1 433 ? 23.295 6.005 -26.831 1.00 82.62 433 GLY A CA 1
ATOM 3447 C C . GLY A 1 433 ? 22.129 5.488 -25.999 1.00 82.62 433 GLY A C 1
ATOM 3448 O O . GLY A 1 433 ? 22.221 4.434 -25.366 1.00 82.62 433 GLY A O 1
ATOM 3449 N N . TRP A 1 434 ? 21.044 6.258 -26.009 1.00 85.69 434 TRP A N 1
ATOM 3450 C CA . TRP A 1 434 ? 19.764 5.888 -25.416 1.00 85.69 434 TRP A CA 1
ATOM 3451 C C . TRP A 1 434 ? 18.869 5.242 -26.466 1.00 85.69 434 TRP A C 1
ATOM 3453 O O . TRP A 1 434 ? 18.734 5.754 -27.577 1.00 85.69 434 TRP A O 1
ATOM 3463 N N . HIS A 1 435 ? 18.258 4.123 -26.101 1.00 88.06 435 HIS A N 1
ATOM 3464 C CA . HIS A 1 435 ? 17.410 3.333 -26.981 1.00 88.06 435 HIS A CA 1
ATOM 3465 C C . HIS A 1 435 ? 16.091 3.017 -26.292 1.00 88.06 435 HIS A C 1
ATOM 3467 O O . HIS A 1 435 ? 16.058 2.784 -25.084 1.00 88.06 435 HIS A O 1
ATOM 3473 N N . ARG A 1 436 ? 15.010 2.954 -27.072 1.00 87.94 436 ARG A N 1
ATOM 3474 C CA . ARG A 1 436 ? 13.721 2.446 -26.600 1.00 87.94 436 ARG A CA 1
ATOM 3475 C C . ARG A 1 436 ? 13.883 1.031 -26.047 1.00 87.94 436 ARG A C 1
ATOM 3477 O O . ARG A 1 436 ? 14.494 0.183 -26.700 1.00 87.94 436 ARG A O 1
ATOM 3484 N N . ALA A 1 437 ? 13.317 0.781 -24.870 1.00 85.50 437 ALA A N 1
ATOM 3485 C CA . ALA A 1 437 ? 13.261 -0.554 -24.301 1.00 85.50 437 ALA A CA 1
ATOM 3486 C C . ALA A 1 437 ? 12.444 -1.483 -25.218 1.00 85.50 437 ALA A C 1
ATOM 3488 O O . ALA A 1 437 ? 11.317 -1.141 -25.591 1.00 85.50 437 ALA A O 1
ATOM 3489 N N . PRO A 1 438 ? 12.984 -2.648 -25.607 1.00 84.25 438 PRO A N 1
ATOM 3490 C CA . PRO A 1 438 ? 12.189 -3.661 -26.284 1.00 84.25 438 PRO A CA 1
ATOM 3491 C C . PRO A 1 438 ? 11.082 -4.184 -25.350 1.00 84.25 438 PRO A C 1
ATOM 3493 O O . PRO A 1 438 ? 11.221 -4.104 -24.124 1.00 84.25 438 PRO A O 1
ATOM 3496 N N . PRO A 1 439 ? 9.986 -4.728 -25.909 1.00 78.88 439 PRO A N 1
ATOM 3497 C CA . PRO A 1 439 ? 8.928 -5.318 -25.101 1.00 78.88 439 PRO A CA 1
ATOM 3498 C C . PRO A 1 439 ? 9.491 -6.452 -24.229 1.00 78.88 439 PRO A C 1
ATOM 3500 O O . PRO A 1 439 ? 10.395 -7.171 -24.674 1.00 78.88 439 PRO A O 1
ATOM 3503 N N . PRO A 1 440 ? 8.981 -6.624 -22.998 1.00 77.31 440 PRO A N 1
ATOM 3504 C CA . PRO A 1 440 ? 9.440 -7.691 -22.126 1.00 77.31 440 PRO A CA 1
ATOM 3505 C C . PRO A 1 440 ? 9.147 -9.070 -22.737 1.00 77.31 440 PRO A C 1
ATOM 3507 O O . PRO A 1 440 ? 8.094 -9.267 -23.350 1.00 77.31 440 PRO A O 1
ATOM 3510 N N . PRO A 1 441 ? 10.048 -10.051 -22.569 1.00 75.69 441 PRO A N 1
ATOM 3511 C CA . PRO A 1 441 ? 9.710 -11.444 -22.815 1.00 75.69 441 PRO A CA 1
ATOM 3512 C C . PRO A 1 441 ? 8.782 -11.946 -21.697 1.00 75.69 441 PRO A C 1
ATOM 3514 O O . PRO A 1 441 ? 8.886 -11.494 -20.559 1.00 75.69 441 PRO A O 1
ATOM 3517 N N . SER A 1 442 ? 7.907 -12.908 -22.006 1.00 69.75 442 SER A N 1
ATOM 3518 C CA . SER A 1 442 ? 6.969 -13.456 -21.016 1.00 69.75 442 SER A CA 1
ATOM 3519 C C . SER A 1 442 ? 7.705 -14.030 -19.799 1.00 69.75 442 SER A C 1
ATOM 3521 O O . SER A 1 442 ? 8.633 -14.832 -19.944 1.00 69.75 442 SER A O 1
ATOM 3523 N N . ALA A 1 443 ? 7.259 -13.653 -18.598 1.00 63.97 443 ALA A N 1
ATOM 3524 C CA . ALA A 1 443 ? 7.821 -14.146 -17.339 1.00 63.97 443 ALA A CA 1
ATOM 3525 C C . ALA A 1 443 ? 7.495 -15.630 -17.048 1.00 63.97 443 ALA A C 1
ATOM 3527 O O . ALA A 1 443 ? 8.139 -16.231 -16.195 1.00 63.97 443 ALA A O 1
ATOM 3528 N N . GLY A 1 444 ? 6.527 -16.241 -17.749 1.00 57.28 444 GLY A N 1
ATOM 3529 C CA . GLY A 1 444 ? 6.213 -17.677 -17.644 1.00 57.28 444 GLY A CA 1
ATOM 3530 C C . GLY A 1 444 ? 5.585 -18.142 -16.318 1.00 57.28 444 GLY A C 1
ATOM 3531 O O . GLY A 1 444 ? 5.438 -19.347 -16.112 1.00 57.28 444 GLY A O 1
ATOM 3532 N N . PHE A 1 445 ? 5.218 -17.215 -15.429 1.00 62.44 445 PHE A N 1
ATOM 3533 C CA . PHE A 1 445 ? 4.555 -17.480 -14.151 1.00 62.44 445 PHE A CA 1
ATOM 3534 C C . PHE A 1 445 ? 3.182 -16.808 -14.116 1.00 62.44 445 PHE A C 1
ATOM 3536 O O . PHE A 1 445 ? 3.077 -15.611 -14.385 1.00 62.44 445 PHE A O 1
ATOM 3543 N N . GLU A 1 446 ? 2.144 -17.567 -13.762 1.00 66.75 446 GLU A N 1
ATOM 3544 C CA . GLU A 1 446 ? 0.757 -17.102 -13.792 1.00 66.75 446 GLU A CA 1
ATOM 3545 C C . GLU A 1 446 ? 0.140 -17.090 -12.387 1.00 66.75 446 GLU A C 1
ATOM 3547 O O . GLU A 1 446 ? 0.110 -18.096 -11.674 1.00 66.75 446 GLU A O 1
ATOM 3552 N N . ILE A 1 447 ? -0.396 -15.932 -11.994 1.00 67.19 447 ILE A N 1
ATOM 3553 C CA . ILE A 1 447 ? -1.306 -15.818 -10.851 1.00 67.19 447 ILE A CA 1
ATOM 3554 C C . ILE A 1 447 ? -2.724 -16.034 -11.371 1.00 67.19 447 ILE A C 1
ATOM 3556 O O . ILE A 1 447 ? -3.168 -15.327 -12.287 1.00 67.19 447 ILE A O 1
ATOM 3560 N N . SER A 1 448 ? -3.451 -16.966 -10.752 1.00 64.62 448 SER A N 1
ATOM 3561 C CA . SER A 1 448 ? -4.838 -17.256 -11.127 1.00 64.62 448 SER A CA 1
ATOM 3562 C C . SER A 1 448 ? -5.692 -15.983 -11.179 1.00 64.62 448 SER A C 1
ATOM 3564 O O . SER A 1 448 ? -5.512 -15.028 -10.419 1.00 64.62 448 SER A O 1
ATOM 3566 N N . THR A 1 449 ? -6.598 -15.915 -12.149 1.00 60.19 449 THR A N 1
ATOM 3567 C CA . THR A 1 449 ? -7.670 -14.917 -12.146 1.00 60.19 449 THR A CA 1
ATOM 3568 C C . THR A 1 449 ? -8.662 -15.270 -11.052 1.00 60.19 449 THR A C 1
ATOM 3570 O O . THR A 1 449 ? -9.024 -16.439 -10.924 1.00 60.19 449 THR A O 1
ATOM 3573 N N . LEU A 1 450 ? -9.120 -14.269 -10.298 1.00 53.03 450 LEU A N 1
ATOM 3574 C CA . LEU A 1 450 ? -10.262 -14.441 -9.408 1.00 53.03 450 LEU A CA 1
ATOM 3575 C C . LEU A 1 450 ? -11.437 -14.968 -10.237 1.00 53.03 450 LEU A C 1
ATOM 3577 O O . LEU A 1 450 ? -11.896 -14.301 -11.164 1.00 53.03 450 LEU A O 1
ATOM 3581 N N . THR A 1 451 ? -11.884 -16.188 -9.955 1.00 38.22 451 THR A N 1
ATOM 3582 C CA . THR A 1 451 ? -13.169 -16.667 -10.460 1.00 38.22 451 THR A CA 1
ATOM 3583 C C . THR A 1 451 ? -14.237 -15.997 -9.609 1.00 38.22 451 THR A C 1
ATOM 3585 O O . THR A 1 451 ? -14.282 -16.254 -8.406 1.00 38.22 451 THR A O 1
ATOM 3588 N N . ALA A 1 452 ? -15.002 -15.091 -10.221 1.00 33.12 452 ALA A N 1
ATOM 3589 C CA . ALA A 1 452 ? -16.109 -14.383 -9.582 1.00 33.12 452 ALA A CA 1
ATOM 3590 C C . ALA A 1 452 ? -17.165 -15.330 -8.998 1.00 33.12 452 ALA A C 1
ATOM 3592 O O . ALA A 1 452 ? -17.385 -16.411 -9.601 1.00 33.12 452 ALA A O 1
#

pLDDT: mean 80.06, std 15.18, range [33.12, 98.62]

InterPro domains:
  IPR017946 PLC-like phosphodiesterase, TIM beta/alpha-barrel domain superfamily [G3DSA:3.20.20.190] (9-378)
  IPR017946 PLC-like phosphodiesterase, TIM beta/alpha-barrel domain superfamily [SSF51695] (11-369)
  IPR051057 Phosphoinositide phospholipase C domain-containing protein [PTHR13593] (13-166)

Organism: NCBI:txid2316736

Solvent-accessible surface area (backbone atoms only — not comparable to full-atom values): 24714 Å² total; per-residue (Å²): 119,88,73,77,56,85,73,59,66,44,52,39,51,38,45,59,41,56,44,36,74,66,48,36,75,47,34,56,52,60,36,25,40,22,23,31,42,49,38,70,25,20,62,90,34,39,58,69,65,55,22,25,24,71,53,55,68,63,56,39,34,45,64,36,39,36,35,36,32,42,34,30,32,83,30,60,72,93,79,44,92,47,41,27,29,36,52,83,90,43,66,20,35,11,85,88,73,78,63,78,44,68,24,38,46,58,55,54,50,43,54,53,51,53,53,42,57,36,88,82,25,34,49,34,48,39,36,38,35,42,35,53,57,80,45,68,35,70,88,68,53,59,96,82,67,53,62,49,58,52,54,50,51,42,52,52,47,50,44,68,75,38,80,92,53,77,71,63,69,75,33,43,64,36,47,66,70,55,62,62,62,33,21,41,59,76,38,43,44,34,57,37,41,33,27,30,50,72,56,88,55,51,84,70,65,79,56,56,31,73,15,47,73,42,39,73,62,34,34,35,96,76,46,57,61,23,60,69,46,77,42,60,37,90,56,69,90,88,50,84,59,38,38,54,35,38,35,33,33,51,30,49,59,73,32,96,54,98,75,51,46,54,38,50,15,59,45,48,41,42,46,51,49,49,34,50,49,25,26,44,48,49,19,79,92,68,50,55,78,60,64,47,38,34,32,40,39,48,69,42,39,55,42,66,73,73,83,51,98,84,49,92,84,62,71,52,75,69,33,20,24,61,47,41,30,59,58,48,47,48,58,51,41,48,53,52,31,31,25,40,18,91,70,44,87,60,70,51,48,86,85,63,74,46,44,84,27,29,20,57,12,31,39,27,26,30,48,57,62,72,60,88,81,44,82,88,61,44,94,79,59,78,71,80,92,71,47,56,43,50,61,35,47,43,32,68,75,40,65,46,53,54,64,37,63,45,100,87,43,76,66,28,47,44,43,40,76,42,100,59,80,61,44,56,43,57,26,34,51,78,92,84,52,81,40,78,56,73,82,55,54,81,53,70,73,53,62,53,77,85,80,128

Nearest PDB structures (foldseek):
  4rv3-assembly1_A  TM=7.927E-01  e=2.036E-14  Staphylococcus aureus subsp. aureus str. Newman
  4f2u-assembly1_A  TM=7.845E-01  e=2.588E-14  Staphylococcus aureus subsp. aureus str. Newman
  6s2a-assembly3_C  TM=7.793E-01  e=3.708E-14  Bacillus cereus
  4f2t-assembly1_A  TM=7.694E-01  e=4.439E-14  Staphylococcus aureus subsp. aureus str. Newman
  1t6m-assembly1_B  TM=7.818E-01  e=1.763E-13  Bacillus thuringiensis

Mean predicted aligned error: 8.54 Å